Protein AF-A0A7C3Q4C0-F1 (afdb_monomer_lite)

Structure (mmCIF, N/CA/C/O backbone):
data_AF-A0A7C3Q4C0-F1
#
_entry.id   AF-A0A7C3Q4C0-F1
#
loop_
_atom_site.group_PDB
_atom_site.id
_atom_site.type_symbol
_atom_site.label_atom_id
_atom_site.label_alt_id
_atom_site.label_comp_id
_atom_site.label_asym_id
_atom_site.label_entity_id
_atom_site.label_seq_id
_atom_site.pdbx_PDB_ins_code
_atom_site.Cartn_x
_atom_site.Cartn_y
_atom_site.Cartn_z
_atom_site.occupancy
_atom_site.B_iso_or_equiv
_atom_site.auth_seq_id
_atom_site.auth_comp_id
_atom_site.auth_asym_id
_atom_site.auth_atom_id
_atom_site.pdbx_PDB_model_num
ATOM 1 N N . MET A 1 1 ? 60.113 1.060 54.125 1.00 33.66 1 MET A N 1
ATOM 2 C CA . MET A 1 1 ? 60.776 1.729 52.985 1.00 33.66 1 MET A CA 1
ATOM 3 C C . MET A 1 1 ? 61.389 0.631 52.131 1.00 33.66 1 MET A C 1
ATOM 5 O O . MET A 1 1 ? 62.106 -0.183 52.681 1.00 33.66 1 MET A O 1
ATOM 9 N N . ILE A 1 2 ? 60.846 0.399 50.927 1.00 29.67 2 ILE A N 1
ATOM 10 C CA . ILE A 1 2 ? 61.464 0.862 49.661 1.00 29.67 2 ILE A CA 1
ATOM 11 C C . ILE A 1 2 ? 62.711 -0.020 49.404 1.00 29.67 2 ILE A C 1
ATOM 13 O O . ILE A 1 2 ? 63.633 0.017 50.193 1.00 29.67 2 ILE A O 1
ATOM 17 N N . SER A 1 3 ? 62.850 -0.826 48.347 1.00 30.97 3 SER A N 1
ATOM 18 C CA . SER A 1 3 ? 62.285 -0.708 47.003 1.00 30.97 3 SER A CA 1
ATOM 19 C C . SER A 1 3 ? 63.121 -1.565 46.044 1.00 30.97 3 SER A C 1
ATOM 21 O O . SER A 1 3 ? 64.331 -1.377 46.037 1.00 30.97 3 SER A O 1
ATOM 23 N N . LYS A 1 4 ? 62.440 -2.316 45.157 1.00 34.59 4 LYS A N 1
ATOM 24 C CA . LYS A 1 4 ? 62.719 -2.425 43.701 1.00 34.59 4 LYS A CA 1
ATOM 25 C C . LYS A 1 4 ? 64.031 -3.142 43.284 1.00 34.59 4 LYS A C 1
ATOM 27 O O . LYS A 1 4 ? 65.003 -3.132 44.010 1.00 34.59 4 LYS A O 1
ATOM 32 N N . ILE A 1 5 ? 64.191 -3.767 42.114 1.00 40.75 5 ILE A N 1
ATOM 33 C CA . ILE A 1 5 ? 63.423 -3.872 40.857 1.00 40.75 5 ILE A CA 1
ATOM 34 C C . ILE A 1 5 ? 64.007 -5.107 40.117 1.00 40.75 5 ILE A C 1
ATOM 36 O O . ILE A 1 5 ? 65.217 -5.289 40.129 1.00 40.75 5 ILE A O 1
ATOM 40 N N . VAL A 1 6 ? 63.188 -6.083 39.703 1.00 36.28 6 VAL A N 1
ATOM 41 C CA . VAL A 1 6 ? 62.660 -6.322 38.331 1.00 36.28 6 VAL A CA 1
ATOM 42 C C . VAL A 1 6 ? 63.680 -6.944 37.359 1.00 36.28 6 VAL A C 1
ATOM 44 O O . VAL A 1 6 ? 64.668 -6.312 37.008 1.00 36.28 6 VAL A O 1
ATOM 47 N N . LYS A 1 7 ? 63.374 -8.150 36.846 1.00 28.84 7 LYS A N 1
ATOM 48 C CA . LYS A 1 7 ? 62.957 -8.414 35.444 1.00 28.84 7 LYS A CA 1
ATOM 49 C C . LYS A 1 7 ? 62.848 -9.916 35.168 1.00 28.84 7 LYS A C 1
ATOM 51 O O . LYS A 1 7 ? 63.847 -10.626 35.143 1.00 28.84 7 LYS A O 1
ATOM 56 N N . SER A 1 8 ? 61.638 -10.373 34.857 1.00 30.95 8 SER A N 1
ATOM 57 C CA . SER A 1 8 ? 61.423 -11.590 34.071 1.00 30.95 8 SER A CA 1
ATOM 58 C C . SER A 1 8 ? 60.164 -11.425 33.227 1.00 30.95 8 SER A C 1
ATOM 60 O O . SER A 1 8 ? 59.146 -10.915 33.689 1.00 30.95 8 SER A O 1
ATOM 62 N N . THR A 1 9 ? 60.323 -11.782 31.964 1.00 38.47 9 THR A N 1
ATOM 63 C CA . THR A 1 9 ? 59.445 -11.564 30.816 1.00 38.47 9 THR A CA 1
ATOM 64 C C . THR A 1 9 ? 58.421 -12.700 30.681 1.00 38.47 9 THR A C 1
ATOM 66 O O . THR A 1 9 ? 58.577 -13.745 31.303 1.00 38.47 9 THR A O 1
ATOM 69 N N . VAL A 1 10 ? 57.465 -12.503 29.763 1.00 30.05 10 VAL A N 1
ATOM 70 C CA . VAL A 1 10 ? 56.446 -13.435 29.230 1.00 30.05 10 VAL A CA 1
ATOM 71 C C . VAL A 1 10 ? 55.071 -13.305 29.897 1.00 30.05 10 VAL A C 1
ATOM 73 O O . VAL A 1 10 ? 54.689 -14.056 30.787 1.00 30.05 10 VAL A O 1
ATOM 76 N N . ALA A 1 11 ? 54.298 -12.336 29.398 1.00 31.81 11 ALA A N 1
ATOM 77 C CA . ALA A 1 11 ? 52.854 -12.282 29.577 1.00 31.81 11 ALA A CA 1
ATOM 78 C C . ALA A 1 11 ? 52.193 -13.211 28.547 1.00 31.81 11 ALA A C 1
ATOM 80 O O . ALA A 1 11 ? 52.152 -12.901 27.357 1.00 31.81 11 ALA A O 1
ATOM 81 N N . ALA A 1 12 ? 51.683 -14.348 29.013 1.00 33.66 12 ALA A N 1
ATOM 82 C CA . ALA A 1 12 ? 50.655 -15.091 28.305 1.00 33.66 12 ALA A CA 1
ATOM 83 C C . ALA A 1 12 ? 49.348 -14.293 28.407 1.00 33.66 12 ALA A C 1
ATOM 85 O O . ALA A 1 12 ? 48.819 -14.079 29.499 1.00 33.66 12 ALA A O 1
ATOM 86 N N . SER A 1 13 ? 48.843 -13.820 27.274 1.00 35.50 13 SER A N 1
ATOM 87 C CA . SER A 1 13 ? 47.511 -13.242 27.149 1.00 35.50 13 SER A CA 1
ATOM 88 C C . SER A 1 13 ? 46.469 -14.343 27.361 1.00 35.50 13 SER A C 1
ATOM 90 O O . SER A 1 13 ? 46.064 -15.030 26.425 1.00 35.50 13 SER A O 1
ATOM 92 N N . LEU A 1 14 ? 46.037 -14.527 28.613 1.00 34.84 14 LEU A N 1
ATOM 93 C CA . LEU A 1 14 ? 44.814 -15.264 28.908 1.00 34.84 14 LEU A CA 1
ATOM 94 C C . LEU A 1 14 ? 43.643 -14.536 28.241 1.00 34.84 14 LEU A C 1
ATOM 96 O O . LEU A 1 14 ? 43.303 -13.412 28.617 1.00 34.84 14 LEU A O 1
ATOM 100 N N . LEU A 1 15 ? 43.007 -15.205 27.277 1.00 36.53 15 LEU A N 1
ATOM 101 C CA . LEU A 1 15 ? 41.623 -14.932 26.925 1.00 36.53 15 LEU A CA 1
ATOM 102 C C . LEU A 1 15 ? 40.800 -15.040 28.211 1.00 36.53 15 LEU A C 1
ATOM 104 O O . LEU A 1 15 ? 40.584 -16.135 28.729 1.00 36.53 15 LEU A O 1
ATOM 108 N N . ALA A 1 16 ? 40.332 -13.905 28.720 1.00 36.53 16 ALA A N 1
ATOM 109 C CA . ALA A 1 16 ? 39.226 -13.902 29.654 1.00 36.53 16 ALA A CA 1
ATOM 110 C C . ALA A 1 16 ? 38.002 -14.411 28.885 1.00 36.53 16 ALA A C 1
ATOM 112 O O . ALA A 1 16 ? 37.354 -13.673 28.146 1.00 36.53 16 ALA A O 1
ATOM 113 N N . THR A 1 17 ? 37.703 -15.699 29.032 1.00 34.59 17 THR A N 1
ATOM 114 C CA . THR A 1 17 ? 36.360 -16.219 28.812 1.00 34.59 17 THR A CA 1
ATOM 115 C C . THR A 1 17 ? 35.436 -15.421 29.719 1.00 34.59 17 THR A C 1
ATOM 117 O O . THR A 1 17 ? 35.370 -15.676 30.923 1.00 34.59 17 THR A O 1
ATOM 120 N N . VAL A 1 18 ? 34.758 -14.422 29.153 1.00 40.06 18 VAL A N 1
ATOM 121 C CA . VAL A 1 18 ? 33.586 -13.819 29.777 1.00 40.06 18 VAL A CA 1
ATOM 122 C C . VAL A 1 18 ? 32.552 -14.933 29.811 1.00 40.06 18 VAL A C 1
ATOM 124 O O . VAL A 1 18 ? 31.828 -15.187 28.851 1.00 40.06 18 VAL A O 1
ATOM 127 N N . THR A 1 19 ? 32.565 -15.687 30.902 1.00 37.34 19 THR A N 1
ATOM 128 C CA . THR A 1 19 ? 31.450 -16.532 31.274 1.00 37.34 19 THR A CA 1
ATOM 129 C C . THR A 1 19 ? 30.291 -15.571 31.474 1.00 37.34 19 THR A C 1
ATOM 131 O O . THR A 1 19 ? 30.265 -14.797 32.429 1.00 37.34 19 THR A O 1
ATOM 134 N N . PHE A 1 20 ? 29.349 -15.567 30.532 1.00 40.25 20 PHE A N 1
ATOM 135 C CA . PHE A 1 20 ? 28.013 -15.068 30.808 1.00 40.25 20 PHE A CA 1
ATOM 136 C C . PHE A 1 20 ? 27.465 -15.978 31.902 1.00 40.25 20 PHE A C 1
ATOM 138 O O . PHE A 1 20 ? 26.883 -17.027 31.631 1.00 40.25 20 PHE A O 1
ATOM 145 N N . ALA A 1 21 ? 27.743 -15.624 33.157 1.00 43.28 21 ALA A N 1
ATOM 146 C CA . ALA A 1 21 ? 26.982 -16.130 34.271 1.00 43.28 21 ALA A CA 1
ATOM 147 C C . ALA A 1 21 ? 25.526 -15.871 33.896 1.00 43.28 21 ALA A C 1
ATOM 149 O O . ALA A 1 21 ? 25.159 -14.730 33.607 1.00 43.28 21 ALA A O 1
ATOM 150 N N . ALA A 1 22 ? 24.736 -16.939 33.818 1.00 49.53 22 ALA A N 1
ATOM 151 C CA . ALA A 1 22 ? 23.296 -16.834 33.770 1.00 49.53 22 ALA A CA 1
ATOM 152 C C . ALA A 1 22 ? 22.890 -16.042 35.016 1.00 49.53 22 ALA A C 1
ATOM 154 O O . ALA A 1 22 ? 22.779 -16.604 36.107 1.00 49.53 22 ALA A O 1
ATOM 155 N N . SER A 1 23 ? 22.762 -14.719 34.882 1.00 56.00 23 SER A N 1
ATOM 156 C CA . SER A 1 23 ? 22.086 -13.914 35.879 1.00 56.00 23 SER A CA 1
ATOM 157 C C . SER A 1 23 ? 20.711 -14.552 35.999 1.00 56.00 23 SER A C 1
ATOM 159 O O . SER A 1 23 ? 19.999 -14.706 35.005 1.00 56.00 23 SER A O 1
ATOM 161 N N . GLY A 1 24 ? 20.404 -15.073 37.188 1.00 58.16 24 GLY A N 1
ATOM 162 C CA . GLY A 1 24 ? 19.129 -15.724 37.436 1.00 58.16 24 GLY A CA 1
ATOM 163 C C . GLY A 1 24 ? 18.031 -14.782 36.967 1.00 58.16 24 GLY A C 1
ATOM 164 O O . GLY A 1 24 ? 17.959 -13.653 37.444 1.00 58.16 24 GLY A O 1
ATOM 165 N N . TYR A 1 25 ? 17.245 -15.214 35.981 1.00 58.59 25 TYR A N 1
ATOM 166 C CA . TYR A 1 25 ? 16.091 -14.455 35.528 1.00 58.59 25 TYR A CA 1
ATOM 167 C C . TYR A 1 25 ? 15.213 -14.211 36.751 1.00 58.59 25 TYR A C 1
ATOM 169 O O . TYR A 1 25 ? 14.704 -15.170 37.345 1.00 58.59 25 TYR A O 1
ATOM 177 N N . ASP A 1 26 ? 15.104 -12.949 37.162 1.00 71.00 26 ASP A N 1
ATOM 178 C CA . ASP A 1 26 ? 14.253 -12.580 38.276 1.00 71.00 26 ASP A CA 1
ATOM 179 C C . ASP A 1 26 ? 12.815 -12.913 37.882 1.00 71.00 26 ASP A C 1
ATOM 181 O O . ASP A 1 26 ? 12.239 -12.345 36.955 1.00 71.00 26 ASP A O 1
ATOM 185 N N . LYS A 1 27 ? 12.260 -13.927 38.549 1.00 75.69 27 LYS A N 1
ATOM 186 C CA . LYS A 1 27 ? 10.891 -14.380 38.305 1.00 75.69 27 LYS A CA 1
ATOM 187 C C . LYS A 1 27 ? 9.872 -13.397 38.872 1.00 75.69 27 LYS A C 1
ATOM 189 O O . LYS A 1 27 ? 8.683 -13.567 38.603 1.00 75.69 27 LYS A O 1
ATOM 194 N N . THR A 1 28 ? 10.303 -12.413 39.665 1.00 75.69 28 THR A N 1
ATOM 195 C CA . THR A 1 28 ? 9.422 -11.335 40.087 1.00 75.69 28 THR A CA 1
ATOM 196 C C . THR A 1 28 ? 9.191 -10.390 38.907 1.00 75.69 28 THR A C 1
ATOM 198 O O . THR A 1 28 ? 10.141 -9.920 38.280 1.00 75.69 28 THR A O 1
ATOM 201 N N . PRO A 1 29 ? 7.926 -10.139 38.530 1.00 71.44 29 PRO A N 1
ATOM 202 C CA . PRO A 1 29 ? 7.635 -9.172 37.488 1.00 71.44 29 PRO A CA 1
ATOM 203 C C . PRO A 1 29 ? 8.213 -7.807 37.888 1.00 71.44 29 PRO A C 1
ATOM 205 O O . PRO A 1 29 ? 8.075 -7.417 39.048 1.00 71.44 29 PRO A O 1
ATOM 208 N N . PRO A 1 30 ? 8.771 -7.022 36.950 1.00 75.00 30 PRO A N 1
ATOM 209 C CA . PRO A 1 30 ? 9.307 -5.686 37.236 1.00 75.00 30 PRO A CA 1
ATOM 210 C C . PRO A 1 30 ? 8.209 -4.656 37.576 1.00 75.00 30 PRO A C 1
ATOM 212 O O . PRO A 1 30 ? 8.452 -3.451 37.589 1.00 75.00 30 PRO A O 1
ATOM 215 N N . PHE A 1 31 ? 6.981 -5.116 37.811 1.00 76.50 31 PHE A N 1
ATOM 216 C CA . PHE A 1 31 ? 5.812 -4.326 38.146 1.00 76.50 31 PHE A CA 1
ATOM 217 C C . PHE A 1 31 ? 5.065 -4.974 39.317 1.00 76.50 31 PHE A C 1
ATOM 219 O O . PHE A 1 31 ? 4.840 -6.184 39.346 1.00 76.50 31 PHE A O 1
ATOM 226 N N . GLY A 1 32 ? 4.654 -4.147 40.278 1.00 74.38 32 GLY A N 1
ATOM 227 C CA . GLY A 1 32 ? 3.755 -4.551 41.355 1.00 74.38 32 GLY A CA 1
ATOM 228 C C . GLY A 1 32 ? 2.293 -4.478 40.916 1.00 74.38 32 GLY A C 1
ATOM 229 O O . GLY A 1 32 ? 1.908 -3.624 40.115 1.00 74.38 32 GLY A O 1
ATOM 230 N N . MET A 1 33 ? 1.457 -5.349 41.477 1.00 79.88 33 MET A N 1
ATOM 231 C CA . MET A 1 33 ? -0.001 -5.310 41.285 1.00 79.88 33 MET A CA 1
ATOM 232 C C . MET A 1 33 ? -0.698 -4.426 42.336 1.00 79.88 33 MET A C 1
ATOM 234 O O . MET A 1 33 ? -1.923 -4.399 42.407 1.00 79.88 33 MET A O 1
ATOM 238 N N . ASP A 1 34 ? 0.072 -3.699 43.151 1.00 82.06 34 ASP A N 1
ATOM 239 C CA . ASP A 1 34 ? -0.401 -2.956 44.330 1.00 82.06 34 ASP A CA 1
ATOM 240 C C . ASP A 1 34 ? -1.319 -1.779 43.976 1.00 82.06 34 ASP A C 1
ATOM 242 O O . ASP A 1 34 ? -2.142 -1.354 44.783 1.00 82.06 34 ASP A O 1
ATOM 246 N N . ASN A 1 35 ? -1.222 -1.288 42.739 1.00 79.75 35 ASN A N 1
ATOM 247 C CA . ASN A 1 35 ? -2.077 -0.226 42.208 1.00 79.75 35 ASN A CA 1
ATOM 248 C C . ASN A 1 35 ? -3.416 -0.744 41.652 1.00 79.75 35 ASN A C 1
ATOM 250 O O . ASN A 1 35 ? -4.211 0.045 41.138 1.00 79.75 35 ASN A O 1
ATOM 254 N N . LEU A 1 36 ? -3.657 -2.058 41.692 1.00 85.00 36 LEU A N 1
ATOM 255 C CA . LEU A 1 36 ? -4.871 -2.678 41.176 1.00 85.00 36 LEU A CA 1
ATOM 256 C C . LEU A 1 36 ? -5.747 -3.186 42.324 1.00 85.00 36 LEU A C 1
ATOM 258 O O . LEU A 1 36 ? -5.290 -3.864 43.241 1.00 85.00 36 LEU A O 1
ATOM 262 N N . GLU A 1 37 ? -7.044 -2.898 42.246 1.00 87.94 37 GLU A N 1
ATOM 263 C CA . GLU A 1 37 ? -8.016 -3.367 43.234 1.00 87.94 37 GLU A CA 1
ATOM 264 C C . GLU A 1 37 ? -8.175 -4.892 43.136 1.00 87.94 37 GLU A C 1
ATOM 266 O O . GLU A 1 37 ? -8.556 -5.417 42.087 1.00 87.94 37 GLU A O 1
ATOM 271 N N . LYS A 1 38 ? -7.909 -5.615 44.228 1.00 88.12 38 LYS A N 1
ATOM 272 C CA . LYS A 1 38 ? -8.119 -7.068 44.297 1.00 88.12 38 LYS A CA 1
ATOM 273 C C . LYS A 1 38 ? -9.608 -7.410 44.292 1.00 88.12 38 LYS A C 1
ATOM 275 O O . LYS A 1 38 ? -10.412 -6.776 44.969 1.00 88.12 38 LYS A O 1
ATOM 280 N N . VAL A 1 39 ? -9.974 -8.471 43.582 1.00 85.94 39 VAL A N 1
ATOM 281 C CA . VAL A 1 39 ? -11.338 -9.004 43.527 1.00 85.94 39 VAL A CA 1
ATOM 282 C C . VAL A 1 39 ? -11.327 -10.527 43.609 1.00 85.94 39 VAL A C 1
ATOM 284 O O . VAL A 1 39 ? -10.470 -11.191 43.034 1.00 85.94 39 VAL A O 1
ATOM 287 N N . LYS A 1 40 ? -12.307 -11.103 44.309 1.00 84.38 40 LYS A N 1
ATOM 288 C CA . LYS A 1 40 ? -12.503 -12.556 44.347 1.00 84.38 40 LYS A CA 1
ATOM 289 C C . LYS A 1 40 ? -13.249 -13.026 43.099 1.00 84.38 40 LYS A C 1
ATOM 291 O O . LYS A 1 40 ? -14.319 -12.506 42.786 1.00 84.38 40 LYS A O 1
ATOM 296 N N . VAL A 1 41 ? -12.708 -14.032 42.418 1.00 81.50 41 VAL A N 1
ATOM 297 C CA . VAL A 1 41 ? -13.333 -14.710 41.273 1.00 81.50 41 VAL A CA 1
ATOM 298 C C . VAL A 1 41 ? -13.422 -16.215 41.536 1.00 81.50 41 VAL A C 1
ATOM 300 O O . VAL A 1 41 ? -12.781 -16.746 42.443 1.00 81.50 41 VAL A O 1
ATOM 303 N N . LYS A 1 42 ? -14.243 -16.936 40.764 1.00 78.88 42 LYS A N 1
ATOM 304 C CA . LYS A 1 42 ? -14.362 -18.393 40.905 1.00 78.88 42 LYS A CA 1
ATOM 305 C C . LYS A 1 42 ? -13.017 -19.044 40.549 1.00 78.88 42 LYS A C 1
ATOM 307 O O . LYS A 1 42 ? -12.653 -19.071 39.381 1.00 78.88 42 LYS A O 1
ATOM 312 N N . GLY A 1 43 ? -12.303 -19.552 41.554 1.00 80.31 43 GLY A N 1
ATOM 313 C CA . GLY A 1 43 ? -10.997 -20.201 41.391 1.00 80.31 43 GLY A CA 1
ATOM 314 C C . GLY A 1 43 ? -9.782 -19.387 41.856 1.00 80.31 43 GLY A C 1
ATOM 315 O O . GLY A 1 43 ? -8.673 -19.892 41.733 1.00 80.31 43 GLY A O 1
ATOM 316 N N . GLY A 1 44 ? -9.952 -18.176 42.411 1.00 83.31 44 GLY A N 1
ATOM 317 C CA . GLY A 1 44 ? -8.831 -17.430 42.998 1.00 83.31 44 GLY A CA 1
ATOM 318 C C . GLY A 1 44 ? -9.073 -15.935 43.213 1.00 83.31 44 GLY A C 1
ATOM 319 O O . GLY A 1 44 ? -10.194 -15.431 43.111 1.00 83.31 44 GLY A O 1
ATOM 320 N N . GLU A 1 45 ? -7.993 -15.219 43.518 1.00 84.69 45 GLU A N 1
ATOM 321 C CA . GLU A 1 45 ? -7.956 -13.755 43.523 1.00 84.69 45 GLU A CA 1
ATOM 322 C C . GLU A 1 45 ? -7.550 -13.236 42.137 1.00 84.69 45 GLU A C 1
ATOM 324 O O . GLU A 1 45 ? -6.670 -13.790 41.482 1.00 84.69 45 GLU A O 1
ATOM 329 N N . ALA A 1 46 ? -8.199 -12.167 41.689 1.00 85.44 46 ALA A N 1
ATOM 330 C CA . ALA A 1 46 ? -7.884 -11.441 40.466 1.00 85.44 46 ALA A CA 1
ATOM 331 C C . ALA A 1 46 ? -7.818 -9.934 40.757 1.00 85.44 46 ALA A C 1
ATOM 333 O O . ALA A 1 46 ? -8.004 -9.500 41.893 1.00 85.44 46 ALA A O 1
ATOM 334 N N . TYR A 1 47 ? -7.581 -9.126 39.726 1.00 87.75 47 TYR A N 1
ATOM 335 C CA . TYR A 1 47 ? -7.417 -7.679 39.844 1.00 87.75 47 TYR A CA 1
ATOM 336 C C . TYR A 1 47 ? -8.379 -6.937 38.914 1.00 87.75 47 TYR A C 1
ATOM 338 O O . TYR A 1 47 ? -8.618 -7.373 37.786 1.00 87.75 47 TYR A O 1
ATOM 346 N N . GLN A 1 48 ? -8.941 -5.819 39.377 1.00 89.06 48 GLN A N 1
ATOM 347 C CA . GLN A 1 48 ? -9.807 -4.972 38.563 1.00 89.06 48 GLN A CA 1
ATOM 348 C C . GLN A 1 48 ? -8.988 -4.218 37.515 1.00 89.06 48 GLN A C 1
ATOM 350 O O . GLN A 1 48 ? -7.966 -3.607 37.843 1.00 89.06 48 GLN A O 1
ATOM 355 N N . PRO A 1 49 ? -9.473 -4.159 36.269 1.00 89.19 49 PRO A N 1
ATOM 356 C CA . PRO A 1 49 ? -8.932 -3.241 35.284 1.00 89.19 49 PRO A CA 1
ATOM 357 C C . PRO A 1 49 ? -9.129 -1.782 35.713 1.00 89.19 49 PRO A C 1
ATOM 359 O O . PRO A 1 49 ? -10.193 -1.398 36.205 1.00 89.19 49 PRO A O 1
ATOM 362 N N . THR A 1 50 ? -8.131 -0.940 35.459 1.00 88.88 50 THR A N 1
ATOM 363 C CA . THR A 1 50 ? -8.219 0.505 35.729 1.00 88.88 50 THR A CA 1
ATOM 364 C C . THR A 1 50 ? -9.032 1.232 34.658 1.00 88.88 50 THR A C 1
ATOM 366 O O . THR A 1 50 ? -9.838 2.106 34.974 1.00 88.88 50 THR A O 1
ATOM 369 N N . ALA A 1 51 ? -8.892 0.827 33.396 1.00 93.00 51 ALA A N 1
ATOM 370 C CA . ALA A 1 51 ? -9.614 1.396 32.261 1.00 93.00 51 ALA A CA 1
ATOM 371 C C . ALA A 1 51 ? -11.104 1.007 32.248 1.00 93.00 51 ALA A C 1
ATOM 373 O O . ALA A 1 51 ? -11.466 -0.111 32.614 1.00 93.00 51 ALA A O 1
ATOM 374 N N . ASP A 1 52 ? -11.967 1.921 31.799 1.00 95.69 52 ASP A N 1
ATOM 375 C CA . ASP A 1 52 ? -13.388 1.626 31.535 1.00 95.69 52 ASP A CA 1
ATOM 376 C C . ASP A 1 52 ? -13.597 1.064 30.126 1.00 95.69 52 ASP A C 1
ATOM 378 O O . ASP A 1 52 ? -14.520 0.280 29.885 1.00 95.69 52 ASP A O 1
ATOM 382 N N . TYR A 1 53 ? -12.714 1.445 29.206 1.00 97.75 53 TYR A N 1
ATOM 383 C CA . TYR A 1 53 ? -12.752 1.047 27.809 1.00 97.75 53 TYR A CA 1
ATOM 384 C C . TYR A 1 53 ? -11.379 0.565 27.356 1.00 97.75 53 TYR A C 1
ATOM 386 O O . TYR A 1 53 ? -10.356 1.046 27.833 1.00 97.75 53 TYR A O 1
ATOM 394 N N . SER A 1 54 ? -11.361 -0.370 26.418 1.00 96.31 54 SER A N 1
ATOM 395 C CA . SER A 1 54 ? -10.166 -0.800 25.701 1.00 96.31 54 SER A CA 1
ATOM 396 C C . SER A 1 54 ? -10.487 -0.882 24.216 1.00 96.31 54 SER A C 1
ATOM 398 O O . SER A 1 54 ? -11.654 -1.032 23.849 1.00 96.31 54 SER A O 1
ATOM 400 N N . MET A 1 55 ? -9.480 -0.773 23.357 1.00 96.31 55 MET A N 1
ATOM 401 C CA . MET A 1 55 ? -9.658 -0.928 21.918 1.00 96.31 55 MET A CA 1
ATOM 402 C C . MET A 1 55 ? -8.596 -1.873 21.379 1.00 96.31 55 MET A C 1
ATOM 404 O O . MET A 1 55 ? -7.409 -1.698 21.640 1.00 96.31 55 MET A O 1
ATOM 408 N N . PHE A 1 56 ? -9.037 -2.874 20.627 1.00 94.38 56 PHE A N 1
ATOM 409 C CA . PHE A 1 56 ? -8.146 -3.652 19.779 1.00 94.38 56 PHE A CA 1
ATOM 410 C C . PHE A 1 56 ? -7.910 -2.872 18.487 1.00 94.38 56 PHE A C 1
ATOM 412 O O . PHE A 1 56 ? -8.864 -2.307 17.951 1.00 94.38 56 PHE A O 1
ATOM 419 N N . VAL A 1 57 ? -6.669 -2.823 18.009 1.00 93.44 57 VAL A N 1
ATOM 420 C CA . VAL A 1 57 ? -6.300 -2.184 16.741 1.00 93.44 57 VAL A CA 1
ATOM 421 C C . VAL A 1 57 ? -5.528 -3.211 15.931 1.00 93.44 57 VAL A C 1
ATOM 423 O O . VAL A 1 57 ? -4.507 -3.715 16.391 1.00 93.44 57 VAL A O 1
ATOM 426 N N . ASN A 1 58 ? -6.049 -3.529 14.756 1.00 88.81 58 ASN A N 1
ATOM 427 C CA . ASN A 1 58 ? -5.447 -4.423 13.784 1.00 88.81 58 ASN A CA 1
ATOM 428 C C . ASN A 1 58 ? -5.306 -3.696 12.454 1.00 88.81 58 ASN A C 1
ATOM 430 O O . ASN A 1 58 ? -6.001 -2.717 12.181 1.00 88.81 58 ASN A O 1
ATOM 434 N N . TYR A 1 59 ? -4.415 -4.200 11.626 1.00 81.31 59 TYR A N 1
ATOM 435 C CA . TYR A 1 59 ? -4.165 -3.664 10.309 1.00 81.31 59 TYR A CA 1
ATOM 436 C C . TYR A 1 59 ? -3.984 -4.801 9.330 1.00 81.31 59 TYR A C 1
ATOM 438 O O . TYR A 1 59 ? -3.390 -5.835 9.637 1.00 81.31 59 TYR A O 1
ATOM 446 N N . GLU A 1 60 ? -4.515 -4.588 8.140 1.00 75.88 60 GLU A N 1
ATOM 447 C CA . GLU A 1 60 ? -4.272 -5.464 7.008 1.00 75.88 60 GLU A CA 1
ATOM 448 C C . GLU A 1 60 ? -3.104 -4.866 6.234 1.00 75.88 60 GLU A C 1
ATOM 450 O O . GLU A 1 60 ? -3.161 -3.704 5.826 1.00 75.88 60 GLU A O 1
ATOM 455 N N . LEU A 1 61 ? -2.022 -5.644 6.132 1.00 65.69 61 LEU A N 1
ATOM 456 C CA . LEU A 1 61 ? -0.760 -5.243 5.515 1.00 65.69 61 LEU A CA 1
ATOM 457 C C . LEU A 1 61 ? -0.983 -4.746 4.082 1.00 65.69 61 LEU A C 1
ATOM 459 O O . LEU A 1 61 ? -1.451 -5.497 3.231 1.00 65.69 61 LEU A O 1
ATOM 463 N N . GLY A 1 62 ? -0.525 -3.527 3.814 1.00 59.06 62 GLY A N 1
ATOM 464 C CA . GLY A 1 62 ? -0.373 -2.959 2.483 1.00 59.06 62 GLY A CA 1
ATOM 465 C C . GLY A 1 62 ? 1.085 -2.745 2.123 1.00 59.06 62 GLY A C 1
ATOM 466 O O . GLY A 1 62 ? 1.716 -1.799 2.600 1.00 59.06 62 GLY A O 1
ATOM 467 N N . MET A 1 63 ? 1.617 -3.595 1.248 1.00 58.44 63 MET A N 1
ATOM 468 C CA . MET A 1 63 ? 2.894 -3.343 0.574 1.00 58.44 63 MET A CA 1
ATOM 469 C C . MET A 1 63 ? 2.675 -2.425 -0.636 1.00 58.44 63 MET A C 1
ATOM 471 O O . MET A 1 63 ? 1.652 -2.526 -1.305 1.00 58.44 63 MET A O 1
ATOM 475 N N . HIS A 1 64 ? 3.643 -1.554 -0.931 1.00 58.47 64 HIS A N 1
ATOM 476 C CA . HIS A 1 64 ? 3.614 -0.656 -2.090 1.00 58.47 64 HIS A CA 1
ATOM 477 C C . HIS A 1 64 ? 4.628 -1.137 -3.109 1.00 58.47 64 HIS A C 1
ATOM 479 O O . HIS A 1 64 ? 5.828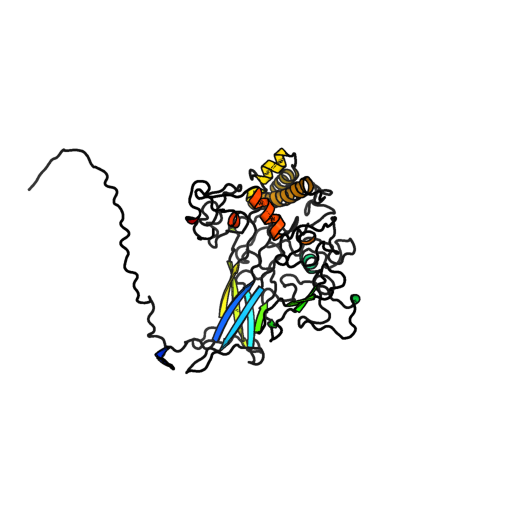 -0.971 -2.899 1.00 58.47 64 HIS A O 1
ATOM 485 N N . CYS A 1 65 ? 4.208 -1.756 -4.204 1.00 56.97 65 CYS A N 1
ATOM 486 C CA . CYS A 1 65 ? 5.198 -2.384 -5.069 1.00 56.97 65 CYS A CA 1
ATOM 487 C C . CYS A 1 65 ? 5.685 -1.487 -6.217 1.00 56.97 65 CYS A C 1
ATOM 489 O O . CYS A 1 65 ? 4.875 -0.867 -6.898 1.00 56.97 65 CYS A O 1
ATOM 491 N N . VAL A 1 66 ? 7.020 -1.495 -6.391 1.00 51.94 66 VAL A N 1
ATOM 492 C CA . VAL A 1 66 ? 7.944 -0.621 -7.166 1.00 51.94 66 VAL A CA 1
ATOM 493 C C . VAL A 1 66 ? 8.045 0.850 -6.748 1.00 51.94 66 VAL A C 1
ATOM 495 O O . VAL A 1 66 ? 8.774 1.627 -7.359 1.00 51.94 66 VAL A O 1
ATOM 498 N N . GLY A 1 67 ? 7.438 1.203 -5.618 1.00 65.38 67 GLY A N 1
ATOM 499 C CA . GLY A 1 67 ? 7.686 2.467 -4.939 1.00 65.38 67 GLY A CA 1
ATOM 500 C C . GLY A 1 67 ? 6.513 3.430 -4.980 1.00 65.38 67 GLY A C 1
ATOM 501 O O . GLY A 1 67 ? 5.359 3.042 -5.128 1.00 65.38 67 GLY A O 1
ATOM 502 N N . PHE A 1 68 ? 6.829 4.709 -4.809 1.00 71.12 68 PHE A N 1
ATOM 503 C CA . PHE A 1 68 ? 5.849 5.795 -4.806 1.00 71.12 68 PHE A CA 1
ATOM 504 C C . PHE A 1 68 ? 5.783 6.530 -6.144 1.00 71.12 68 PHE A C 1
ATOM 506 O O . PHE A 1 68 ? 4.851 7.296 -6.379 1.00 71.12 68 PHE A O 1
ATOM 513 N N . ASP A 1 69 ? 6.762 6.305 -7.020 1.00 76.69 69 ASP A N 1
ATOM 514 C CA . ASP A 1 69 ? 6.737 6.746 -8.410 1.00 76.69 69 ASP A CA 1
ATOM 515 C C . ASP A 1 69 ? 6.160 5.611 -9.271 1.00 76.69 69 ASP A C 1
ATOM 517 O O . ASP A 1 69 ? 6.881 4.896 -9.958 1.00 76.69 69 ASP A O 1
ATOM 521 N N . MET A 1 70 ? 4.840 5.405 -9.189 1.00 78.56 70 MET A N 1
ATOM 522 C CA . MET A 1 70 ? 4.112 4.361 -9.933 1.00 78.56 70 MET A CA 1
ATOM 523 C C . MET A 1 70 ? 3.946 4.717 -11.420 1.00 78.56 70 MET A C 1
ATOM 525 O O . MET A 1 70 ? 2.980 4.309 -12.054 1.00 78.56 70 MET A O 1
ATOM 529 N N . SER A 1 71 ? 4.849 5.515 -11.995 1.00 85.50 71 SER A N 1
ATOM 530 C CA . SER A 1 71 ? 4.740 5.945 -13.393 1.00 85.50 71 SER A CA 1
ATOM 531 C C . SER A 1 71 ? 4.924 4.777 -14.366 1.00 85.50 71 SER A C 1
ATOM 533 O O . SER A 1 71 ? 4.300 4.762 -15.425 1.00 85.50 71 SER A O 1
ATOM 535 N N . TYR A 1 72 ? 5.759 3.795 -14.016 1.00 90.12 72 TYR A N 1
ATOM 536 C CA . TYR A 1 72 ? 6.144 2.716 -14.929 1.00 90.12 72 TYR A CA 1
ATOM 537 C C . TYR A 1 72 ? 5.360 1.437 -14.714 1.00 90.12 72 TYR A C 1
ATOM 539 O O . TYR A 1 72 ? 4.677 0.974 -15.625 1.00 90.12 72 TYR A O 1
ATOM 547 N N . CYS A 1 73 ? 5.436 0.867 -13.519 1.00 87.69 73 CYS A N 1
ATOM 548 C CA . CYS A 1 73 ? 4.725 -0.358 -13.213 1.00 87.69 73 CYS A CA 1
ATOM 549 C C . CYS A 1 73 ? 4.233 -0.397 -11.766 1.00 87.69 73 CYS A C 1
ATOM 551 O O . CYS A 1 73 ? 4.513 0.507 -10.981 1.00 87.69 73 CYS A O 1
ATOM 553 N N . CYS A 1 74 ? 3.438 -1.410 -11.430 1.00 83.50 74 CYS A N 1
ATOM 554 C CA . CYS A 1 74 ? 3.046 -1.732 -10.061 1.00 83.50 74 CYS A CA 1
ATOM 555 C C . CYS A 1 74 ? 2.721 -3.221 -9.936 1.00 83.50 74 CYS A C 1
ATOM 557 O O . CYS A 1 74 ? 2.073 -3.795 -10.813 1.00 83.50 74 CYS A O 1
ATOM 559 N N . VAL A 1 75 ? 3.138 -3.827 -8.822 1.00 74.31 75 VAL A N 1
ATOM 560 C CA . VAL A 1 75 ? 2.821 -5.227 -8.482 1.00 74.31 75 VAL A CA 1
ATOM 561 C C . VAL A 1 75 ? 1.572 -5.298 -7.589 1.00 74.31 75 VAL A C 1
ATOM 563 O O . VAL A 1 75 ? 0.738 -6.167 -7.801 1.00 74.31 75 VAL A O 1
ATOM 566 N N . ILE A 1 76 ? 1.405 -4.385 -6.620 1.00 74.88 76 ILE A N 1
ATOM 567 C CA . ILE A 1 76 ? 0.251 -4.315 -5.701 1.00 74.88 76 ILE A CA 1
ATOM 568 C C . ILE A 1 76 ? -0.042 -2.834 -5.386 1.00 74.88 76 ILE A C 1
ATOM 570 O O . ILE A 1 76 ? 0.900 -2.110 -5.037 1.00 74.88 76 ILE A O 1
ATOM 574 N N . PRO A 1 77 ? -1.307 -2.375 -5.501 1.00 71.31 77 PRO A N 1
ATOM 575 C CA . PRO A 1 77 ? -1.687 -0.984 -5.244 1.00 71.31 77 PRO A CA 1
ATOM 576 C C . PRO A 1 77 ? -1.544 -0.570 -3.762 1.00 71.31 77 PRO A C 1
ATOM 578 O O . PRO A 1 77 ? -1.542 -1.427 -2.877 1.00 71.31 77 PRO A O 1
ATOM 581 N N . PRO A 1 78 ? -1.471 0.747 -3.470 1.00 71.38 78 PRO A N 1
ATOM 582 C CA . PRO A 1 78 ? -1.304 1.279 -2.118 1.00 71.38 78 PRO A CA 1
ATOM 583 C C . PRO A 1 78 ? -2.583 1.084 -1.297 1.00 71.38 78 PRO A C 1
ATOM 585 O O . PRO A 1 78 ? -3.549 1.832 -1.448 1.00 71.38 78 PRO A O 1
ATOM 588 N N . TYR A 1 79 ? -2.614 0.069 -0.436 1.00 78.12 79 TYR A N 1
ATOM 589 C CA . TYR A 1 79 ? -3.832 -0.284 0.290 1.00 78.12 79 TYR A CA 1
ATOM 590 C C . TYR A 1 79 ? -3.533 -0.800 1.695 1.00 78.12 79 TYR A C 1
ATOM 592 O O . TYR A 1 79 ? -3.019 -1.899 1.850 1.00 78.12 79 TYR A O 1
ATOM 600 N N . ASN A 1 80 ? -3.888 -0.029 2.723 1.00 85.75 80 ASN A N 1
ATOM 601 C CA . ASN A 1 80 ? -3.791 -0.439 4.126 1.00 85.75 80 ASN A CA 1
ATOM 602 C C . ASN A 1 80 ? -5.113 -0.196 4.853 1.00 85.75 80 ASN A C 1
ATOM 604 O O . ASN A 1 80 ? -5.621 0.921 4.852 1.00 85.75 80 ASN A O 1
ATOM 608 N N . SER A 1 81 ? -5.648 -1.198 5.543 1.00 89.62 81 SER A N 1
ATOM 609 C CA . SER A 1 81 ? -6.868 -1.021 6.341 1.00 89.62 81 SER A CA 1
ATOM 610 C C . SER A 1 81 ? -6.531 -0.787 7.810 1.00 89.62 81 SER A C 1
ATOM 612 O O . SER A 1 81 ? -5.624 -1.420 8.354 1.00 89.62 81 SER A O 1
ATOM 614 N N . ILE A 1 82 ? -7.290 0.083 8.479 1.00 92.62 82 ILE A N 1
ATOM 615 C CA . ILE A 1 82 ? -7.307 0.154 9.946 1.00 92.62 82 ILE A CA 1
ATOM 616 C C . ILE A 1 82 ? -8.566 -0.561 10.411 1.00 92.62 82 ILE A C 1
ATOM 618 O O . ILE A 1 82 ? -9.668 -0.114 10.116 1.00 92.62 82 ILE A O 1
ATOM 622 N N . GLN A 1 83 ? -8.403 -1.622 11.190 1.00 94.00 83 GLN A N 1
ATOM 623 C CA . GLN A 1 83 ? -9.494 -2.344 11.829 1.00 94.00 83 GLN A CA 1
ATOM 624 C C . GLN A 1 83 ? -9.427 -2.147 13.339 1.00 94.00 83 GLN A C 1
ATOM 626 O O . GLN A 1 83 ? -8.355 -2.124 13.944 1.00 94.00 83 GLN A O 1
ATOM 631 N N . SER A 1 84 ? -10.576 -2.011 13.988 1.00 95.94 84 SER A N 1
ATOM 632 C CA . SER A 1 84 ? -10.624 -1.852 15.434 1.00 95.94 84 SER A CA 1
ATOM 633 C C . SER A 1 84 ? -11.866 -2.463 16.052 1.00 95.94 84 SER A C 1
ATOM 635 O O . SER A 1 84 ? -12.918 -2.546 15.428 1.00 95.94 84 SER A O 1
ATOM 637 N N . GLN A 1 85 ? -11.768 -2.854 17.320 1.00 96.44 85 GLN A N 1
ATOM 638 C CA . GLN A 1 85 ? -12.935 -3.183 18.125 1.00 96.44 85 GLN A CA 1
ATOM 639 C C . GLN A 1 85 ? -12.872 -2.489 19.476 1.00 96.44 85 GLN A C 1
ATOM 641 O O . GLN A 1 85 ? -11.985 -2.753 20.288 1.00 96.44 85 GLN A O 1
ATOM 646 N N . ALA A 1 86 ? -13.860 -1.634 19.734 1.00 97.12 86 ALA A N 1
ATOM 647 C CA . ALA A 1 86 ? -14.047 -1.004 21.029 1.00 97.12 86 ALA A CA 1
ATOM 648 C C . ALA A 1 86 ? -14.683 -1.981 22.026 1.00 97.12 86 ALA A C 1
ATOM 650 O O . ALA A 1 86 ? -15.620 -2.717 21.706 1.00 97.12 86 ALA A O 1
ATOM 651 N N . ILE A 1 87 ? -14.184 -1.984 23.254 1.00 97.50 87 ILE A N 1
ATOM 652 C CA . ILE A 1 87 ? -14.572 -2.917 24.306 1.00 97.50 87 ILE A CA 1
ATOM 653 C C . ILE A 1 87 ? -14.877 -2.101 25.554 1.00 97.50 87 ILE A C 1
ATOM 655 O O . ILE A 1 87 ? -14.020 -1.370 26.046 1.00 97.50 87 ILE A O 1
ATOM 659 N N . LYS A 1 88 ? -16.079 -2.251 26.110 1.00 97.62 88 LYS A N 1
ATOM 660 C CA . LYS A 1 88 ? -16.338 -1.845 27.491 1.00 97.62 88 LYS A CA 1
ATOM 661 C C . LYS A 1 88 ? -15.778 -2.919 28.404 1.00 97.62 88 LYS A C 1
ATOM 663 O O . LYS A 1 88 ? -16.179 -4.083 28.324 1.00 97.62 88 LYS A O 1
ATOM 668 N N . VAL A 1 89 ? -14.840 -2.522 29.248 1.00 95.69 89 VAL A N 1
ATOM 669 C CA . VAL A 1 89 ? -14.105 -3.442 30.103 1.00 95.69 89 VAL A CA 1
ATOM 670 C C . VAL A 1 89 ? -15.036 -4.004 31.176 1.00 95.69 89 VAL A C 1
ATOM 672 O O . VAL A 1 89 ? -15.843 -3.290 31.778 1.00 95.69 89 VAL A O 1
ATOM 675 N N . GLY A 1 90 ? -14.939 -5.313 31.399 1.00 91.19 90 GLY A N 1
ATOM 676 C CA . GLY A 1 90 ? -15.646 -5.987 32.476 1.00 91.19 90 GLY A CA 1
ATOM 677 C C . GLY A 1 90 ? -15.070 -5.575 33.828 1.00 91.19 90 GLY A C 1
ATOM 678 O O . GLY A 1 90 ? -13.874 -5.722 34.060 1.00 91.19 90 GLY A O 1
ATOM 679 N N . LYS A 1 91 ? -15.914 -5.058 34.723 1.00 87.94 91 LYS A N 1
ATOM 680 C CA . LYS A 1 91 ? -15.545 -4.713 36.104 1.00 87.94 91 LYS A CA 1
ATOM 681 C C . LYS A 1 91 ? -16.472 -5.415 37.081 1.00 87.94 91 LYS A C 1
ATOM 683 O O . LYS A 1 91 ? -17.639 -5.660 36.764 1.00 87.94 91 LYS A O 1
ATOM 688 N N . LYS A 1 92 ? -15.967 -5.703 38.283 1.00 84.25 92 LYS A N 1
ATOM 689 C CA . LYS A 1 92 ? -16.760 -6.280 39.390 1.00 84.25 92 LYS A CA 1
ATOM 690 C C . LYS A 1 92 ? -17.487 -7.572 38.983 1.00 84.25 92 LYS A C 1
ATOM 692 O O . LYS A 1 92 ? -18.685 -7.717 39.200 1.00 84.25 92 LYS A O 1
ATOM 697 N N . GLY A 1 93 ? -16.763 -8.482 38.329 1.00 79.31 93 GLY A N 1
ATOM 698 C CA . GLY A 1 93 ? -17.283 -9.788 37.902 1.00 79.31 93 GLY A CA 1
ATOM 699 C C . GLY A 1 93 ? -18.171 -9.767 36.652 1.00 79.31 93 GLY A C 1
ATOM 700 O O . GLY A 1 93 ? -18.643 -10.821 36.234 1.00 79.31 93 GLY A O 1
ATOM 701 N N . LYS A 1 94 ? -18.397 -8.603 36.027 1.00 87.25 94 LYS A N 1
ATOM 702 C CA . LYS A 1 94 ? -19.095 -8.516 34.736 1.00 87.25 94 LYS A CA 1
ATOM 703 C C . LYS A 1 94 ? -18.157 -8.884 33.591 1.00 87.25 94 LYS A C 1
ATOM 705 O O . LYS A 1 94 ? -16.980 -8.533 33.620 1.00 87.25 94 LYS A O 1
ATOM 710 N N . LEU A 1 95 ? -18.702 -9.530 32.563 1.00 90.75 95 LEU A N 1
ATOM 711 C CA . LEU A 1 95 ? -17.973 -9.822 31.330 1.00 90.75 95 LEU A CA 1
ATOM 712 C C . LEU A 1 95 ? -17.724 -8.537 30.518 1.00 90.75 95 LEU A C 1
ATOM 714 O O . LEU A 1 95 ? -18.553 -7.619 30.563 1.00 90.75 95 LEU A O 1
ATOM 718 N N . PRO A 1 96 ? -16.608 -8.458 29.770 1.00 94.81 96 PRO A N 1
ATOM 719 C CA . PRO A 1 96 ? -16.396 -7.384 28.808 1.00 94.81 96 PRO A CA 1
ATOM 720 C C . PRO A 1 96 ? -17.469 -7.414 27.712 1.00 94.81 96 PRO A C 1
ATOM 722 O O . PRO A 1 96 ? -17.996 -8.472 27.364 1.00 94.81 96 PRO A O 1
ATOM 725 N N . LYS A 1 97 ? -17.780 -6.244 27.149 1.00 96.69 97 LYS A N 1
ATOM 726 C CA . LYS A 1 97 ? -18.761 -6.088 26.068 1.00 96.69 97 LYS A CA 1
ATOM 727 C C . LYS A 1 97 ? -18.108 -5.453 24.847 1.00 96.69 97 LYS A C 1
ATOM 729 O O . LYS A 1 97 ? -17.558 -4.359 24.954 1.00 96.69 97 LYS A O 1
ATOM 734 N N . LEU A 1 98 ? -18.235 -6.097 23.688 1.00 96.75 98 LEU A N 1
ATOM 735 C CA . LEU A 1 98 ? -17.896 -5.484 22.403 1.00 96.75 98 LEU A CA 1
ATOM 736 C C . LEU A 1 98 ? -18.909 -4.378 22.095 1.00 96.75 98 LEU A C 1
ATOM 738 O O . LEU A 1 98 ? -20.117 -4.619 22.102 1.00 96.75 98 LEU A O 1
ATOM 742 N N . LEU A 1 99 ? -18.414 -3.166 21.874 1.00 97.81 99 LEU A N 1
ATOM 743 C CA . LEU A 1 99 ? -19.240 -2.000 21.602 1.00 97.81 99 LEU A CA 1
ATOM 744 C C . LEU A 1 99 ? -19.569 -1.880 20.117 1.00 97.81 99 LEU A C 1
ATOM 746 O O . LEU A 1 99 ? -18.734 -2.119 19.242 1.00 97.81 99 LEU A O 1
ATOM 750 N N . THR A 1 100 ? -20.801 -1.466 19.860 1.00 97.56 100 THR A N 1
ATOM 751 C CA . THR A 1 100 ? -21.393 -1.320 18.528 1.00 97.56 100 THR A CA 1
ATOM 752 C C . THR A 1 100 ? -22.079 0.045 18.414 1.00 97.56 100 THR A C 1
ATOM 754 O O . THR A 1 100 ? -22.290 0.704 19.434 1.00 97.56 100 THR A O 1
ATOM 757 N N . PRO A 1 101 ? -22.537 0.468 17.223 1.00 97.25 101 PRO A N 1
ATOM 758 C CA . PRO A 1 101 ? -23.345 1.682 17.097 1.00 97.25 101 PRO A CA 1
ATOM 759 C C . PRO A 1 101 ? -24.596 1.706 17.996 1.00 97.25 101 PRO A C 1
ATOM 761 O O . PRO A 1 101 ? -25.026 2.778 18.417 1.00 97.25 101 PRO A O 1
ATOM 764 N N . LYS A 1 102 ? -25.157 0.537 18.357 1.00 97.06 102 LYS A N 1
ATOM 765 C CA . LYS A 1 102 ? -26.310 0.425 19.277 1.00 97.06 102 LYS A CA 1
ATOM 766 C C . LYS A 1 102 ? -25.989 0.874 20.705 1.00 97.06 102 LYS A C 1
ATOM 768 O O . LYS A 1 102 ? -26.900 1.129 21.482 1.00 97.06 102 LYS A O 1
ATOM 773 N N . ASP A 1 103 ? -24.707 0.976 21.042 1.00 97.69 103 ASP A N 1
ATOM 774 C CA . ASP A 1 103 ? -24.215 1.486 22.320 1.00 97.69 103 ASP A CA 1
ATOM 775 C C . ASP A 1 103 ? -24.005 3.009 22.310 1.00 97.69 103 ASP A C 1
ATOM 777 O O . ASP A 1 103 ? -23.421 3.552 23.245 1.00 97.69 103 ASP A O 1
ATOM 781 N N . ASN A 1 104 ? -24.486 3.700 21.269 1.00 97.12 104 ASN A N 1
ATOM 782 C CA . ASN A 1 104 ? -24.376 5.148 21.092 1.00 97.12 104 ASN A CA 1
ATOM 783 C C . ASN A 1 104 ? -22.920 5.650 21.017 1.00 97.12 104 ASN A C 1
ATOM 785 O O . ASN A 1 104 ? -22.587 6.727 21.517 1.00 97.12 104 ASN A O 1
ATOM 789 N N . VAL A 1 105 ? -22.055 4.859 20.374 1.00 98.06 105 VAL A N 1
ATOM 790 C CA . VAL A 1 105 ? -20.638 5.173 20.148 1.00 98.06 105 VAL A CA 1
ATOM 791 C C . VAL A 1 105 ? -20.282 5.142 18.664 1.00 98.06 105 VAL A C 1
ATOM 793 O O . VAL A 1 105 ? -20.977 4.517 17.860 1.00 98.06 105 VAL A O 1
ATOM 796 N N . LYS A 1 106 ? -19.176 5.800 18.315 1.00 97.88 106 LYS A N 1
ATOM 797 C CA . LYS A 1 106 ? -18.487 5.710 17.020 1.00 97.88 106 LYS A CA 1
ATOM 798 C C . LYS A 1 106 ? -16.981 5.636 17.258 1.00 97.88 106 LYS A C 1
ATOM 800 O O . LYS A 1 106 ? -16.503 6.057 18.311 1.00 97.88 106 LYS A O 1
ATOM 805 N N . VAL A 1 107 ? -16.239 5.121 16.283 1.00 98.12 107 VAL A N 1
ATOM 806 C CA . VAL A 1 107 ? -14.772 5.092 16.329 1.00 98.12 107 VAL A CA 1
ATOM 807 C C . VAL A 1 107 ? -14.210 6.062 15.299 1.00 98.12 107 VAL A C 1
ATOM 809 O O . VAL A 1 107 ? -14.621 6.034 14.141 1.00 98.12 107 VAL A O 1
ATOM 812 N N . PHE A 1 108 ? -13.298 6.926 15.731 1.00 98.00 108 PHE A N 1
ATOM 813 C CA . PHE A 1 108 ? -12.560 7.857 14.884 1.00 98.00 108 PHE A CA 1
ATOM 814 C C . PHE A 1 108 ? -11.134 7.341 14.685 1.00 98.00 108 PHE A C 1
ATOM 816 O O . PHE A 1 108 ? -10.511 6.917 15.653 1.00 98.00 108 PHE A O 1
ATOM 823 N N . ALA A 1 109 ? -10.617 7.366 13.460 1.00 96.38 109 ALA A N 1
ATOM 824 C CA . ALA A 1 109 ? -9.277 6.903 13.120 1.00 96.38 109 ALA A CA 1
ATOM 825 C C . ALA A 1 109 ? -8.472 7.995 12.407 1.00 96.38 109 ALA A C 1
ATOM 827 O O . ALA A 1 109 ? -9.024 8.787 11.643 1.00 96.38 109 ALA A O 1
ATOM 828 N N . TYR A 1 110 ? -7.164 8.009 12.651 1.00 95.06 110 TYR A N 1
ATOM 829 C CA . TYR A 1 110 ? -6.186 8.821 11.928 1.00 95.06 110 TYR A CA 1
ATOM 830 C C . TYR A 1 110 ? -4.801 8.182 12.009 1.00 95.06 110 TYR A C 1
ATOM 832 O O . TYR A 1 110 ? -4.471 7.512 12.992 1.00 95.06 110 TYR A O 1
ATOM 840 N N . THR A 1 111 ? -3.950 8.435 11.021 1.00 92.44 111 THR A N 1
ATOM 841 C CA . THR A 1 111 ? -2.530 8.079 11.097 1.00 92.44 111 THR A CA 1
ATOM 842 C C . THR A 1 111 ? -1.719 9.299 11.515 1.00 92.44 111 THR A C 1
ATOM 844 O O . THR A 1 111 ? -1.849 10.384 10.951 1.00 92.44 111 THR A O 1
ATOM 847 N N . ARG A 1 112 ? -0.879 9.142 12.541 1.00 92.38 112 ARG A N 1
ATOM 848 C CA . ARG A 1 112 ? -0.020 10.230 13.013 1.00 92.38 112 ARG A CA 1
ATOM 849 C C . ARG A 1 112 ? 0.998 10.581 11.942 1.00 92.38 112 ARG A C 1
ATOM 851 O O . ARG A 1 112 ? 1.722 9.700 11.492 1.00 92.38 112 ARG A O 1
ATOM 858 N N . ASP A 1 113 ? 1.090 11.872 11.632 1.00 92.50 113 ASP A N 1
ATOM 859 C CA . ASP A 1 113 ? 2.102 12.411 10.720 1.00 92.50 113 ASP A CA 1
ATOM 860 C C . ASP A 1 113 ? 2.029 11.798 9.309 1.00 92.50 113 ASP A C 1
ATOM 862 O O . ASP A 1 113 ? 3.038 11.704 8.628 1.00 92.50 113 ASP A O 1
ATOM 866 N N . ASN A 1 114 ? 0.852 11.339 8.875 1.00 91.44 114 ASN A N 1
ATOM 867 C CA . ASN A 1 114 ? 0.625 10.778 7.543 1.00 91.44 114 ASN A CA 1
ATOM 868 C C . ASN A 1 114 ? -0.839 10.985 7.146 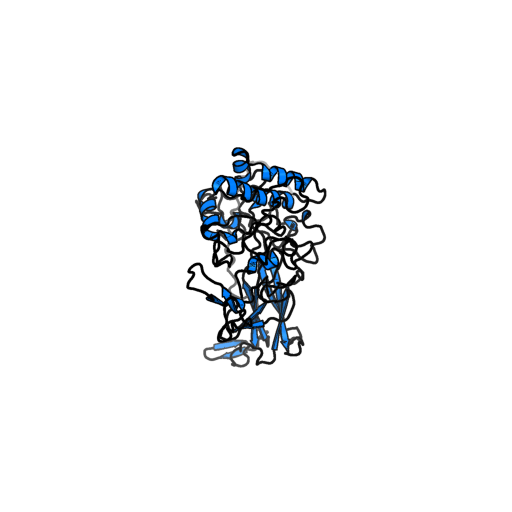1.00 91.44 114 ASN A C 1
ATOM 870 O O . ASN A 1 114 ? -1.636 10.050 7.125 1.00 91.44 114 ASN A O 1
ATOM 874 N N . SER A 1 115 ? -1.208 12.248 6.952 1.00 91.44 115 SER A N 1
ATOM 875 C CA . SER A 1 115 ? -2.594 12.685 6.744 1.00 91.44 115 SER A CA 1
ATOM 876 C C . SER A 1 115 ? -3.003 12.790 5.275 1.00 91.44 115 SER A C 1
ATOM 878 O O . SER A 1 115 ? -4.196 12.868 4.994 1.00 91.44 115 SER A O 1
ATOM 880 N N . PHE A 1 116 ? -2.033 12.759 4.361 1.00 92.50 116 PHE A N 1
ATOM 881 C CA . PHE A 1 116 ? -2.232 12.780 2.914 1.00 92.50 116 PHE A CA 1
ATOM 882 C C . PHE A 1 116 ? -1.217 11.869 2.218 1.00 92.50 116 PHE A C 1
ATOM 884 O O . PHE A 1 116 ? -0.157 11.541 2.773 1.00 92.50 116 PHE A O 1
ATOM 891 N N . SER A 1 117 ? -1.533 11.493 0.984 1.00 90.94 117 SER A N 1
ATOM 892 C CA . SER A 1 117 ? -0.761 10.550 0.173 1.00 90.94 117 SER A CA 1
ATOM 893 C C . SER A 1 117 ? -0.277 11.129 -1.155 1.00 90.94 117 SER A C 1
ATOM 895 O O . SER A 1 117 ? 0.673 10.619 -1.745 1.00 90.94 117 SER A O 1
ATOM 897 N N . GLU A 1 118 ? -0.901 12.203 -1.629 1.00 89.94 118 GLU A N 1
ATOM 898 C CA . GLU A 1 118 ? -0.613 12.813 -2.923 1.00 89.94 118 GLU A CA 1
ATOM 899 C C . GLU A 1 118 ? 0.616 13.744 -2.936 1.00 89.94 118 GLU A C 1
ATOM 901 O O . GLU A 1 118 ? 1.393 13.850 -1.980 1.00 89.94 118 GLU A O 1
ATOM 906 N N . GLY A 1 119 ? 0.819 14.423 -4.068 1.00 87.81 119 GLY A N 1
ATOM 907 C CA . GLY A 1 119 ? 1.829 15.461 -4.227 1.00 87.81 119 GLY A CA 1
ATOM 908 C C . GLY A 1 119 ? 3.252 14.917 -4.142 1.00 87.81 119 GLY A C 1
ATOM 909 O O . GLY A 1 119 ? 3.730 14.226 -5.040 1.00 87.81 119 GLY A O 1
ATOM 910 N N . ASN A 1 120 ? 3.964 15.264 -3.070 1.00 89.75 120 ASN A N 1
ATOM 911 C CA . ASN A 1 120 ? 5.372 14.910 -2.910 1.00 89.75 120 ASN A CA 1
ATOM 912 C C . ASN A 1 120 ? 5.614 13.531 -2.276 1.00 89.75 120 ASN A C 1
ATOM 914 O O . ASN A 1 120 ? 6.779 13.173 -2.056 1.00 89.75 120 ASN A O 1
ATOM 918 N N . LYS A 1 121 ? 4.545 12.782 -1.989 1.00 90.12 121 LYS A N 1
ATOM 919 C CA . LYS A 1 121 ? 4.605 11.464 -1.356 1.00 90.12 121 LYS A CA 1
ATOM 920 C C . LYS A 1 121 ? 4.324 10.302 -2.296 1.00 90.12 121 LYS A C 1
ATOM 922 O O . LYS A 1 121 ? 4.931 9.260 -2.096 1.00 90.12 121 LYS A O 1
ATOM 927 N N . MET A 1 122 ? 3.459 10.464 -3.300 1.00 89.50 122 MET A N 1
ATOM 928 C CA . MET A 1 122 ? 3.119 9.387 -4.234 1.00 89.50 122 MET A CA 1
ATOM 929 C C . MET A 1 122 ? 2.527 9.905 -5.554 1.00 89.50 122 MET A C 1
ATOM 931 O O . MET A 1 122 ? 1.636 10.753 -5.563 1.00 89.50 122 MET A O 1
ATOM 935 N N . LYS A 1 123 ? 2.974 9.332 -6.675 1.00 88.19 123 LYS A N 1
ATOM 936 C CA . LYS A 1 123 ? 2.405 9.470 -8.026 1.00 88.19 123 LYS A CA 1
ATOM 937 C C . LYS A 1 123 ? 1.435 8.319 -8.309 1.00 88.19 123 LYS A C 1
ATOM 939 O O . LYS A 1 123 ? 1.687 7.469 -9.147 1.00 88.19 123 LYS A O 1
ATOM 944 N N . TYR A 1 124 ? 0.337 8.268 -7.570 1.00 88.06 124 TYR A N 1
ATOM 945 C CA . TYR A 1 124 ? -0.734 7.277 -7.769 1.00 88.06 124 TYR A CA 1
ATOM 946 C C . TYR A 1 124 ? -1.980 7.939 -8.361 1.00 88.06 124 TYR A C 1
ATOM 948 O O . TYR A 1 124 ? -2.587 7.445 -9.305 1.00 88.06 124 TYR A O 1
ATOM 956 N N . TRP A 1 125 ? -2.294 9.132 -7.859 1.00 90.81 125 TRP A N 1
ATOM 957 C CA . TRP A 1 125 ? -3.446 9.933 -8.269 1.00 90.81 125 TRP A CA 1
ATOM 958 C C . TRP A 1 125 ? -3.274 10.627 -9.621 1.00 90.81 125 TRP A C 1
ATOM 960 O O . TRP A 1 125 ? -4.260 10.977 -10.258 1.00 90.81 125 TRP A O 1
ATOM 970 N N . SER A 1 126 ? -2.028 10.847 -10.050 1.00 90.19 126 SER A N 1
ATOM 971 C CA . SER A 1 126 ? -1.690 11.651 -11.233 1.00 90.19 126 SER A CA 1
ATOM 972 C C . SER A 1 126 ? -1.120 10.850 -12.401 1.00 90.19 126 SER A C 1
ATOM 974 O O . SER A 1 126 ? -0.847 11.423 -13.454 1.00 90.19 126 SER A O 1
ATOM 976 N N . VAL A 1 127 ? -0.912 9.542 -12.237 1.00 90.69 127 VAL A N 1
ATOM 977 C CA . VAL A 1 127 ? -0.436 8.694 -13.335 1.00 90.69 127 VAL A CA 1
ATOM 978 C C . VAL A 1 127 ? -1.634 8.328 -14.190 1.00 90.69 127 VAL A C 1
ATOM 980 O O . VAL A 1 127 ? -2.522 7.620 -13.721 1.00 90.69 127 VAL A O 1
ATOM 983 N N . ALA A 1 128 ? -1.648 8.827 -15.424 1.00 91.38 128 ALA A N 1
ATOM 984 C CA . ALA A 1 128 ? -2.731 8.602 -16.369 1.00 91.38 128 ALA A CA 1
ATOM 985 C C . ALA A 1 128 ? -2.867 7.114 -16.720 1.00 91.38 128 ALA A C 1
ATOM 987 O O . ALA A 1 128 ? -1.875 6.431 -16.997 1.00 91.38 128 ALA A O 1
ATOM 988 N N . LYS A 1 129 ? -4.106 6.623 -16.712 1.00 92.25 129 LYS A N 1
ATOM 989 C CA . LYS A 1 129 ? -4.459 5.266 -17.131 1.00 92.25 129 LYS A CA 1
ATOM 990 C C . LYS A 1 129 ? -5.942 5.228 -17.476 1.00 92.25 129 LYS A C 1
ATOM 992 O O . LYS A 1 129 ? -6.740 5.656 -16.652 1.00 92.25 129 LYS A O 1
ATOM 997 N N . ASP A 1 130 ? -6.261 4.685 -18.647 1.00 91.81 130 ASP A N 1
ATOM 998 C CA . ASP A 1 130 ? -7.627 4.520 -19.161 1.00 91.81 130 ASP A CA 1
ATOM 999 C C . ASP A 1 130 ? -8.435 3.650 -18.188 1.00 91.81 130 ASP A C 1
ATOM 1001 O O . ASP A 1 130 ? -8.287 2.421 -18.146 1.00 91.81 130 ASP A O 1
ATOM 1005 N N . ALA A 1 131 ? -9.205 4.305 -17.322 1.00 91.50 131 ALA A N 1
ATOM 1006 C CA . ALA A 1 131 ? -9.943 3.648 -16.258 1.00 91.50 131 ALA A CA 1
ATOM 1007 C C . ALA A 1 131 ? -11.330 3.226 -16.746 1.00 91.50 131 ALA A C 1
ATOM 1009 O O . ALA A 1 131 ? -11.826 2.170 -16.331 1.00 91.50 131 ALA A O 1
ATOM 1010 N N . ASP A 1 132 ? -11.953 3.997 -17.637 1.00 89.25 132 ASP A N 1
ATOM 1011 C CA . ASP A 1 132 ? -13.306 3.759 -18.143 1.00 89.25 132 ASP A CA 1
ATOM 1012 C C . ASP A 1 132 ? -13.367 2.837 -19.380 1.00 89.25 132 ASP A C 1
ATOM 1014 O O . ASP A 1 132 ? -14.393 2.179 -19.607 1.00 89.25 132 ASP A O 1
ATOM 1018 N N . GLY A 1 133 ? -12.230 2.600 -20.030 1.00 86.75 133 GLY A N 1
ATOM 1019 C CA . GLY A 1 133 ? -12.039 1.694 -21.157 1.00 86.75 133 GLY A CA 1
ATOM 1020 C C . GLY A 1 133 ? -12.422 2.298 -22.507 1.00 86.75 133 GLY A C 1
ATOM 1021 O O . GLY A 1 133 ? -12.792 1.525 -23.396 1.00 86.75 133 GLY A O 1
ATOM 1022 N N . ASP A 1 134 ? -12.419 3.624 -22.651 1.00 87.50 134 ASP A N 1
ATOM 1023 C CA . ASP A 1 134 ? -12.750 4.309 -23.904 1.00 87.50 134 ASP A CA 1
ATOM 1024 C C . ASP A 1 134 ? -11.557 4.436 -24.878 1.00 87.50 134 ASP A C 1
ATOM 1026 O O . ASP A 1 134 ? -11.746 4.779 -26.049 1.00 87.50 134 ASP A O 1
ATOM 1030 N N . GLY A 1 135 ? -10.350 4.060 -24.439 1.00 86.62 135 GLY A N 1
ATOM 1031 C CA . GLY A 1 135 ? -9.114 4.128 -25.219 1.00 86.62 135 GLY A CA 1
ATOM 1032 C C . GLY A 1 135 ? -8.411 5.488 -25.173 1.00 86.62 135 GLY A C 1
ATOM 1033 O O . GLY A 1 135 ? -7.393 5.665 -25.855 1.00 86.62 135 GLY A O 1
ATOM 1034 N N . HIS A 1 136 ? -8.922 6.430 -24.386 1.00 86.38 136 HIS A N 1
ATOM 1035 C CA . HIS A 1 136 ? -8.343 7.736 -24.122 1.00 86.38 136 HIS A CA 1
ATOM 1036 C C . HIS A 1 136 ? -7.757 7.804 -22.699 1.00 86.38 136 HIS A C 1
ATOM 1038 O O . HIS A 1 136 ? -7.792 6.839 -21.944 1.00 86.38 136 HIS A O 1
ATOM 1044 N N . LEU A 1 137 ? -7.055 8.900 -22.394 1.00 88.31 137 LEU A N 1
ATOM 1045 C CA . LEU A 1 137 ? -6.372 9.114 -21.105 1.00 88.31 137 LEU A CA 1
ATOM 1046 C C . LEU A 1 137 ? -6.701 10.491 -20.504 1.00 88.31 137 LEU A C 1
ATOM 1048 O O . LEU A 1 137 ? -6.006 10.958 -19.599 1.00 88.31 137 LEU A O 1
ATOM 1052 N N . ASP A 1 138 ? -7.680 11.189 -21.075 1.00 88.25 138 ASP A N 1
ATOM 1053 C CA . ASP A 1 138 ? -8.089 12.545 -20.719 1.00 88.25 138 ASP A CA 1
ATOM 1054 C C . ASP A 1 138 ? -9.466 12.593 -20.044 1.00 88.25 138 ASP A C 1
ATOM 1056 O O . ASP A 1 138 ? -9.903 13.676 -19.632 1.00 88.25 138 ASP A O 1
ATOM 1060 N N . SER A 1 139 ? -10.124 11.443 -19.858 1.00 91.19 139 SER A N 1
ATOM 1061 C CA . SER A 1 139 ? -11.405 11.386 -19.166 1.00 91.19 139 SER A CA 1
ATOM 1062 C C . SER A 1 139 ? -11.234 11.727 -17.678 1.00 91.19 139 SER A C 1
ATOM 1064 O O . SER A 1 139 ? -10.250 11.340 -17.031 1.00 91.19 139 SER A O 1
ATOM 1066 N N . PRO A 1 140 ? -12.186 12.466 -17.068 1.00 90.44 140 PRO A N 1
ATOM 1067 C CA . PRO A 1 140 ? -12.162 12.729 -15.635 1.00 90.44 140 PRO A CA 1
ATOM 1068 C C . PRO A 1 14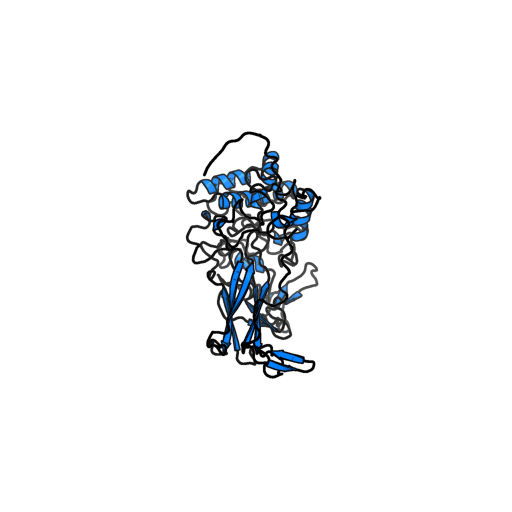0 ? -12.168 11.422 -14.833 1.00 90.44 140 PRO A C 1
ATOM 1070 O O . PRO A 1 140 ? -13.191 10.753 -14.716 1.00 90.44 140 PRO A O 1
ATOM 1073 N N . GLY A 1 141 ? -11.025 11.083 -14.238 1.00 90.06 141 GLY A N 1
ATOM 1074 C CA . GLY A 1 141 ? -10.850 9.839 -13.492 1.00 90.06 141 GLY A CA 1
ATOM 1075 C C . GLY A 1 141 ? -9.875 8.849 -14.124 1.00 90.06 141 GLY A C 1
ATOM 1076 O O . GLY A 1 141 ? -9.571 7.862 -13.457 1.00 90.06 141 GLY A O 1
ATOM 1077 N N . ASP A 1 142 ? -9.325 9.133 -15.307 1.00 93.00 142 ASP A N 1
ATOM 1078 C CA . ASP A 1 142 ? -8.275 8.324 -15.934 1.00 93.00 142 ASP A CA 1
ATOM 1079 C C . ASP A 1 142 ? -6.952 8.437 -15.190 1.00 93.00 142 ASP A C 1
ATOM 1081 O O . ASP A 1 142 ? -6.046 9.207 -15.516 1.00 93.00 142 ASP A O 1
ATOM 1085 N N . ASN A 1 143 ? -6.839 7.643 -14.138 1.00 92.94 143 ASN A N 1
ATOM 1086 C CA . ASN A 1 143 ? -5.627 7.506 -13.367 1.00 92.94 143 ASN A CA 1
ATOM 1087 C C . ASN A 1 143 ? -5.517 6.110 -12.758 1.00 92.94 143 ASN A C 1
ATOM 1089 O O . ASN A 1 143 ? -6.500 5.376 -12.618 1.00 92.94 143 ASN A O 1
ATOM 1093 N N . VAL A 1 144 ? -4.298 5.762 -12.349 1.00 90.88 144 VAL A N 1
ATOM 1094 C CA . VAL A 1 144 ? -3.993 4.478 -11.706 1.00 90.88 144 VAL A CA 1
ATOM 1095 C C . VAL A 1 144 ? -4.890 4.230 -10.491 1.00 90.88 144 VAL A C 1
ATOM 1097 O O . VAL A 1 144 ? -5.351 3.102 -10.305 1.00 90.88 144 VAL A O 1
ATOM 1100 N N . ALA A 1 145 ? -5.196 5.268 -9.706 1.00 90.81 145 ALA A N 1
ATOM 1101 C CA . ALA A 1 145 ? -5.997 5.125 -8.497 1.00 90.81 145 ALA A CA 1
ATOM 1102 C C . ALA A 1 145 ? -7.431 4.659 -8.730 1.00 90.81 145 ALA A C 1
ATOM 1104 O O . ALA A 1 145 ? -7.980 3.937 -7.901 1.00 90.81 145 ALA A O 1
ATOM 1105 N N . ASN A 1 146 ? -8.019 5.014 -9.864 1.00 93.38 146 ASN A N 1
ATOM 1106 C CA . ASN A 1 146 ? -9.305 4.489 -10.297 1.00 93.38 146 ASN A CA 1
ATOM 1107 C C . ASN A 1 146 ? -9.154 3.156 -11.039 1.00 93.38 146 ASN A C 1
ATOM 1109 O O . ASN A 1 146 ? -9.900 2.210 -10.783 1.00 93.38 146 ASN A O 1
ATOM 1113 N N . TYR A 1 147 ? -8.158 3.051 -11.917 1.00 92.12 147 TYR A N 1
ATOM 1114 C CA . TYR A 1 147 ? -7.950 1.901 -12.796 1.00 92.12 147 TYR A CA 1
ATOM 1115 C C . TYR A 1 147 ? -7.857 0.555 -12.058 1.00 92.12 147 TYR A C 1
ATOM 1117 O O . TYR A 1 147 ? -8.506 -0.423 -12.449 1.00 92.12 147 TYR A O 1
ATOM 1125 N N . VAL A 1 148 ? -7.073 0.485 -10.977 1.00 89.12 148 VAL A N 1
ATOM 1126 C CA . VAL A 1 148 ? -6.738 -0.793 -10.319 1.00 89.12 148 VAL A CA 1
ATOM 1127 C C . VAL A 1 148 ? -7.942 -1.486 -9.669 1.00 89.12 148 VAL A C 1
ATOM 1129 O O . VAL A 1 148 ? -7.907 -2.704 -9.492 1.00 89.12 148 VAL A O 1
ATOM 1132 N N . TRP A 1 149 ? -9.026 -0.752 -9.382 1.00 89.19 149 TRP A N 1
ATOM 1133 C CA . TRP A 1 149 ? -10.235 -1.260 -8.712 1.00 89.19 149 TRP A CA 1
ATOM 1134 C C . TRP A 1 149 ? -11.390 -1.598 -9.657 1.00 89.19 149 TRP A C 1
ATOM 1136 O O . TRP A 1 149 ? -12.415 -2.109 -9.208 1.00 89.19 149 TRP A O 1
ATOM 1146 N N . THR A 1 150 ? -11.231 -1.365 -10.961 1.00 90.25 150 THR A N 1
ATOM 1147 C CA . THR A 1 150 ? -12.292 -1.500 -11.982 1.00 90.25 150 THR A CA 1
ATOM 1148 C C . THR A 1 150 ? -12.929 -2.894 -12.070 1.00 90.25 150 THR A C 1
ATOM 1150 O O . THR A 1 150 ? -14.055 -3.054 -12.560 1.00 90.25 150 THR A O 1
ATOM 1153 N N . HIS A 1 151 ? -12.243 -3.922 -11.567 1.00 88.38 151 HIS A N 1
ATOM 1154 C CA . HIS A 1 151 ? -12.753 -5.290 -11.482 1.00 88.38 151 HIS A CA 1
ATOM 1155 C C . HIS A 1 151 ? -13.808 -5.469 -10.380 1.00 88.38 151 HIS A C 1
ATOM 1157 O O . HIS A 1 151 ? -14.656 -6.355 -10.513 1.00 88.38 151 HIS A O 1
ATOM 1163 N N . LEU A 1 152 ? -13.809 -4.608 -9.355 1.00 91.50 152 LEU A N 1
ATOM 1164 C CA . LEU A 1 152 ? -14.763 -4.602 -8.247 1.00 91.50 152 LEU A CA 1
ATOM 1165 C C . LEU A 1 152 ? -15.988 -3.738 -8.561 1.00 91.50 152 LEU A C 1
ATOM 1167 O O . LEU A 1 152 ? -15.897 -2.680 -9.186 1.00 91.50 152 LEU A O 1
ATOM 1171 N N . PHE A 1 153 ? -17.157 -4.172 -8.100 1.00 94.62 153 PHE A N 1
ATOM 1172 C CA . PHE A 1 153 ? -18.402 -3.432 -8.278 1.00 94.62 153 PHE A CA 1
ATOM 1173 C C . PHE A 1 153 ? -19.415 -3.689 -7.168 1.00 94.62 153 PHE A C 1
ATOM 1175 O O . PHE A 1 153 ? -19.337 -4.682 -6.453 1.00 94.62 153 PHE A O 1
ATOM 1182 N N . ILE A 1 154 ? -20.395 -2.798 -7.059 1.00 97.31 154 ILE A N 1
ATOM 1183 C CA . ILE A 1 154 ? -21.603 -2.970 -6.245 1.00 97.31 154 ILE A CA 1
ATOM 1184 C C . ILE A 1 154 ? -22.840 -2.765 -7.119 1.00 97.31 154 ILE A C 1
ATOM 1186 O O . ILE A 1 154 ? -22.745 -2.243 -8.226 1.00 97.31 154 ILE A O 1
ATOM 1190 N N . TYR A 1 155 ? -24.016 -3.141 -6.624 1.00 97.44 155 TYR A N 1
ATOM 1191 C CA . TYR A 1 155 ? -25.285 -2.782 -7.272 1.00 97.44 155 TYR A CA 1
ATOM 1192 C C . TYR A 1 155 ? -25.987 -1.598 -6.605 1.00 97.44 155 TYR A C 1
ATOM 1194 O O . TYR A 1 155 ? -26.765 -0.900 -7.250 1.00 97.44 155 TYR A O 1
ATOM 1202 N N . LYS A 1 156 ? -25.753 -1.379 -5.307 1.00 95.75 156 LYS A N 1
ATOM 1203 C CA . LYS A 1 156 ? -26.450 -0.337 -4.546 1.00 95.75 156 LYS A CA 1
ATOM 1204 C C . LYS A 1 156 ? -25.617 0.228 -3.403 1.00 95.75 156 LYS A C 1
ATOM 1206 O O . LYS A 1 156 ? -25.475 1.439 -3.299 1.00 95.75 156 LYS A O 1
ATOM 1211 N N . ASP A 1 157 ? -25.107 -0.641 -2.539 1.00 94.50 157 ASP A N 1
ATOM 1212 C CA . ASP A 1 157 ? -24.438 -0.258 -1.297 1.00 94.50 157 ASP A CA 1
ATOM 1213 C C . ASP A 1 157 ? -23.335 -1.258 -0.916 1.00 94.50 157 ASP A C 1
ATOM 1215 O O . ASP A 1 157 ? -23.255 -2.366 -1.451 1.00 94.50 157 ASP A O 1
ATOM 1219 N N . LEU A 1 158 ? -22.490 -0.851 0.035 1.00 94.00 158 LEU A N 1
ATOM 1220 C CA . LEU A 1 158 ? -21.421 -1.671 0.620 1.00 94.00 158 LEU A CA 1
ATOM 1221 C C . LEU A 1 158 ? -21.939 -2.697 1.650 1.00 94.00 158 LEU A C 1
ATOM 1223 O O . LEU A 1 158 ? -21.142 -3.386 2.289 1.00 94.00 158 LEU A O 1
ATOM 1227 N N . GLU A 1 159 ? -23.262 -2.828 1.803 1.00 93.19 159 GLU A N 1
ATOM 1228 C CA . GLU A 1 159 ? -23.903 -3.950 2.508 1.00 93.19 159 GLU A CA 1
ATOM 1229 C C . GLU A 1 159 ? -24.088 -5.167 1.577 1.00 93.19 159 GLU A C 1
ATOM 1231 O O . GLU A 1 159 ? -24.478 -6.254 2.016 1.00 93.19 159 GLU A O 1
ATOM 1236 N N . GLY A 1 160 ? -23.766 -5.013 0.287 1.00 93.81 160 GLY A N 1
ATOM 1237 C CA . GLY A 1 160 ? -23.858 -6.068 -0.717 1.00 93.81 160 GLY A CA 1
ATOM 1238 C C . GLY A 1 160 ? -25.271 -6.277 -1.249 1.00 93.81 160 GLY A C 1
ATOM 1239 O O . GLY A 1 160 ? -25.589 -7.381 -1.699 1.00 93.81 160 GLY A O 1
ATOM 1240 N N . THR A 1 161 ? -26.131 -5.257 -1.182 1.00 95.44 161 THR A N 1
ATOM 1241 C CA . THR A 1 161 ? -27.502 -5.346 -1.686 1.00 95.44 161 THR A CA 1
ATOM 1242 C C . THR A 1 161 ? -27.517 -5.490 -3.206 1.00 95.44 161 THR A C 1
ATOM 1244 O O . THR A 1 161 ? -27.000 -4.634 -3.924 1.00 95.44 161 THR A O 1
ATOM 1247 N N . ILE A 1 162 ? -28.186 -6.538 -3.699 1.00 96.12 162 ILE A N 1
ATOM 1248 C CA . ILE A 1 162 ? -28.505 -6.733 -5.120 1.00 96.12 162 ILE A CA 1
ATOM 1249 C C . ILE A 1 162 ? -30.016 -6.524 -5.299 1.00 96.12 162 ILE A C 1
ATOM 1251 O O . ILE A 1 162 ? -30.799 -7.380 -4.873 1.00 96.12 162 ILE A O 1
ATOM 1255 N N . PRO A 1 163 ? -30.462 -5.394 -5.879 1.00 96.81 163 PRO A N 1
ATOM 1256 C CA . PRO A 1 163 ? -31.870 -5.174 -6.180 1.00 96.81 163 PRO A CA 1
ATOM 1257 C C . PRO A 1 163 ? -32.463 -6.282 -7.065 1.00 96.81 163 PRO A C 1
ATOM 1259 O O . PRO A 1 163 ? -31.810 -6.859 -7.936 1.00 96.81 163 PRO A O 1
ATOM 1262 N N . LYS A 1 164 ? -33.746 -6.595 -6.852 1.00 96.25 164 LYS A N 1
ATOM 1263 C CA . LYS A 1 164 ? -34.435 -7.625 -7.638 1.00 96.25 164 LYS A CA 1
ATOM 1264 C C . LYS A 1 164 ? -34.468 -7.223 -9.115 1.00 96.25 164 LYS A C 1
ATOM 1266 O O . LYS A 1 164 ? -34.963 -6.153 -9.453 1.00 96.25 164 LYS A O 1
ATOM 1271 N N . GLY A 1 165 ? -34.011 -8.118 -9.989 1.00 95.25 165 GLY A N 1
ATOM 1272 C CA . GLY A 1 165 ? -34.007 -7.898 -11.438 1.00 95.25 165 GLY A CA 1
ATOM 1273 C C . GLY A 1 165 ? -32.812 -7.099 -11.964 1.00 95.25 165 GLY A C 1
ATOM 1274 O O . GLY A 1 165 ? -32.810 -6.772 -13.151 1.00 95.25 165 GLY A O 1
ATOM 1275 N N . SER A 1 166 ? -31.816 -6.809 -11.117 1.00 96.06 166 SER A N 1
ATOM 1276 C CA . SER A 1 166 ? -30.559 -6.193 -11.539 1.00 96.06 166 SER A CA 1
ATOM 1277 C C . SER A 1 166 ? -29.872 -6.976 -12.660 1.00 96.06 166 SER A C 1
ATOM 1279 O O . SER A 1 166 ? -29.888 -8.207 -12.699 1.00 96.06 166 SER A O 1
ATOM 1281 N N . LYS A 1 167 ? -29.262 -6.233 -13.581 1.00 94.38 167 LYS A N 1
ATOM 1282 C CA . LYS A 1 167 ? -28.522 -6.717 -14.749 1.00 94.38 167 LYS A CA 1
ATOM 1283 C C . LYS A 1 167 ? -27.106 -6.145 -14.738 1.00 94.38 167 LYS A C 1
ATOM 1285 O O . LYS A 1 167 ? -26.817 -5.189 -14.029 1.00 94.38 167 LYS A O 1
ATOM 1290 N N . ALA A 1 168 ? -26.235 -6.657 -15.608 1.00 91.38 168 ALA A N 1
ATOM 1291 C CA . ALA A 1 168 ? -24.840 -6.211 -15.700 1.00 91.38 168 ALA A CA 1
ATOM 1292 C C . ALA A 1 168 ? -24.665 -4.688 -15.892 1.00 91.38 168 ALA A C 1
ATOM 1294 O O . ALA A 1 168 ? -23.698 -4.123 -15.393 1.00 91.38 168 ALA A O 1
ATOM 1295 N N . LYS A 1 169 ? -25.604 -4.018 -16.574 1.00 93.94 169 LYS A N 1
ATOM 1296 C CA . LYS A 1 169 ? -25.592 -2.557 -16.768 1.00 93.94 169 LYS A CA 1
ATOM 1297 C C . LYS A 1 169 ? -25.863 -1.749 -15.491 1.00 93.94 169 LYS A C 1
ATOM 1299 O O . LYS A 1 169 ? -25.564 -0.565 -15.461 1.00 93.94 169 LYS A O 1
ATOM 1304 N N . ASP A 1 170 ? -26.451 -2.379 -14.474 1.00 96.38 170 ASP A N 1
ATOM 1305 C CA . ASP A 1 170 ? -26.785 -1.743 -13.196 1.00 96.38 170 ASP A CA 1
ATOM 1306 C C . ASP A 1 170 ? -25.614 -1.836 -12.200 1.00 96.38 170 ASP A C 1
ATOM 1308 O O . ASP A 1 170 ? -25.712 -1.360 -11.072 1.00 96.38 170 ASP A O 1
ATOM 1312 N N . ARG A 1 171 ? -24.505 -2.474 -12.599 1.00 95.62 171 ARG A N 1
ATOM 1313 C CA . ARG A 1 171 ? -23.282 -2.559 -11.800 1.00 95.62 171 ARG A CA 1
ATOM 1314 C C . ARG A 1 171 ? -22.607 -1.192 -11.741 1.00 95.62 171 ARG A C 1
ATOM 1316 O O . ARG A 1 171 ? -22.304 -0.590 -12.768 1.00 95.62 171 ARG A O 1
ATOM 1323 N N . LEU A 1 172 ? -22.294 -0.758 -10.529 1.00 96.38 172 LEU A N 1
ATOM 1324 C CA . LEU A 1 172 ? -21.502 0.426 -10.235 1.00 96.38 172 LEU A CA 1
ATOM 1325 C C . LEU A 1 172 ? -20.076 -0.024 -9.910 1.00 96.38 172 LEU A C 1
ATOM 1327 O O . LEU A 1 172 ? -19.818 -0.551 -8.825 1.00 96.38 172 LEU A O 1
ATOM 1331 N N . ARG A 1 173 ? -19.155 0.121 -10.865 1.00 94.12 173 ARG A N 1
ATOM 1332 C CA . ARG A 1 173 ? -17.756 -0.282 -10.691 1.00 94.12 173 ARG A CA 1
ATOM 1333 C C . ARG A 1 173 ? -16.985 0.775 -9.913 1.00 94.12 173 ARG A C 1
ATOM 1335 O O . ARG A 1 173 ? -17.106 1.974 -10.192 1.00 94.12 173 ARG A O 1
ATOM 1342 N N . VAL A 1 174 ? -16.167 0.312 -8.974 1.00 93.06 174 VAL A N 1
ATOM 1343 C CA . VAL A 1 174 ? -15.219 1.169 -8.257 1.00 93.06 174 VAL A CA 1
ATOM 1344 C C . VAL A 1 174 ? -14.163 1.644 -9.253 1.00 93.06 174 VAL A C 1
ATOM 1346 O O . VAL A 1 174 ? -13.680 0.863 -10.069 1.00 93.06 174 VAL A O 1
ATOM 1349 N N . GLY A 1 175 ? -13.867 2.939 -9.244 1.00 91.31 175 GLY A N 1
ATOM 1350 C CA . GLY A 1 175 ? -12.980 3.586 -10.206 1.00 91.31 175 GLY A CA 1
ATOM 1351 C C . GLY A 1 175 ? -13.619 3.975 -11.544 1.00 91.31 175 GLY A C 1
ATOM 1352 O O . GLY A 1 175 ? -12.958 4.613 -12.349 1.00 91.31 175 GLY A O 1
ATOM 1353 N N . ARG A 1 176 ? -14.893 3.634 -11.802 1.00 91.94 176 ARG A N 1
ATOM 1354 C CA . ARG A 1 176 ? -15.634 4.124 -12.986 1.00 91.94 176 ARG A CA 1
ATOM 1355 C C . ARG A 1 176 ? -16.860 4.923 -12.579 1.00 91.94 176 ARG A C 1
ATOM 1357 O O . ARG A 1 176 ? -16.808 6.139 -12.466 1.00 91.94 176 ARG A O 1
ATOM 1364 N N . GLN A 1 177 ? -17.968 4.232 -12.306 1.00 93.62 177 GLN A N 1
ATOM 1365 C CA . GLN A 1 177 ? -19.201 4.876 -11.847 1.00 93.62 177 GLN A CA 1
ATOM 1366 C C . GLN A 1 177 ? -19.038 5.457 -10.438 1.00 93.62 177 GLN A C 1
ATOM 1368 O O . GLN A 1 177 ? -19.721 6.415 -10.085 1.00 93.62 177 GLN A O 1
ATOM 1373 N N . ILE A 1 178 ? -18.151 4.866 -9.633 1.00 94.75 178 ILE A N 1
ATOM 1374 C CA . ILE A 1 178 ? -17.825 5.327 -8.285 1.00 94.75 178 ILE A CA 1
ATOM 1375 C C . ILE A 1 178 ? -16.340 5.702 -8.270 1.00 94.75 178 ILE A C 1
ATOM 1377 O O . ILE A 1 178 ? -15.508 4.819 -8.056 1.00 94.75 178 ILE A O 1
ATOM 1381 N N . PRO A 1 179 ? -15.979 6.970 -8.523 1.00 93.69 179 PRO A N 1
ATOM 1382 C CA . PRO A 1 179 ? -14.583 7.386 -8.509 1.00 93.69 179 PRO A CA 1
ATOM 1383 C C . PRO A 1 179 ? -13.999 7.294 -7.095 1.00 93.69 179 PRO A C 1
ATOM 1385 O O . PRO A 1 179 ? -14.639 7.686 -6.112 1.00 93.69 179 PRO A O 1
ATOM 1388 N N . VAL A 1 180 ? -12.764 6.807 -6.998 1.00 93.50 180 VAL A N 1
ATOM 1389 C CA . VAL A 1 180 ? -11.979 6.835 -5.764 1.00 93.50 180 VAL A CA 1
ATOM 1390 C C . VAL A 1 180 ? -11.476 8.258 -5.566 1.00 93.50 180 VAL A C 1
ATOM 1392 O O . VAL A 1 180 ? -10.828 8.841 -6.434 1.00 93.50 180 VAL A O 1
ATOM 1395 N N . LYS A 1 181 ? -11.812 8.848 -4.420 1.00 93.88 181 LYS A N 1
ATOM 1396 C CA . LYS A 1 181 ? -11.371 10.203 -4.084 1.00 93.88 181 LYS A CA 1
ATOM 1397 C C . LYS A 1 181 ? -9.913 10.178 -3.641 1.00 93.88 181 LYS A C 1
ATOM 1399 O O . LYS A 1 181 ? -9.481 9.233 -2.986 1.00 93.88 181 LYS A O 1
ATOM 1404 N N . VAL A 1 182 ? -9.198 11.257 -3.937 1.00 93.38 182 VAL A N 1
ATOM 1405 C CA . VAL A 1 182 ? -7.855 11.503 -3.401 1.00 93.38 182 VAL A CA 1
ATOM 1406 C C . VAL A 1 182 ? -7.866 11.360 -1.879 1.00 93.38 182 VAL A C 1
ATOM 1408 O O . VAL A 1 182 ? -8.799 11.827 -1.223 1.00 93.38 182 VAL A O 1
ATOM 1411 N N . ASP A 1 183 ? -6.856 10.683 -1.333 1.00 93.25 183 ASP A N 1
ATOM 1412 C CA . ASP A 1 183 ? -6.706 10.390 0.101 1.00 93.25 183 ASP A CA 1
ATOM 1413 C C . ASP A 1 183 ? -7.878 9.604 0.718 1.00 93.25 183 ASP A C 1
ATOM 1415 O O . ASP A 1 183 ? -8.152 9.676 1.921 1.00 93.25 183 ASP A O 1
ATOM 1419 N N . HIS A 1 184 ? -8.576 8.826 -0.111 1.00 93.56 184 HIS A N 1
ATOM 1420 C CA . HIS A 1 184 ? -9.590 7.874 0.326 1.00 93.56 184 HIS A CA 1
ATOM 1421 C C . HIS A 1 184 ? -9.288 6.475 -0.208 1.00 93.56 184 HIS A C 1
ATOM 1423 O O . HIS A 1 184 ? -8.699 6.304 -1.275 1.00 93.56 184 HIS A O 1
ATOM 1429 N N . GLY A 1 185 ? -9.725 5.461 0.534 1.00 90.94 185 GLY A N 1
ATOM 1430 C CA . GLY A 1 185 ? -9.746 4.090 0.044 1.00 90.94 185 GLY A CA 1
ATOM 1431 C C . GLY A 1 185 ? -10.883 3.829 -0.951 1.00 90.94 185 GLY A C 1
ATOM 1432 O O . GLY A 1 185 ? -11.795 4.651 -1.093 1.00 90.94 185 GLY A O 1
ATOM 1433 N N . PRO A 1 186 ? -10.898 2.654 -1.606 1.00 89.25 186 PRO A N 1
ATOM 1434 C CA . PRO A 1 186 ? -11.916 2.285 -2.599 1.00 89.25 186 PRO A CA 1
ATOM 1435 C C . PRO A 1 186 ? -13.339 2.170 -2.022 1.00 89.25 186 PRO A C 1
ATOM 1437 O O . PRO A 1 186 ? -14.315 2.217 -2.766 1.00 89.25 186 PRO A O 1
ATOM 1440 N N . SER A 1 187 ? -13.474 2.056 -0.697 1.00 89.19 187 SER A N 1
ATOM 1441 C CA . SER A 1 187 ? -14.755 2.121 0.027 1.00 89.19 187 SER A CA 1
ATOM 1442 C C . SER A 1 187 ? -15.274 3.550 0.243 1.00 89.19 187 SER A C 1
ATOM 1444 O O . SER A 1 187 ? -16.396 3.737 0.710 1.00 89.19 187 SER A O 1
ATOM 1446 N N . GLY A 1 188 ? -14.453 4.565 -0.042 1.00 92.25 188 GLY A N 1
ATOM 1447 C CA . GLY A 1 188 ? -14.694 5.950 0.352 1.00 92.25 188 GLY A CA 1
ATOM 1448 C C . GLY A 1 188 ? -14.273 6.275 1.789 1.00 92.25 188 GLY A C 1
ATOM 1449 O O . GLY A 1 188 ? -14.618 7.349 2.278 1.00 92.25 188 GLY A O 1
ATOM 1450 N N . ALA A 1 189 ? -13.543 5.391 2.477 1.00 93.69 189 ALA A N 1
ATOM 1451 C CA . ALA A 1 189 ? -12.971 5.687 3.788 1.00 93.69 189 ALA A CA 1
ATOM 1452 C C . ALA A 1 189 ? -11.847 6.742 3.674 1.00 93.69 189 ALA A C 1
ATOM 1454 O O . ALA A 1 189 ? -10.912 6.524 2.903 1.00 93.69 189 ALA A O 1
ATOM 1455 N N . PRO A 1 190 ? -11.904 7.870 4.407 1.00 93.88 190 PRO A N 1
ATOM 1456 C CA . PRO A 1 190 ? -10.845 8.879 4.386 1.00 93.88 190 PRO A CA 1
ATOM 1457 C C . PRO A 1 190 ? -9.631 8.441 5.219 1.00 93.88 190 PRO A C 1
ATOM 1459 O O . PRO A 1 190 ? -9.780 7.730 6.215 1.00 93.88 190 PRO A O 1
ATOM 1462 N N . MET A 1 191 ? -8.438 8.954 4.895 1.00 91.50 191 MET A N 1
ATOM 1463 C CA . MET A 1 191 ? -7.229 8.766 5.723 1.00 91.50 191 MET A CA 1
ATOM 1464 C C . MET A 1 191 ? -7.395 9.233 7.182 1.00 91.50 191 MET A C 1
ATOM 1466 O O . MET A 1 191 ? -6.688 8.769 8.076 1.00 91.50 191 MET A O 1
ATOM 1470 N N . THR A 1 192 ? -8.325 10.154 7.445 1.00 94.50 192 THR A N 1
ATOM 1471 C CA . THR A 1 192 ? -8.725 10.576 8.792 1.00 94.50 192 THR A CA 1
ATOM 1472 C C . THR A 1 192 ? -10.236 10.749 8.851 1.00 94.50 192 THR A C 1
ATOM 1474 O O . THR A 1 192 ? -10.808 11.510 8.071 1.00 94.50 192 THR A O 1
ATOM 1477 N N . GLY A 1 193 ? -10.901 10.066 9.780 1.00 95.94 193 GLY A N 1
ATOM 1478 C CA . GLY A 1 193 ? -12.353 10.147 9.896 1.00 95.94 193 GLY A CA 1
ATOM 1479 C C . GLY A 1 193 ? -12.987 9.049 10.739 1.00 95.94 193 GLY A C 1
ATOM 1480 O O . GLY A 1 193 ? -12.318 8.271 11.414 1.00 95.94 193 GLY A O 1
ATOM 1481 N N . TYR A 1 194 ? -14.319 9.002 10.712 1.00 97.38 194 TYR A N 1
ATOM 1482 C CA . TYR A 1 194 ? -15.078 7.960 11.397 1.00 97.38 194 TYR A CA 1
ATOM 1483 C C . TYR A 1 194 ? -15.054 6.646 10.616 1.00 97.38 194 TYR A C 1
ATOM 1485 O O . TYR A 1 194 ? -15.311 6.619 9.415 1.00 97.38 194 TYR A O 1
ATOM 1493 N N . MET A 1 195 ? -14.793 5.559 11.335 1.00 96.44 195 MET A N 1
ATOM 1494 C CA . MET A 1 195 ? -14.779 4.197 10.811 1.00 96.44 195 MET A CA 1
ATOM 1495 C C . MET A 1 195 ? -16.203 3.661 10.625 1.00 96.44 195 MET A C 1
ATOM 1497 O O . MET A 1 195 ? -17.122 4.013 11.374 1.00 96.44 195 MET A O 1
ATOM 1501 N N . THR A 1 196 ? -16.374 2.742 9.678 1.00 95.62 196 THR A N 1
ATOM 1502 C CA . THR A 1 196 ? -17.649 2.051 9.438 1.00 95.62 196 THR A CA 1
ATOM 1503 C C . THR A 1 196 ? -17.720 0.772 10.265 1.00 95.62 196 THR A C 1
ATOM 1505 O O . THR A 1 196 ? -16.753 0.021 10.326 1.00 95.62 196 THR A O 1
ATOM 1508 N N . TYR A 1 197 ? -18.857 0.499 10.913 1.00 96.25 197 TYR A N 1
ATOM 1509 C CA . TYR A 1 197 ? -19.041 -0.741 11.674 1.00 96.25 197 TYR A CA 1
ATOM 1510 C C . TYR A 1 197 ? -19.575 -1.871 10.788 1.00 96.25 197 TYR A C 1
ATOM 1512 O O . TYR A 1 197 ? -20.688 -1.787 10.267 1.00 96.25 197 TYR A O 1
ATOM 1520 N N . ALA A 1 198 ? -18.817 -2.957 10.683 1.00 95.62 198 ALA A N 1
ATOM 1521 C CA . ALA A 1 198 ? -19.222 -4.204 10.058 1.00 95.62 198 ALA A CA 1
ATOM 1522 C C . ALA A 1 198 ? -20.085 -5.036 11.018 1.00 95.62 198 ALA A C 1
ATOM 1524 O O . ALA A 1 198 ? -19.661 -5.423 12.109 1.00 95.62 198 ALA A O 1
ATOM 1525 N N . GLY A 1 199 ? -21.317 -5.337 10.607 1.00 93.44 199 GLY A N 1
ATOM 1526 C CA . GLY A 1 199 ? -22.246 -6.159 11.381 1.00 93.44 199 GLY A CA 1
ATOM 1527 C C . GLY A 1 199 ? -21.914 -7.656 11.341 1.00 93.44 199 GLY A C 1
ATOM 1528 O O . GLY A 1 199 ? -20.811 -8.075 10.997 1.00 93.44 199 GLY A O 1
ATOM 1529 N N . LYS A 1 200 ? -22.909 -8.497 11.654 1.00 92.75 200 LYS A N 1
ATOM 1530 C CA . LYS A 1 200 ? -22.771 -9.968 11.653 1.00 92.75 200 LYS A CA 1
ATOM 1531 C C . LYS A 1 200 ? -22.345 -10.539 10.291 1.00 92.75 200 LYS A C 1
ATOM 1533 O O . LYS A 1 200 ? -21.705 -11.581 10.245 1.00 92.75 200 LYS A O 1
ATOM 1538 N N . GLY A 1 201 ? -22.718 -9.878 9.195 1.00 92.06 201 GLY A N 1
ATOM 1539 C CA . GLY A 1 201 ? -22.406 -10.311 7.830 1.00 92.06 201 GLY A CA 1
ATOM 1540 C C . GLY A 1 201 ? -21.065 -9.817 7.283 1.00 92.06 201 GLY A C 1
ATOM 1541 O O . GLY A 1 201 ? -20.806 -10.040 6.105 1.00 92.06 201 GLY A O 1
ATOM 1542 N N . GLY A 1 202 ? -20.251 -9.135 8.098 1.00 94.25 202 GLY A N 1
ATOM 1543 C CA . GLY A 1 202 ? -19.108 -8.368 7.606 1.00 94.25 202 GLY A CA 1
ATOM 1544 C C . GLY A 1 202 ? -19.519 -7.003 7.055 1.00 94.25 202 GLY A C 1
ATOM 1545 O O . GLY A 1 202 ? -20.660 -6.564 7.233 1.00 94.25 202 GLY A O 1
ATOM 1546 N N . GLY A 1 203 ? -18.567 -6.321 6.431 1.00 93.69 203 GLY A N 1
ATOM 1547 C CA . GLY A 1 203 ? -18.738 -4.999 5.831 1.00 93.69 203 GLY A CA 1
ATOM 1548 C C . GLY A 1 203 ? -17.914 -4.851 4.557 1.00 93.69 203 GLY A C 1
ATOM 1549 O O . GLY A 1 203 ? -17.208 -5.783 4.163 1.00 93.69 203 GLY A O 1
ATOM 1550 N N . ASN A 1 204 ? -18.048 -3.687 3.913 1.00 93.56 204 ASN A N 1
ATOM 1551 C CA . ASN A 1 204 ? -17.398 -3.364 2.641 1.00 93.56 204 ASN A CA 1
ATOM 1552 C C . ASN A 1 204 ? -17.545 -4.486 1.612 1.00 93.56 204 ASN A C 1
ATOM 1554 O O . ASN A 1 204 ? -16.579 -5.040 1.086 1.00 93.56 204 ASN A O 1
ATOM 1558 N N . ILE A 1 205 ? -18.797 -4.868 1.393 1.00 94.69 205 ILE A N 1
ATOM 1559 C CA . ILE A 1 205 ? -19.135 -6.001 0.557 1.00 94.69 205 ILE A CA 1
ATOM 1560 C C . ILE A 1 205 ? -19.199 -5.536 -0.891 1.00 94.69 205 ILE A C 1
ATOM 1562 O O . ILE A 1 205 ? -20.059 -4.736 -1.261 1.00 94.69 205 ILE A O 1
ATOM 1566 N N . VAL A 1 206 ? -18.306 -6.087 -1.704 1.00 94.12 206 VAL A N 1
ATOM 1567 C CA . VAL A 1 206 ? -18.223 -5.837 -3.145 1.00 94.12 206 VAL A CA 1
ATOM 1568 C C . VAL A 1 206 ? -18.412 -7.137 -3.913 1.00 94.12 206 VAL A C 1
ATOM 1570 O O . VAL A 1 206 ? -18.428 -8.230 -3.344 1.00 94.12 206 VAL A O 1
ATOM 1573 N N . MET A 1 207 ? -18.562 -7.025 -5.221 1.00 94.19 207 MET A N 1
ATOM 1574 C CA . MET A 1 207 ? -18.668 -8.146 -6.132 1.00 94.19 207 MET A CA 1
ATOM 1575 C C . MET A 1 207 ? -17.559 -8.083 -7.174 1.00 94.19 207 MET A C 1
ATOM 1577 O O . MET A 1 207 ? -17.080 -7.011 -7.543 1.00 94.19 207 MET A O 1
ATOM 1581 N N . THR A 1 208 ? -17.178 -9.249 -7.673 1.00 91.44 208 THR A N 1
ATOM 1582 C CA . THR A 1 208 ? -16.313 -9.406 -8.840 1.00 91.44 208 THR A CA 1
ATOM 1583 C C . THR A 1 208 ? -16.838 -10.556 -9.695 1.00 91.44 208 THR A C 1
ATOM 1585 O O . THR A 1 208 ? -17.519 -11.453 -9.204 1.00 91.44 208 THR A O 1
ATOM 1588 N N . ASP A 1 209 ? -16.549 -10.550 -10.987 1.00 89.00 209 ASP A N 1
ATOM 1589 C CA . ASP A 1 209 ? -16.707 -11.746 -11.808 1.00 89.00 209 ASP A CA 1
ATOM 1590 C C . ASP A 1 209 ? -15.480 -12.659 -11.656 1.00 89.00 209 ASP A C 1
ATOM 1592 O O . ASP A 1 209 ? -14.415 -12.222 -11.222 1.00 89.00 209 ASP A O 1
ATOM 1596 N N . THR A 1 210 ? -15.624 -13.931 -12.028 1.00 81.62 210 THR A N 1
ATOM 1597 C CA . THR A 1 210 ? -14.493 -14.869 -12.105 1.00 81.62 210 THR A CA 1
ATOM 1598 C C . THR A 1 210 ? -14.128 -15.170 -13.554 1.00 81.62 210 THR A C 1
ATOM 1600 O O . THR A 1 210 ? -14.823 -14.768 -14.491 1.00 81.62 210 THR A O 1
ATOM 1603 N N . LEU A 1 211 ? -13.071 -15.960 -13.731 1.00 75.31 211 LEU A N 1
ATOM 1604 C CA . LEU A 1 211 ? -12.678 -16.519 -15.025 1.00 75.31 211 LEU A CA 1
ATOM 1605 C C . LEU A 1 211 ? -13.644 -17.551 -15.585 1.00 75.31 211 LEU A C 1
ATOM 1607 O O . LEU A 1 211 ? -13.556 -17.872 -16.764 1.00 75.31 211 LEU A O 1
ATOM 1611 N N . VAL A 1 212 ? -14.534 -18.097 -14.760 1.00 81.88 212 VAL A N 1
ATOM 1612 C CA . VAL A 1 212 ? -15.566 -19.027 -15.206 1.00 81.88 212 VAL A CA 1
ATOM 1613 C C . VAL A 1 212 ? -16.734 -18.163 -15.684 1.00 81.88 212 VAL A C 1
ATOM 1615 O O . VAL A 1 212 ? -17.435 -17.615 -14.837 1.00 81.88 212 VAL A O 1
ATOM 1618 N N . PRO A 1 213 ? -16.973 -17.992 -17.005 1.00 80.44 213 PRO A N 1
ATOM 1619 C CA . PRO A 1 213 ? -17.924 -16.991 -17.498 1.00 80.44 213 PRO A CA 1
ATOM 1620 C C . PRO A 1 213 ? -19.352 -17.128 -16.938 1.00 80.44 213 PRO A C 1
ATOM 1622 O O . PRO A 1 213 ? -19.986 -16.097 -16.717 1.00 80.44 213 PRO A O 1
ATOM 1625 N N . PRO A 1 214 ? -19.861 -18.346 -16.651 1.00 86.25 214 PRO A N 1
ATOM 1626 C CA . PRO A 1 214 ? -21.136 -18.515 -15.950 1.00 86.25 214 PRO A CA 1
ATOM 1627 C C . PRO A 1 214 ? -21.160 -18.012 -14.497 1.00 86.25 214 PRO A C 1
ATOM 1629 O O . PRO A 1 214 ? -22.235 -17.747 -13.967 1.00 86.25 214 PRO A O 1
ATOM 1632 N N . VAL A 1 215 ? -20.006 -17.898 -13.833 1.00 87.75 215 VAL A N 1
ATOM 1633 C CA . VAL A 1 215 ? -19.885 -17.485 -12.429 1.00 87.75 215 VAL A CA 1
ATOM 1634 C C . VAL A 1 215 ? -19.631 -15.980 -12.370 1.00 87.75 215 VAL A C 1
ATOM 1636 O O . VAL A 1 215 ? -18.506 -15.485 -12.512 1.00 87.75 215 VAL A O 1
ATOM 1639 N N . LYS A 1 216 ? -20.729 -15.257 -12.170 1.00 89.31 216 LYS A N 1
ATOM 1640 C CA . LYS A 1 216 ? -20.807 -13.800 -12.078 1.00 89.31 216 LYS A CA 1
ATOM 1641 C C . LYS A 1 216 ? -21.174 -13.370 -10.662 1.00 89.31 216 LYS A C 1
ATOM 1643 O O . LYS A 1 216 ? -21.708 -14.166 -9.895 1.00 89.31 216 LYS A O 1
ATOM 1648 N N . ASP A 1 217 ? -20.894 -12.107 -10.344 1.00 91.62 217 ASP A N 1
ATOM 1649 C CA . ASP A 1 217 ? -21.324 -11.475 -9.088 1.00 91.62 217 ASP A CA 1
ATOM 1650 C C . ASP A 1 217 ? -20.829 -12.207 -7.822 1.00 91.62 217 ASP A C 1
ATOM 1652 O O . ASP A 1 217 ? -21.548 -12.336 -6.829 1.00 91.62 217 ASP A O 1
ATOM 1656 N N . VAL A 1 218 ? -19.583 -12.692 -7.839 1.00 91.94 218 VAL A N 1
ATOM 1657 C CA . VAL A 1 218 ? -18.961 -13.314 -6.667 1.00 91.94 218 VAL A CA 1
ATOM 1658 C C . VAL A 1 218 ? -18.783 -12.273 -5.582 1.00 91.94 218 VAL A C 1
ATOM 1660 O O . VAL A 1 218 ? -18.054 -11.297 -5.743 1.00 91.94 218 VAL A O 1
ATOM 1663 N N . LYS A 1 219 ? -19.457 -12.516 -4.462 1.00 92.44 219 LYS A N 1
ATOM 1664 C CA . LYS A 1 219 ? -19.438 -11.667 -3.280 1.00 92.44 219 LYS A CA 1
ATOM 1665 C C . LYS A 1 219 ? -18.093 -11.775 -2.560 1.00 92.44 219 LYS A C 1
ATOM 1667 O O . LYS A 1 219 ? -17.712 -12.861 -2.127 1.00 92.44 219 LYS A O 1
ATOM 1672 N N . LEU A 1 220 ? -17.430 -10.641 -2.371 1.00 91.62 220 LEU A N 1
ATOM 1673 C CA . LEU A 1 220 ? -16.234 -10.481 -1.551 1.00 91.62 220 LEU A CA 1
ATOM 1674 C C . LEU A 1 220 ? -16.593 -9.681 -0.300 1.00 91.62 220 LEU A C 1
ATOM 1676 O O . LEU A 1 220 ? -17.201 -8.615 -0.383 1.00 91.62 220 LEU A O 1
ATOM 1680 N N . ILE A 1 221 ? -16.229 -10.212 0.864 1.00 92.62 221 ILE A N 1
ATOM 1681 C CA . ILE A 1 221 ? -16.411 -9.549 2.156 1.00 92.62 221 ILE A CA 1
ATOM 1682 C C . ILE A 1 221 ? -15.034 -9.054 2.582 1.00 92.62 221 ILE A C 1
ATOM 1684 O O . ILE A 1 221 ? -14.197 -9.862 2.977 1.00 92.62 221 ILE A O 1
ATOM 1688 N N . LEU A 1 222 ? -14.798 -7.749 2.449 1.00 89.75 222 LEU A N 1
ATOM 1689 C CA . LEU A 1 222 ? -13.480 -7.158 2.695 1.00 89.75 222 LEU A CA 1
ATOM 1690 C C . LEU A 1 222 ? -13.260 -6.796 4.166 1.00 89.75 222 LEU A C 1
ATOM 1692 O O . LEU A 1 222 ? -12.124 -6.670 4.598 1.00 89.75 222 LEU A O 1
ATOM 1696 N N . THR A 1 223 ? -14.333 -6.683 4.951 1.00 91.06 223 THR A N 1
ATOM 1697 C CA . THR A 1 223 ? -14.246 -6.425 6.391 1.00 91.06 223 THR A CA 1
ATOM 1698 C C . THR A 1 223 ? -14.860 -7.570 7.175 1.00 91.06 223 THR A C 1
ATOM 1700 O O . THR A 1 223 ? -16.034 -7.910 6.984 1.00 91.06 223 THR A O 1
ATOM 1703 N N . ALA A 1 224 ? -14.097 -8.126 8.114 1.00 91.19 224 ALA A N 1
ATOM 1704 C CA . ALA A 1 224 ? -14.595 -9.156 9.014 1.00 91.19 224 ALA A CA 1
ATOM 1705 C C . ALA A 1 224 ? -15.765 -8.656 9.885 1.00 91.19 224 ALA A C 1
ATOM 1707 O O . ALA A 1 224 ? -15.927 -7.468 10.167 1.00 91.19 224 ALA A O 1
ATOM 1708 N N . SER A 1 225 ? -16.621 -9.587 10.305 1.00 94.00 225 SER A N 1
ATOM 1709 C CA . SER A 1 225 ? -17.810 -9.276 11.098 1.00 94.00 225 SER A CA 1
ATOM 1710 C C . SER A 1 225 ? -17.467 -8.695 12.466 1.00 94.00 225 SER A C 1
ATOM 1712 O O . SER A 1 225 ? -16.530 -9.158 13.113 1.00 94.00 225 SER A O 1
ATOM 1714 N N . HIS A 1 226 ? -18.326 -7.804 12.960 1.00 94.12 226 HIS A N 1
ATOM 1715 C CA . HIS A 1 226 ? -18.249 -7.225 14.301 1.00 94.12 226 HIS A CA 1
ATOM 1716 C C . HIS A 1 226 ? -16.967 -6.436 14.572 1.00 94.12 226 HIS A C 1
ATOM 1718 O O . HIS A 1 226 ? -16.406 -6.562 15.656 1.00 94.12 226 HIS A O 1
ATOM 1724 N N . LEU A 1 227 ? -16.536 -5.624 13.606 1.00 95.31 227 LEU A N 1
ATOM 1725 C CA . LEU A 1 227 ? -15.378 -4.737 13.711 1.00 95.31 227 LEU A CA 1
ATOM 1726 C C . LEU A 1 227 ? -15.700 -3.357 13.133 1.00 95.31 227 LEU A C 1
ATOM 1728 O O . LEU A 1 227 ? -16.593 -3.203 12.304 1.00 95.31 227 LEU A O 1
ATOM 1732 N N . TRP A 1 228 ? -14.961 -2.350 13.571 1.00 96.62 228 TRP A N 1
ATOM 1733 C CA . TRP A 1 228 ? -14.903 -1.027 12.960 1.00 96.62 228 TRP A CA 1
ATOM 1734 C C . TRP A 1 228 ? -13.775 -1.011 11.942 1.00 96.62 228 TRP A C 1
ATOM 1736 O O . TRP A 1 228 ? -12.705 -1.544 12.224 1.00 96.62 228 TRP A O 1
ATOM 1746 N N . ASP A 1 229 ? -13.994 -0.389 10.791 1.00 94.88 229 ASP A N 1
ATOM 1747 C CA . ASP A 1 229 ? -13.047 -0.454 9.685 1.00 94.88 229 ASP A CA 1
ATOM 1748 C C . ASP A 1 229 ? -12.910 0.869 8.927 1.00 94.88 229 ASP A C 1
ATOM 1750 O O . ASP A 1 229 ? -13.886 1.595 8.704 1.00 94.88 229 ASP A O 1
ATOM 1754 N N . SER A 1 230 ? -11.671 1.160 8.546 1.00 93.88 230 SER A N 1
ATOM 1755 C CA . SER A 1 230 ? -11.284 2.190 7.591 1.00 93.88 230 SER A CA 1
ATOM 1756 C C . SER A 1 230 ? -10.534 1.486 6.467 1.00 93.88 230 SER A C 1
ATOM 1758 O O . SER A 1 230 ? -9.328 1.245 6.565 1.00 93.88 230 SER A O 1
ATOM 1760 N N . LEU A 1 231 ? -11.292 1.063 5.456 1.00 91.56 231 LEU A N 1
ATOM 1761 C CA . LEU A 1 231 ? -10.825 0.118 4.455 1.00 91.56 231 LEU A CA 1
ATOM 1762 C C . LEU A 1 231 ? -9.946 0.801 3.405 1.00 91.56 231 LEU A C 1
ATOM 1764 O O . LEU A 1 231 ? -10.423 1.681 2.681 1.00 91.56 231 LEU A O 1
ATOM 1768 N N . GLY A 1 232 ? -8.721 0.301 3.245 1.00 88.25 232 GLY A N 1
ATOM 1769 C CA . GLY A 1 232 ? -7.942 0.535 2.036 1.00 88.25 232 GLY A CA 1
ATOM 1770 C C . GLY A 1 232 ? -7.315 1.899 1.866 1.00 88.25 232 GLY A C 1
ATOM 1771 O O . GLY A 1 232 ? -7.314 2.448 0.769 1.00 88.25 232 GLY A O 1
ATOM 1772 N N . LEU A 1 233 ? -6.809 2.452 2.954 1.00 90.44 233 LEU A N 1
ATOM 1773 C CA . LEU A 1 233 ? -6.201 3.763 2.992 1.00 90.44 233 LEU A CA 1
ATOM 1774 C C . LEU A 1 233 ? -4.914 3.809 2.147 1.00 90.44 233 LEU A C 1
ATOM 1776 O O . LEU A 1 233 ? -4.070 2.912 2.265 1.00 90.44 233 LEU A O 1
ATOM 1780 N N . PRO A 1 234 ? -4.715 4.884 1.366 1.00 89.25 234 PRO A N 1
ATOM 1781 C CA . PRO A 1 234 ? -3.528 5.106 0.541 1.00 89.25 234 PRO A CA 1
ATOM 1782 C C . PRO A 1 234 ? -2.343 5.607 1.393 1.00 89.25 234 PRO A C 1
ATOM 1784 O O . PRO A 1 234 ? -1.772 6.663 1.147 1.00 89.25 234 PRO A O 1
ATOM 1787 N N . MET A 1 235 ? -1.996 4.893 2.465 1.00 88.06 235 MET A N 1
ATOM 1788 C CA . MET A 1 235 ? -0.932 5.296 3.394 1.00 88.06 235 MET A CA 1
ATOM 1789 C C . MET A 1 235 ? 0.443 5.242 2.728 1.00 88.06 235 MET A C 1
ATOM 1791 O O . MET A 1 235 ? 0.728 4.286 2.031 1.00 88.06 235 MET A O 1
ATOM 1795 N N . THR A 1 236 ? 1.341 6.187 3.010 1.00 89.44 236 THR A N 1
ATOM 1796 C CA . THR A 1 236 ? 2.716 6.166 2.457 1.00 89.44 236 THR A CA 1
ATOM 1797 C C . THR A 1 236 ? 3.760 5.863 3.533 1.00 89.44 236 THR A C 1
ATOM 1799 O O . THR A 1 236 ? 3.474 6.014 4.718 1.00 89.44 236 THR A O 1
ATOM 1802 N N . ALA A 1 237 ? 4.987 5.484 3.163 1.00 89.19 237 ALA A N 1
ATOM 1803 C CA . ALA A 1 237 ? 6.084 5.351 4.133 1.00 89.19 237 ALA A CA 1
ATOM 1804 C C . ALA A 1 237 ? 6.672 6.713 4.548 1.00 89.19 237 ALA A C 1
ATOM 1806 O O . ALA A 1 237 ? 7.721 6.767 5.187 1.00 89.19 237 ALA A O 1
ATOM 1807 N N . PHE A 1 238 ? 6.046 7.824 4.149 1.00 90.56 238 PHE A N 1
ATOM 1808 C CA . PHE A 1 238 ? 6.571 9.165 4.343 1.00 90.56 238 PHE A CA 1
ATOM 1809 C C . PHE A 1 238 ? 5.731 9.960 5.324 1.00 90.56 238 PHE A C 1
ATOM 1811 O O . PHE A 1 238 ? 4.516 10.115 5.174 1.00 90.56 238 PHE A O 1
ATOM 1818 N N . ASN A 1 239 ? 6.428 10.567 6.273 1.00 90.62 239 ASN A N 1
ATOM 1819 C CA . ASN A 1 239 ? 5.817 11.438 7.255 1.00 90.62 239 ASN A CA 1
ATOM 1820 C C . ASN A 1 239 ? 5.558 12.851 6.695 1.00 90.62 239 ASN A C 1
ATOM 1822 O O . ASN A 1 239 ? 6.444 13.428 6.060 1.00 90.62 239 ASN A O 1
ATOM 1826 N N . ASP A 1 240 ? 4.401 13.449 6.993 1.00 92.94 240 ASP A N 1
ATOM 1827 C CA . ASP A 1 240 ? 4.005 14.817 6.606 1.00 92.94 240 ASP A CA 1
ATOM 1828 C C . ASP A 1 240 ? 5.042 15.859 7.055 1.00 92.94 240 ASP A C 1
ATOM 1830 O O . ASP A 1 240 ? 5.393 16.798 6.328 1.00 92.94 240 ASP A O 1
ATOM 1834 N N . SER A 1 241 ? 5.539 15.702 8.282 1.00 91.38 241 SER A N 1
ATOM 1835 C CA . SER A 1 241 ? 6.468 16.618 8.937 1.00 91.38 241 SER A CA 1
ATOM 1836 C C . SER A 1 241 ? 7.850 16.612 8.291 1.00 91.38 241 SER A C 1
ATOM 1838 O O . SER A 1 241 ? 8.499 17.657 8.231 1.00 91.38 241 SER A O 1
ATOM 1840 N N . ARG A 1 242 ? 8.284 15.462 7.763 1.00 87.25 242 ARG A N 1
ATOM 1841 C CA . ARG A 1 242 ? 9.621 15.273 7.181 1.00 87.25 242 ARG A CA 1
ATOM 1842 C C . ARG A 1 242 ? 9.637 15.487 5.679 1.00 87.25 242 ARG A C 1
ATOM 1844 O O . ARG A 1 242 ? 10.601 16.018 5.132 1.00 87.25 242 ARG A O 1
ATOM 1851 N N . ARG A 1 243 ? 8.568 15.085 4.998 1.00 90.62 243 ARG A N 1
ATOM 1852 C CA . ARG A 1 243 ? 8.540 15.059 3.545 1.00 90.62 243 ARG A CA 1
ATOM 1853 C C . ARG A 1 243 ? 8.276 16.449 2.964 1.00 90.62 243 ARG A C 1
ATOM 1855 O O . ARG A 1 243 ? 7.134 16.901 2.918 1.00 90.62 243 ARG A O 1
ATOM 1862 N N . LYS A 1 244 ? 9.335 17.127 2.502 1.00 86.12 244 LYS A N 1
ATOM 1863 C CA . LYS A 1 244 ? 9.264 18.500 1.950 1.00 86.12 244 LYS A CA 1
ATOM 1864 C C . LYS A 1 244 ? 9.791 18.671 0.518 1.00 86.12 244 LYS A C 1
ATOM 1866 O O . LYS A 1 244 ? 9.366 19.603 -0.153 1.00 86.12 244 LYS A O 1
ATOM 1871 N N . GLY A 1 245 ? 10.683 17.800 0.040 1.00 89.94 245 GLY A N 1
ATOM 1872 C CA . GLY A 1 245 ? 11.272 17.897 -1.307 1.00 89.94 245 GLY A CA 1
ATOM 1873 C C . GLY A 1 245 ? 10.349 17.420 -2.436 1.00 89.94 245 GLY A C 1
ATOM 1874 O O . GLY A 1 245 ? 9.210 17.037 -2.188 1.00 89.94 245 GLY A O 1
ATOM 1875 N N . SER A 1 246 ? 10.853 17.401 -3.674 1.00 91.25 246 SER A N 1
ATOM 1876 C CA . SER A 1 246 ? 10.194 16.768 -4.833 1.00 91.25 246 SER A CA 1
ATOM 1877 C C . SER A 1 246 ? 10.338 15.246 -4.756 1.00 91.25 246 SER A C 1
ATOM 1879 O O . SER A 1 246 ? 11.261 14.764 -4.097 1.00 91.25 246 SER A O 1
ATOM 1881 N N . LEU A 1 247 ? 9.457 14.453 -5.379 1.00 89.06 247 LEU A N 1
ATOM 1882 C CA . LEU A 1 247 ? 9.579 12.981 -5.341 1.00 89.06 247 LEU A CA 1
ATOM 1883 C C . LEU A 1 247 ? 10.954 12.476 -5.808 1.00 89.06 247 LEU A C 1
ATOM 1885 O O . LEU A 1 247 ? 11.453 11.504 -5.254 1.00 89.06 247 LEU A O 1
ATOM 1889 N N . ARG A 1 248 ? 11.613 13.193 -6.729 1.00 91.50 248 ARG A N 1
ATOM 1890 C CA . ARG A 1 248 ? 12.975 12.887 -7.199 1.00 91.50 248 ARG A CA 1
ATOM 1891 C C . ARG A 1 248 ? 14.020 12.908 -6.085 1.00 91.50 248 ARG A C 1
ATOM 1893 O O . ARG A 1 248 ? 15.017 12.201 -6.170 1.00 91.50 248 ARG A O 1
ATOM 1900 N N . SER A 1 249 ? 13.788 13.692 -5.035 1.00 93.81 249 SER A N 1
ATOM 1901 C CA . SER A 1 249 ? 14.733 13.869 -3.935 1.00 93.81 249 SER A CA 1
ATOM 1902 C C . SER A 1 249 ? 14.645 12.782 -2.859 1.00 93.81 249 SER A C 1
ATOM 1904 O O . SER A 1 249 ? 15.355 12.889 -1.863 1.00 93.81 249 SER A O 1
ATOM 1906 N N . VAL A 1 250 ? 13.742 11.801 -2.986 1.00 92.19 250 VAL A N 1
ATOM 1907 C CA . VAL A 1 250 ? 13.526 10.760 -1.966 1.00 92.19 250 VAL A CA 1
ATOM 1908 C C . VAL A 1 250 ? 14.770 9.900 -1.804 1.00 92.19 250 VAL A C 1
ATOM 1910 O O . VAL A 1 250 ? 15.332 9.414 -2.777 1.00 92.19 250 VAL A O 1
ATOM 1913 N N . THR A 1 251 ? 15.171 9.653 -0.568 1.00 90.88 251 THR A N 1
ATOM 1914 C CA . THR A 1 251 ? 16.260 8.760 -0.181 1.00 90.88 251 THR A CA 1
ATOM 1915 C C . THR A 1 251 ? 15.743 7.668 0.751 1.00 90.88 251 THR A C 1
ATOM 1917 O O . THR A 1 251 ? 14.693 7.808 1.371 1.00 90.88 251 THR A O 1
ATOM 1920 N N . GLU A 1 252 ? 16.526 6.609 0.937 1.00 88.19 252 GLU A N 1
ATOM 1921 C CA . GLU A 1 252 ? 16.261 5.548 1.924 1.00 88.19 252 GLU A CA 1
ATOM 1922 C C . GLU A 1 252 ? 16.043 6.095 3.355 1.00 88.19 252 GLU A C 1
ATOM 1924 O O . GLU A 1 252 ? 15.289 5.539 4.155 1.00 88.19 252 GLU A O 1
ATOM 1929 N N . LYS A 1 253 ? 16.646 7.246 3.686 1.00 89.94 253 LYS A N 1
ATOM 1930 C CA . LYS A 1 253 ? 16.495 7.899 4.998 1.00 89.94 253 LYS A CA 1
ATOM 1931 C C . LYS A 1 253 ? 15.137 8.578 5.188 1.00 89.94 253 LYS A C 1
ATOM 1933 O O . LYS A 1 253 ? 14.775 8.898 6.318 1.00 89.94 253 LYS A O 1
ATOM 1938 N N . ASP A 1 254 ? 14.381 8.801 4.116 1.00 90.44 254 ASP A N 1
ATOM 1939 C CA . ASP A 1 254 ? 13.043 9.390 4.203 1.00 90.44 254 ASP A CA 1
ATOM 1940 C C . ASP A 1 254 ? 11.986 8.375 4.664 1.00 90.44 254 ASP A C 1
ATOM 1942 O O . ASP A 1 254 ? 10.921 8.774 5.140 1.00 90.44 254 ASP A O 1
ATOM 1946 N N . PHE A 1 255 ? 12.282 7.075 4.573 1.00 89.44 255 PHE A N 1
ATOM 1947 C CA . PHE A 1 255 ? 11.351 6.006 4.917 1.00 89.44 255 PHE A CA 1
ATOM 1948 C C . PHE A 1 255 ? 11.085 5.929 6.418 1.00 89.44 255 PHE A C 1
ATOM 1950 O O . PHE A 1 255 ? 11.991 5.925 7.256 1.00 89.44 255 PHE A O 1
ATOM 1957 N N . GLN A 1 256 ? 9.805 5.826 6.752 1.00 88.31 256 GLN A N 1
ATOM 1958 C CA . GLN A 1 256 ? 9.262 5.502 8.062 1.00 88.31 256 GLN A CA 1
ATOM 1959 C C . GLN A 1 256 ? 8.325 4.304 7.873 1.00 88.31 256 GLN A C 1
ATOM 1961 O O . GLN A 1 256 ? 7.135 4.475 7.620 1.00 88.31 256 GLN A O 1
ATOM 1966 N N . PRO A 1 257 ? 8.855 3.076 7.945 1.00 80.94 257 PRO A N 1
ATOM 1967 C CA . PRO A 1 257 ? 8.122 1.895 7.512 1.00 80.94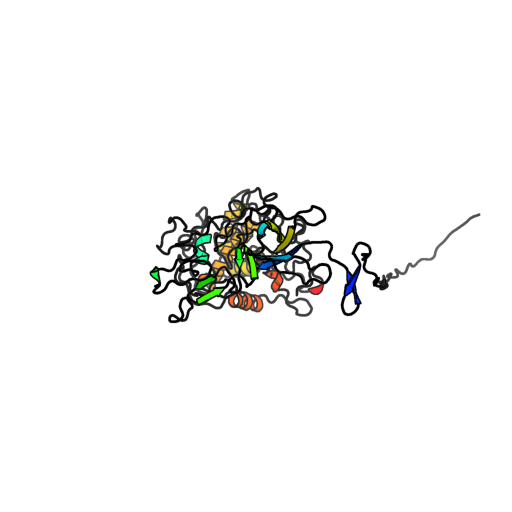 257 PRO A CA 1
ATOM 1968 C C . PRO A 1 257 ? 6.998 1.497 8.468 1.00 80.94 257 PRO A C 1
ATOM 1970 O O . PRO A 1 257 ? 6.117 0.748 8.075 1.00 80.94 257 PRO A O 1
ATOM 1973 N N . PHE A 1 258 ? 6.981 1.996 9.708 1.00 85.81 258 PHE A N 1
ATOM 1974 C CA . PHE A 1 258 ? 5.882 1.766 10.644 1.00 85.81 258 PHE A CA 1
ATOM 1975 C C . PHE A 1 258 ? 5.117 3.059 10.902 1.00 85.81 258 PHE A C 1
ATOM 1977 O O . PHE A 1 258 ? 5.609 3.999 11.530 1.00 85.81 258 PHE A O 1
ATOM 1984 N N . GLN A 1 259 ? 3.879 3.081 10.423 1.00 86.94 259 GLN A N 1
ATOM 1985 C CA . GLN A 1 259 ? 2.963 4.201 10.548 1.00 86.94 259 GLN A CA 1
ATOM 1986 C C . GLN A 1 259 ? 2.087 4.030 11.791 1.00 86.94 259 GLN A C 1
ATOM 1988 O O . GLN A 1 259 ? 1.514 2.968 12.022 1.00 86.94 259 GLN A O 1
ATOM 1993 N N . TYR A 1 260 ? 1.970 5.072 12.613 1.00 90.56 260 TYR A N 1
ATOM 1994 C CA . TYR A 1 260 ? 1.205 5.008 13.861 1.00 90.56 260 TYR A CA 1
ATOM 1995 C C . TYR A 1 260 ? -0.268 5.323 13.604 1.00 90.56 260 TYR A C 1
ATOM 1997 O O . TYR A 1 260 ? -0.676 6.487 13.597 1.00 90.56 260 TYR A O 1
ATOM 2005 N N . SER A 1 261 ? -1.074 4.283 13.438 1.00 91.88 261 SER A N 1
ATOM 2006 C CA . SER A 1 261 ? -2.518 4.399 13.240 1.00 91.88 261 SER A CA 1
ATOM 2007 C C . SER A 1 261 ? -3.227 4.437 14.584 1.00 91.88 261 SER A C 1
ATOM 2009 O O . SER A 1 261 ? -3.175 3.486 15.362 1.00 91.88 261 SER A O 1
ATOM 2011 N N . THR A 1 262 ? -3.852 5.571 14.879 1.00 95.12 262 THR A N 1
ATOM 2012 C CA . THR A 1 262 ? -4.535 5.852 16.141 1.00 95.12 262 THR A CA 1
ATOM 2013 C C . THR A 1 262 ? -6.041 5.745 15.953 1.00 95.12 262 THR A C 1
ATOM 2015 O O . THR A 1 262 ? -6.584 6.227 14.961 1.00 95.12 262 THR A O 1
ATOM 2018 N N . VAL A 1 263 ? -6.715 5.145 16.929 1.00 97.50 263 VAL A N 1
ATOM 2019 C CA . VAL A 1 263 ? -8.174 5.101 17.017 1.00 97.50 263 VAL A CA 1
ATOM 2020 C C . VAL A 1 263 ? -8.643 5.699 18.334 1.00 97.50 263 VAL A C 1
ATOM 2022 O O . VAL A 1 263 ? -8.006 5.532 19.376 1.00 97.50 263 VAL A O 1
ATOM 2025 N N . GLU A 1 264 ? -9.773 6.390 18.285 1.00 98.38 264 GLU A N 1
ATOM 2026 C CA . GLU A 1 264 ? -10.397 7.047 19.424 1.00 98.38 264 GLU A CA 1
ATOM 2027 C C . GLU A 1 264 ? -11.865 6.643 19.531 1.00 98.38 264 GLU A C 1
ATOM 2029 O O . GLU A 1 264 ? -12.593 6.574 18.537 1.00 98.38 264 GLU A O 1
ATOM 2034 N N . LEU A 1 265 ? -12.312 6.372 20.757 1.00 98.62 265 LEU A N 1
ATOM 2035 C CA . LEU A 1 265 ? -13.711 6.066 21.030 1.00 98.62 265 LEU A CA 1
ATOM 2036 C C . LEU A 1 265 ? -14.478 7.358 21.301 1.00 98.62 265 LEU A C 1
ATOM 2038 O O . LEU A 1 265 ? -14.186 8.085 22.254 1.00 98.62 265 LEU A O 1
ATOM 2042 N N . HIS A 1 266 ? -15.474 7.638 20.470 1.00 98.50 266 HIS A N 1
ATOM 2043 C CA . HIS A 1 266 ? -16.325 8.815 20.576 1.00 98.50 266 HIS A CA 1
ATOM 2044 C C . HIS A 1 266 ? -17.763 8.410 20.909 1.00 98.50 266 HIS A C 1
ATOM 2046 O O . HIS A 1 266 ? -18.222 7.306 20.605 1.00 98.50 266 HIS A O 1
ATOM 2052 N N . THR A 1 267 ? -18.504 9.328 21.514 1.00 98.00 267 THR A N 1
ATOM 2053 C CA . THR A 1 267 ? -19.963 9.269 21.573 1.00 98.00 267 THR A CA 1
ATOM 2054 C C . THR A 1 267 ? -20.558 9.424 20.169 1.00 98.00 267 THR A C 1
ATOM 2056 O O . THR A 1 267 ? -19.885 9.840 19.223 1.00 98.00 267 THR A O 1
ATOM 2059 N N . HIS A 1 268 ? -21.844 9.117 20.002 1.00 95.56 268 HIS A N 1
ATOM 2060 C CA . HIS A 1 268 ? -22.517 9.258 18.708 1.00 95.56 268 HIS A CA 1
ATOM 2061 C C . HIS A 1 268 ? -22.497 10.692 18.140 1.00 95.56 268 HIS A C 1
ATOM 2063 O O . HIS A 1 268 ? -22.414 10.851 16.917 1.00 95.56 268 HIS A O 1
ATOM 2069 N N . ASP A 1 269 ? -22.541 11.708 19.012 1.00 96.19 269 ASP A N 1
ATOM 2070 C CA . ASP A 1 269 ? -22.407 13.139 18.689 1.00 96.19 269 ASP A CA 1
ATOM 2071 C C . ASP A 1 269 ? -20.947 13.581 18.472 1.00 96.19 269 ASP A C 1
ATOM 2073 O O . ASP A 1 269 ? -20.690 14.753 18.216 1.00 96.19 269 ASP A O 1
ATOM 2077 N N . GLY A 1 270 ? -19.990 12.651 18.537 1.00 96.19 270 GLY A N 1
ATOM 2078 C CA . GLY A 1 270 ? -18.596 12.883 18.165 1.00 96.19 270 GLY A CA 1
ATOM 2079 C C . GLY A 1 270 ? -17.701 13.421 19.280 1.00 96.19 270 GLY A C 1
ATOM 2080 O O . GLY A 1 270 ? -16.576 13.830 19.003 1.00 96.19 270 GLY A O 1
ATOM 2081 N N . LYS A 1 271 ? -18.155 13.418 20.539 1.00 97.62 271 LYS A N 1
ATOM 2082 C CA . LYS A 1 271 ? -17.319 13.815 21.679 1.00 97.62 271 LYS A CA 1
ATOM 2083 C C . LYS A 1 271 ? -16.421 12.659 22.101 1.00 97.62 271 LYS A C 1
ATOM 2085 O O . LYS A 1 271 ? -16.876 11.527 22.251 1.00 97.62 271 LYS A O 1
ATOM 2090 N N . GLN A 1 272 ? -15.153 12.956 22.362 1.00 97.94 272 GLN A N 1
ATOM 2091 C CA . GLN A 1 272 ? -14.195 11.984 22.888 1.00 97.94 272 GLN A CA 1
ATOM 2092 C C . GLN A 1 272 ? -14.663 11.401 24.226 1.00 97.94 272 GLN A C 1
ATOM 2094 O O . GLN A 1 272 ? -14.894 12.137 25.190 1.00 97.94 272 GLN A O 1
ATOM 2099 N N . ILE A 1 273 ? -14.721 10.073 24.314 1.00 98.25 273 ILE A N 1
ATOM 2100 C CA . ILE A 1 273 ? -14.955 9.376 25.578 1.00 98.25 273 ILE A CA 1
ATOM 2101 C C . ILE A 1 273 ? -13.652 9.377 26.383 1.00 98.25 273 ILE A C 1
ATOM 2103 O O . ILE A 1 273 ? -12.560 9.199 25.837 1.00 98.25 273 ILE A O 1
ATOM 2107 N N . LYS A 1 274 ? -13.760 9.606 27.695 1.00 97.94 274 LYS A N 1
ATOM 2108 C CA . LYS A 1 274 ? -12.620 9.656 28.616 1.00 97.94 274 LYS A CA 1
ATOM 2109 C C . LYS A 1 274 ? -12.549 8.394 29.477 1.00 97.94 274 LYS A C 1
ATOM 2111 O O . LYS A 1 274 ? -13.571 7.827 29.855 1.00 97.94 274 LYS A O 1
ATOM 2116 N N . GLN A 1 275 ? -11.329 7.973 29.782 1.00 96.38 275 GLN A N 1
ATOM 2117 C CA . GLN A 1 275 ? -11.013 6.991 30.814 1.00 96.38 275 GLN A CA 1
ATOM 2118 C C . GLN A 1 275 ? -11.199 7.609 32.214 1.00 96.38 275 GLN A C 1
ATOM 2120 O O . GLN A 1 275 ? -11.209 8.837 32.339 1.00 96.38 275 GLN A O 1
ATOM 2125 N N . PRO A 1 276 ? -11.240 6.799 33.292 1.00 93.25 276 PRO A N 1
ATOM 2126 C CA . PRO A 1 276 ? -11.338 7.306 34.668 1.00 93.25 276 PRO A CA 1
ATOM 2127 C C . PRO A 1 276 ? -10.243 8.303 35.071 1.00 93.25 276 PRO A C 1
ATOM 2129 O O . PRO A 1 276 ? -10.458 9.150 35.928 1.00 93.25 276 PRO A O 1
ATOM 2132 N N . ASN A 1 277 ? -9.071 8.232 34.436 1.00 92.19 277 ASN A N 1
ATOM 2133 C CA . ASN A 1 277 ? -7.957 9.156 34.660 1.00 92.19 277 ASN A CA 1
ATOM 2134 C C . ASN A 1 277 ? -8.060 10.469 33.850 1.00 92.19 277 ASN A C 1
ATOM 2136 O O . ASN A 1 277 ? -7.082 11.207 33.762 1.00 92.19 277 ASN A O 1
ATOM 2140 N N . GLY A 1 278 ? -9.195 10.728 33.195 1.00 95.31 278 GLY A N 1
ATOM 2141 C CA . GLY A 1 278 ? -9.448 11.927 32.393 1.00 95.31 278 GLY A CA 1
ATOM 2142 C C . GLY A 1 278 ? -8.840 11.920 30.985 1.00 95.31 278 GLY A C 1
ATOM 2143 O O . GLY A 1 278 ? -9.150 12.808 30.190 1.00 95.31 278 GLY A O 1
ATOM 2144 N N . LYS A 1 279 ? -8.009 10.931 30.624 1.00 96.25 279 LYS A N 1
ATOM 2145 C CA . LYS A 1 279 ? -7.433 10.821 29.271 1.00 96.25 279 LYS A CA 1
ATOM 2146 C C . LYS A 1 279 ? -8.473 10.320 28.272 1.00 96.25 279 LYS A C 1
ATOM 2148 O O . LYS A 1 279 ? -9.351 9.541 28.630 1.00 96.25 279 LYS A O 1
ATOM 2153 N N . THR A 1 280 ? -8.365 10.729 27.008 1.00 97.25 280 THR A N 1
ATOM 2154 C CA . THR A 1 280 ? -9.176 10.154 25.920 1.00 97.25 280 THR A CA 1
ATOM 2155 C C . THR A 1 280 ? -8.961 8.645 25.829 1.00 97.25 280 THR A C 1
ATOM 2157 O O . THR A 1 280 ? -7.839 8.163 25.994 1.00 97.25 280 THR A O 1
ATOM 2160 N N . VAL A 1 281 ? -10.031 7.898 25.556 1.00 98.19 281 VAL A N 1
ATOM 2161 C CA . VAL A 1 281 ? -9.946 6.495 25.141 1.00 98.19 281 VAL A CA 1
ATOM 2162 C C . VAL A 1 281 ? -9.332 6.471 23.741 1.00 98.19 281 VAL A C 1
ATOM 2164 O O . VAL A 1 281 ? -10.035 6.625 22.746 1.00 98.19 281 VAL A O 1
ATOM 2167 N N . SER A 1 282 ? -8.009 6.347 23.693 1.00 97.38 282 SER A N 1
ATOM 2168 C CA . SER A 1 282 ? -7.202 6.370 22.477 1.00 97.38 282 SER A CA 1
ATOM 2169 C C . SER A 1 282 ? -6.179 5.244 22.531 1.00 97.38 282 SER A C 1
ATOM 2171 O O . SER A 1 282 ? -5.505 5.060 23.548 1.00 97.38 282 SER A O 1
ATOM 2173 N N . TYR A 1 283 ? -6.089 4.488 21.446 1.00 96.44 283 TYR A N 1
ATOM 2174 C CA . TYR A 1 283 ? -5.162 3.374 21.275 1.00 96.44 283 TYR A CA 1
ATOM 2175 C C . TYR A 1 283 ? -4.518 3.481 19.901 1.00 96.44 283 TYR A C 1
ATOM 2177 O O . TYR A 1 283 ? -5.069 4.115 19.003 1.00 96.44 283 TYR A O 1
ATOM 2185 N N . PHE A 1 284 ? -3.354 2.866 19.726 1.00 94.12 284 PHE A N 1
ATOM 2186 C CA . PHE A 1 284 ? -2.685 2.848 18.434 1.00 94.12 284 PHE A CA 1
ATOM 2187 C C . PHE A 1 284 ? -2.177 1.451 18.091 1.00 94.12 284 PHE A C 1
ATOM 2189 O O . PHE A 1 284 ? -1.874 0.655 18.980 1.00 94.12 284 PHE A O 1
ATOM 2196 N N . GLY A 1 285 ? -2.081 1.194 16.791 1.00 89.62 285 GLY A N 1
ATOM 2197 C CA . GLY A 1 285 ? -1.330 0.098 16.193 1.00 89.62 285 GLY A CA 1
ATOM 2198 C C . GLY A 1 285 ? -0.264 0.648 15.244 1.00 89.62 285 GLY A C 1
ATOM 2199 O O . GLY A 1 285 ? -0.254 1.841 14.927 1.00 89.62 285 GLY A O 1
ATOM 2200 N N . THR A 1 286 ? 0.652 -0.212 14.810 1.00 85.94 286 THR A N 1
ATOM 2201 C CA . THR A 1 286 ? 1.710 0.138 13.854 1.00 85.94 286 THR A CA 1
ATOM 2202 C C . THR A 1 286 ? 1.445 -0.516 12.507 1.00 85.94 286 THR A C 1
ATOM 2204 O O . THR A 1 286 ? 1.602 -1.724 12.381 1.00 85.94 286 THR A O 1
ATOM 2207 N N . ASN A 1 287 ? 1.109 0.269 11.492 1.00 83.19 287 ASN A N 1
ATOM 2208 C CA . ASN A 1 287 ? 0.855 -0.230 10.147 1.00 83.19 287 ASN A CA 1
ATOM 2209 C C . ASN A 1 287 ? 2.177 -0.279 9.366 1.00 83.19 287 ASN A C 1
ATOM 2211 O O . ASN A 1 287 ? 2.775 0.781 9.158 1.00 83.19 287 ASN A O 1
ATOM 2215 N N . PRO A 1 288 ? 2.657 -1.460 8.948 1.00 82.25 288 PRO A N 1
ATOM 2216 C CA . PRO A 1 288 ? 3.814 -1.560 8.067 1.00 82.25 288 PRO A CA 1
ATOM 2217 C C . PRO A 1 288 ? 3.481 -1.023 6.667 1.00 82.25 288 PRO A C 1
ATOM 2219 O O . PRO A 1 288 ? 2.540 -1.484 6.027 1.00 82.25 288 PRO A O 1
ATOM 2222 N N . VAL A 1 289 ? 4.265 -0.058 6.194 1.00 84.56 289 VAL A N 1
ATOM 2223 C CA . VAL A 1 289 ? 4.137 0.593 4.890 1.00 84.56 289 VAL A CA 1
ATOM 2224 C C . VAL A 1 289 ? 5.528 0.803 4.311 1.00 84.56 289 VAL A C 1
ATOM 2226 O O . VAL A 1 289 ? 6.272 1.648 4.794 1.00 84.56 289 VAL A O 1
ATOM 2229 N N . ASP A 1 290 ? 5.892 0.044 3.284 1.00 84.94 290 ASP A N 1
ATOM 2230 C CA . ASP A 1 290 ? 7.239 0.098 2.709 1.00 84.94 290 ASP A CA 1
ATOM 2231 C C . ASP A 1 290 ? 7.242 -0.400 1.247 1.00 84.94 290 ASP A C 1
ATOM 2233 O O . ASP A 1 290 ? 6.193 -0.816 0.733 1.00 84.94 290 ASP A O 1
ATOM 2237 N N . ILE A 1 291 ? 8.396 -0.339 0.575 1.00 83.69 291 ILE A N 1
ATOM 2238 C CA . ILE A 1 291 ? 8.558 -0.668 -0.845 1.00 83.69 291 ILE A CA 1
ATOM 2239 C C . ILE A 1 291 ? 9.555 -1.820 -1.072 1.00 83.69 291 ILE A C 1
ATOM 2241 O O . ILE A 1 291 ? 10.556 -1.910 -0.361 1.00 83.69 291 ILE A O 1
ATOM 2245 N N . PRO A 1 292 ? 9.326 -2.706 -2.060 1.00 82.19 292 PRO A N 1
ATOM 2246 C CA . PRO A 1 292 ? 10.256 -3.778 -2.388 1.00 82.19 292 PRO A CA 1
ATOM 2247 C C . PRO A 1 292 ? 11.629 -3.288 -2.851 1.00 82.19 292 PRO A C 1
ATOM 2249 O O . PRO A 1 292 ? 11.752 -2.311 -3.591 1.00 82.19 292 PRO A O 1
ATOM 2252 N N . ASN A 1 293 ? 12.659 -4.068 -2.533 1.00 84.38 293 ASN A N 1
ATOM 2253 C CA . ASN A 1 293 ? 14.058 -3.777 -2.859 1.00 84.38 293 ASN A CA 1
ATOM 2254 C C . ASN A 1 293 ? 14.464 -4.193 -4.289 1.00 84.38 293 ASN A C 1
ATOM 2256 O O . ASN A 1 293 ? 15.632 -4.485 -4.544 1.00 84.38 293 ASN A O 1
ATOM 2260 N N . CYS A 1 294 ? 13.530 -4.215 -5.250 1.00 88.25 294 CYS A N 1
ATOM 2261 C CA . CYS A 1 294 ? 13.790 -4.680 -6.622 1.00 88.25 294 CYS A CA 1
ATOM 2262 C C . CYS A 1 294 ? 14.978 -3.957 -7.278 1.00 88.25 294 CYS A C 1
ATOM 2264 O O . CYS A 1 294 ? 15.770 -4.576 -7.990 1.00 88.25 294 CYS A O 1
ATOM 2266 N N . TYR A 1 295 ? 15.150 -2.661 -6.991 1.00 90.12 295 TYR A N 1
ATOM 2267 C CA . TYR A 1 295 ? 16.256 -1.867 -7.524 1.00 90.12 295 TYR A CA 1
ATOM 2268 C C . TYR A 1 295 ? 17.633 -2.432 -7.142 1.00 90.12 295 TYR A C 1
ATOM 2270 O O . TYR A 1 295 ? 18.583 -2.237 -7.895 1.00 90.12 295 TYR A O 1
ATOM 2278 N N . ALA A 1 296 ? 17.773 -3.142 -6.016 1.00 89.81 296 ALA A N 1
ATOM 2279 C CA . ALA A 1 296 ? 19.060 -3.682 -5.585 1.00 89.81 296 ALA A CA 1
ATOM 2280 C C . ALA A 1 296 ? 19.649 -4.626 -6.647 1.00 89.81 296 ALA A C 1
ATOM 2282 O O . ALA A 1 296 ? 20.818 -4.494 -6.992 1.00 89.81 296 ALA A O 1
ATOM 2283 N N . CYS A 1 297 ? 18.821 -5.500 -7.226 1.00 91.88 297 CYS A N 1
ATOM 2284 C CA . CYS A 1 297 ? 19.232 -6.443 -8.269 1.00 91.88 297 CYS A CA 1
ATOM 2285 C C . CYS A 1 297 ? 19.028 -5.900 -9.690 1.00 91.88 297 CYS A C 1
ATOM 2287 O O . CYS A 1 297 ? 19.785 -6.261 -10.589 1.00 91.88 297 CYS A O 1
ATOM 2289 N N . HIS A 1 298 ? 18.007 -5.062 -9.903 1.00 94.12 298 HIS A N 1
ATOM 2290 C CA . HIS A 1 298 ? 17.596 -4.599 -11.233 1.00 94.12 298 HIS A CA 1
ATOM 2291 C C . HIS A 1 298 ? 18.200 -3.256 -11.662 1.00 94.12 298 HIS A C 1
ATOM 2293 O O . HIS A 1 298 ? 17.878 -2.798 -12.752 1.00 94.12 298 HIS A O 1
ATOM 2299 N N . SER A 1 299 ? 19.082 -2.640 -10.871 1.00 95.25 299 SER A N 1
ATOM 2300 C CA . SER A 1 299 ? 19.765 -1.391 -11.244 1.00 95.25 299 SER A CA 1
ATOM 2301 C C . SER A 1 299 ? 21.269 -1.444 -10.977 1.00 95.25 299 SER A C 1
ATOM 2303 O O . SER A 1 299 ? 21.727 -2.216 -10.126 1.00 95.25 299 SER A O 1
ATOM 2305 N N . ARG A 1 300 ? 22.034 -0.561 -11.631 1.00 95.25 300 ARG A N 1
ATOM 2306 C CA . ARG A 1 300 ? 23.489 -0.407 -11.475 1.00 95.25 300 ARG A CA 1
ATOM 2307 C C . ARG A 1 300 ? 24.187 -1.763 -11.604 1.00 95.25 300 ARG A C 1
ATOM 2309 O O . ARG A 1 300 ? 23.853 -2.570 -12.457 1.00 95.25 300 ARG A O 1
ATOM 2316 N N . THR A 1 301 ? 25.153 -2.068 -10.754 1.00 93.88 301 THR A N 1
ATOM 2317 C CA . THR A 1 301 ? 25.890 -3.337 -10.805 1.00 93.88 301 THR A CA 1
ATOM 2318 C C . THR A 1 301 ? 25.107 -4.525 -10.232 1.00 93.88 301 THR A C 1
ATOM 2320 O O . THR A 1 301 ? 25.710 -5.540 -9.902 1.00 93.88 301 THR A O 1
ATOM 2323 N N . GLY A 1 302 ? 23.785 -4.410 -10.064 1.00 92.69 302 GLY A N 1
ATOM 2324 C CA . GLY A 1 302 ? 22.944 -5.521 -9.635 1.00 92.69 302 GLY A CA 1
ATOM 2325 C C . GLY A 1 302 ? 22.903 -6.646 -10.671 1.00 92.69 302 GLY A C 1
ATOM 2326 O O . GLY A 1 302 ? 22.985 -6.402 -11.876 1.00 92.69 302 GLY A O 1
ATOM 2327 N N . LYS A 1 303 ? 22.756 -7.893 -10.209 1.00 90.06 303 LYS A N 1
ATOM 2328 C CA . LYS A 1 303 ? 22.847 -9.095 -11.065 1.00 90.06 303 LYS A CA 1
ATOM 2329 C C . LYS A 1 303 ? 21.899 -9.078 -12.262 1.00 90.06 303 LYS A C 1
ATOM 2331 O O . LYS A 1 303 ? 22.313 -9.404 -13.368 1.00 90.06 303 LYS A O 1
ATOM 2336 N N . ALA A 1 304 ? 20.643 -8.688 -12.052 1.00 92.50 304 ALA A N 1
ATOM 2337 C CA . ALA A 1 304 ? 19.656 -8.655 -13.127 1.00 92.50 304 ALA A CA 1
ATOM 2338 C C . ALA A 1 304 ? 19.904 -7.495 -14.102 1.00 92.50 304 ALA A C 1
ATOM 2340 O O . ALA A 1 304 ? 19.596 -7.607 -15.282 1.00 92.50 304 ALA A O 1
ATOM 2341 N N . ALA A 1 305 ? 20.486 -6.390 -13.633 1.00 95.81 305 ALA A N 1
ATOM 2342 C CA . ALA A 1 305 ? 20.908 -5.295 -14.501 1.00 95.81 305 ALA A CA 1
ATOM 2343 C C . ALA A 1 305 ? 22.131 -5.664 -15.351 1.00 95.81 305 ALA A C 1
ATOM 2345 O O . ALA A 1 305 ? 22.180 -5.325 -16.529 1.00 95.81 305 ALA A O 1
ATOM 2346 N N . GLN A 1 306 ? 23.097 -6.393 -14.782 1.00 94.38 306 GLN A N 1
ATOM 2347 C CA . GLN A 1 306 ? 24.232 -6.909 -15.548 1.00 94.38 306 GLN A CA 1
ATOM 2348 C C . GLN A 1 306 ? 23.776 -7.917 -16.607 1.00 94.38 306 GLN A C 1
ATOM 2350 O O . GLN A 1 306 ? 24.163 -7.786 -17.759 1.00 94.38 306 GLN A O 1
ATOM 2355 N N . MET A 1 307 ? 22.891 -8.851 -16.241 1.00 93.06 307 MET A N 1
ATOM 2356 C CA . MET A 1 307 ? 22.290 -9.803 -17.182 1.00 93.06 307 MET A CA 1
ATOM 2357 C C . MET A 1 307 ? 21.609 -9.090 -18.358 1.00 93.06 307 MET A C 1
ATOM 2359 O O . MET A 1 307 ? 21.885 -9.408 -19.507 1.00 93.06 307 MET A O 1
ATOM 2363 N N . ALA A 1 308 ? 20.792 -8.069 -18.085 1.00 96.81 308 ALA A N 1
ATOM 2364 C CA . ALA A 1 308 ? 20.159 -7.276 -19.134 1.00 96.81 308 ALA A CA 1
ATOM 2365 C C . ALA A 1 308 ? 21.188 -6.620 -20.075 1.00 96.81 308 ALA A C 1
ATOM 2367 O O . ALA A 1 308 ? 21.045 -6.690 -21.294 1.00 96.81 308 ALA A O 1
ATOM 2368 N N . ARG A 1 309 ? 22.264 -6.039 -19.526 1.00 97.44 309 ARG A N 1
ATOM 2369 C CA . ARG A 1 309 ? 23.354 -5.453 -20.325 1.00 97.44 309 ARG A CA 1
ATOM 2370 C C . ARG A 1 309 ? 24.081 -6.481 -21.180 1.00 97.44 309 ARG A C 1
ATOM 2372 O O . ARG A 1 309 ? 24.384 -6.182 -22.333 1.00 97.44 309 ARG A O 1
ATOM 2379 N N . ASP A 1 310 ? 24.350 -7.660 -20.630 1.00 96.81 310 ASP A N 1
ATOM 2380 C CA . ASP A 1 310 ? 25.008 -8.757 -21.345 1.00 96.81 310 ASP A CA 1
ATOM 2381 C C . ASP A 1 310 ? 24.144 -9.253 -22.521 1.00 96.81 310 ASP A C 1
ATOM 2383 O O . ASP A 1 310 ? 24.672 -9.704 -23.537 1.00 96.81 310 ASP A O 1
ATOM 2387 N N . GLU A 1 311 ? 22.822 -9.093 -22.422 1.00 97.19 311 GLU A N 1
ATOM 2388 C CA . GLU A 1 311 ? 21.847 -9.367 -23.484 1.00 97.19 311 GLU A CA 1
ATOM 2389 C C . GLU A 1 311 ? 21.600 -8.180 -24.437 1.00 97.19 311 GLU A C 1
ATOM 2391 O O . GLU A 1 311 ? 20.790 -8.274 -25.360 1.00 97.19 311 GLU A O 1
ATOM 2396 N N . GLY A 1 312 ? 22.305 -7.059 -24.256 1.00 97.69 312 GLY A N 1
ATOM 2397 C CA . GLY A 1 312 ? 22.168 -5.861 -25.091 1.00 97.69 312 GLY A CA 1
ATOM 2398 C C . GLY A 1 312 ? 20.938 -4.999 -24.777 1.00 97.69 312 GLY A C 1
ATOM 2399 O O . GLY A 1 312 ? 20.551 -4.146 -25.580 1.00 97.69 312 GLY A O 1
ATOM 2400 N N . LEU A 1 313 ? 20.304 -5.206 -23.621 1.00 97.31 313 LEU A N 1
ATOM 2401 C CA . LEU A 1 313 ? 19.176 -4.416 -23.138 1.00 97.31 313 LEU A CA 1
ATOM 2402 C C . LEU A 1 313 ? 19.699 -3.212 -22.338 1.00 97.31 313 LEU A C 1
ATOM 2404 O O . LEU A 1 313 ? 20.208 -3.352 -21.226 1.00 97.31 313 LEU A O 1
ATOM 2408 N N . HIS A 1 314 ? 19.568 -2.009 -22.902 1.00 95.56 314 HIS A N 1
ATOM 2409 C CA . HIS A 1 314 ? 20.166 -0.776 -22.356 1.00 95.56 314 HIS A CA 1
ATOM 2410 C C . HIS A 1 314 ? 19.145 0.297 -21.944 1.00 95.56 314 HIS A C 1
ATOM 2412 O O . HIS A 1 314 ? 19.521 1.389 -21.524 1.00 95.56 314 HIS A O 1
ATOM 2418 N N . GLN A 1 315 ? 17.843 0.013 -22.035 1.00 95.31 315 GLN A N 1
ATOM 2419 C CA . GLN A 1 315 ? 16.789 0.978 -21.701 1.00 95.31 315 GLN A CA 1
ATOM 2420 C C . GLN A 1 315 ? 16.843 1.398 -20.223 1.00 95.31 315 GLN A C 1
ATOM 2422 O O . GLN A 1 315 ? 16.568 2.552 -19.909 1.00 95.31 315 GLN A O 1
ATOM 2427 N N . GLY A 1 316 ? 17.245 0.495 -19.319 1.00 95.25 316 GLY A N 1
ATOM 2428 C CA . GLY A 1 316 ? 17.451 0.827 -17.905 1.00 95.25 316 GLY A CA 1
ATOM 2429 C C . GLY A 1 316 ? 18.556 1.870 -17.690 1.00 95.25 316 GLY A C 1
ATOM 2430 O O . GLY A 1 316 ? 18.376 2.794 -16.897 1.00 95.25 316 GLY A O 1
ATOM 2431 N N . ASP A 1 317 ? 19.664 1.777 -18.434 1.00 96.25 317 ASP A N 1
ATOM 2432 C CA . ASP A 1 317 ? 20.756 2.760 -18.367 1.00 96.25 317 ASP A CA 1
ATOM 2433 C C . ASP A 1 317 ? 20.310 4.131 -18.864 1.00 96.25 317 ASP A C 1
ATOM 2435 O O . ASP A 1 317 ? 20.512 5.135 -18.178 1.00 96.25 317 ASP A O 1
ATOM 2439 N N . ALA A 1 318 ? 19.625 4.158 -20.010 1.00 94.69 318 ALA A N 1
ATOM 2440 C CA . ALA A 1 318 ? 19.056 5.383 -20.561 1.00 94.69 318 ALA A CA 1
ATOM 2441 C C . ALA A 1 318 ? 18.083 6.055 -19.577 1.00 94.69 318 ALA A C 1
ATOM 2443 O O . ALA A 1 318 ? 18.038 7.284 -19.479 1.00 94.69 318 ALA A O 1
ATOM 2444 N N . GLU A 1 319 ? 17.319 5.255 -18.831 1.00 95.00 319 GLU A N 1
ATOM 2445 C CA . GLU A 1 319 ? 16.405 5.756 -17.814 1.00 95.00 319 GLU A CA 1
ATOM 2446 C C . GLU A 1 319 ? 17.144 6.388 -16.635 1.00 95.00 319 GLU A C 1
ATOM 2448 O O . GLU A 1 319 ? 16.815 7.503 -16.228 1.00 95.00 319 GLU A O 1
ATOM 2453 N N . TYR A 1 320 ? 18.166 5.720 -16.100 1.00 95.81 320 TYR A N 1
ATOM 2454 C CA . TYR A 1 320 ? 18.969 6.304 -15.032 1.00 95.81 320 TYR A CA 1
ATOM 2455 C C . TYR A 1 320 ? 19.603 7.629 -15.455 1.00 95.81 320 TYR A C 1
ATOM 2457 O O . TYR A 1 320 ? 19.507 8.615 -14.720 1.00 95.81 320 TYR A O 1
ATOM 2465 N N . ASP A 1 321 ? 20.242 7.654 -16.626 1.00 95.50 321 ASP A N 1
ATOM 2466 C CA . ASP A 1 321 ? 20.957 8.831 -17.115 1.00 95.50 321 ASP A CA 1
ATOM 2467 C C . ASP A 1 321 ? 20.005 10.018 -17.257 1.00 95.50 321 ASP A C 1
ATOM 2469 O O . ASP A 1 321 ? 20.321 11.123 -16.808 1.00 95.50 321 ASP A O 1
ATOM 2473 N N . TYR A 1 322 ? 18.796 9.773 -17.773 1.00 93.88 322 TYR A N 1
ATOM 2474 C CA . TYR A 1 322 ? 17.727 10.765 -17.822 1.00 93.88 322 TYR A CA 1
ATOM 2475 C C . TYR A 1 322 ? 17.399 11.329 -16.434 1.00 93.88 322 TYR A C 1
ATOM 2477 O O . TYR A 1 322 ? 17.425 12.548 -16.244 1.00 93.88 322 TYR A O 1
ATOM 2485 N N . TRP A 1 323 ? 17.147 10.482 -15.433 1.00 92.88 323 TRP A N 1
ATOM 2486 C CA . TRP A 1 323 ? 16.823 10.964 -14.086 1.00 92.88 323 TRP A CA 1
ATOM 2487 C C . TRP A 1 323 ? 17.976 11.737 -13.446 1.00 92.88 323 TRP A C 1
ATOM 2489 O O . TRP A 1 323 ? 17.730 12.712 -12.729 1.00 92.88 323 TRP A O 1
ATOM 2499 N N . LYS A 1 324 ? 19.228 11.369 -13.738 1.00 94.94 324 LYS A N 1
ATOM 2500 C CA . LYS A 1 324 ? 20.418 12.085 -13.262 1.00 94.94 324 LYS A CA 1
ATOM 2501 C C . LYS A 1 324 ? 20.662 13.433 -13.940 1.00 94.94 324 LYS A C 1
ATOM 2503 O O . LYS A 1 324 ? 21.466 14.202 -13.415 1.00 94.94 324 LYS A O 1
ATOM 2508 N N . THR A 1 325 ? 19.955 13.770 -15.021 1.00 94.44 325 THR A N 1
ATOM 2509 C CA . THR A 1 325 ? 19.997 15.133 -15.587 1.00 94.44 325 THR A CA 1
ATOM 2510 C C . THR A 1 325 ? 19.378 16.181 -14.658 1.00 94.44 325 THR A C 1
ATOM 2512 O O . THR A 1 325 ? 19.741 17.357 -14.724 1.00 94.44 325 THR A O 1
ATOM 2515 N N . TYR A 1 326 ? 18.473 15.773 -13.762 1.00 93.31 326 TYR A N 1
ATOM 2516 C CA . TYR A 1 326 ? 17.865 16.669 -12.785 1.00 93.31 326 TYR A CA 1
ATOM 2517 C C . TYR A 1 326 ? 18.759 16.797 -11.541 1.00 93.31 326 TYR A C 1
ATOM 2519 O O . TYR A 1 326 ? 19.105 15.785 -10.923 1.00 93.31 326 TYR A O 1
ATOM 2527 N N . PRO A 1 327 ? 19.094 18.027 -11.111 1.00 93.31 327 PRO A N 1
ATOM 2528 C CA . PRO A 1 327 ? 20.050 18.250 -10.026 1.00 93.31 327 PRO A CA 1
ATOM 2529 C C . PRO A 1 327 ? 19.555 17.758 -8.659 1.00 93.31 327 PRO A C 1
ATOM 2531 O O . PRO A 1 327 ? 20.367 17.484 -7.781 1.00 93.31 327 PRO A O 1
ATOM 2534 N N . ASP A 1 328 ? 18.236 17.647 -8.465 1.00 94.50 328 ASP A N 1
ATOM 2535 C CA . ASP A 1 328 ? 17.614 17.211 -7.212 1.00 94.50 328 ASP A CA 1
ATOM 2536 C C . ASP A 1 328 ? 17.327 15.701 -7.150 1.00 94.50 328 ASP A C 1
ATOM 2538 O O . ASP A 1 328 ? 16.827 15.225 -6.129 1.00 94.50 328 ASP A O 1
ATOM 2542 N N . THR A 1 329 ? 17.639 14.939 -8.205 1.00 95.12 329 THR A N 1
ATOM 2543 C CA . THR A 1 329 ? 17.421 13.488 -8.227 1.00 95.12 329 THR A CA 1
ATOM 2544 C C . THR A 1 329 ? 18.431 12.755 -7.354 1.00 95.12 329 THR A C 1
ATOM 2546 O O . THR A 1 329 ? 19.640 12.718 -7.631 1.00 95.12 329 THR A O 1
ATOM 2549 N N . SER A 1 330 ? 17.908 12.085 -6.332 1.00 95.06 330 SER A N 1
ATOM 2550 C CA . SER A 1 330 ? 18.679 11.199 -5.474 1.00 95.06 330 SER A CA 1
ATOM 2551 C C . SER A 1 330 ? 19.182 9.969 -6.235 1.00 95.06 330 SER A C 1
ATOM 2553 O O . SER A 1 330 ? 18.598 9.525 -7.223 1.00 95.06 330 SER A O 1
ATOM 2555 N N . GLU A 1 331 ? 20.256 9.363 -5.733 1.00 94.62 331 GLU A N 1
ATOM 2556 C CA . GLU A 1 331 ? 20.723 8.073 -6.254 1.00 94.62 331 GLU A CA 1
ATOM 2557 C C . GLU A 1 331 ? 19.631 7.001 -6.183 1.00 94.62 331 GLU A C 1
ATOM 2559 O O . GLU A 1 331 ? 19.436 6.219 -7.108 1.00 94.62 331 GLU A O 1
ATOM 2564 N N . TYR A 1 332 ? 18.874 7.009 -5.092 1.00 92.00 332 TYR A N 1
ATOM 2565 C CA . TYR A 1 332 ? 17.806 6.056 -4.861 1.00 92.00 332 TYR A CA 1
ATOM 2566 C C . TYR A 1 332 ? 16.707 6.128 -5.930 1.00 92.00 332 TYR A C 1
ATOM 2568 O O . TYR A 1 332 ? 16.345 5.101 -6.501 1.00 92.00 332 TYR A O 1
ATOM 2576 N N . MET A 1 333 ? 16.223 7.328 -6.268 1.00 92.38 333 MET A N 1
ATOM 2577 C CA . MET A 1 333 ? 15.167 7.471 -7.274 1.00 92.38 333 MET A CA 1
ATOM 2578 C C . MET A 1 333 ? 15.629 7.146 -8.689 1.00 92.38 333 MET A C 1
ATOM 2580 O O . MET A 1 333 ? 14.874 6.537 -9.451 1.00 92.38 333 MET A O 1
ATOM 2584 N N . ALA A 1 334 ? 16.863 7.507 -9.043 1.00 94.62 334 ALA A N 1
ATOM 2585 C CA . ALA A 1 334 ? 17.414 7.141 -10.343 1.00 94.62 334 ALA A CA 1
ATOM 2586 C C . ALA A 1 334 ? 17.497 5.610 -10.488 1.00 94.62 334 ALA A C 1
ATOM 2588 O O . ALA A 1 334 ? 17.088 5.058 -11.508 1.00 94.62 334 ALA A O 1
ATOM 2589 N N . ARG A 1 335 ? 17.925 4.909 -9.428 1.00 94.56 335 ARG A N 1
ATOM 2590 C CA . ARG A 1 335 ? 17.984 3.441 -9.383 1.00 94.56 335 ARG A CA 1
ATOM 2591 C C . ARG A 1 335 ? 16.613 2.764 -9.372 1.00 94.56 335 ARG A C 1
ATOM 2593 O O . ARG A 1 335 ? 16.459 1.721 -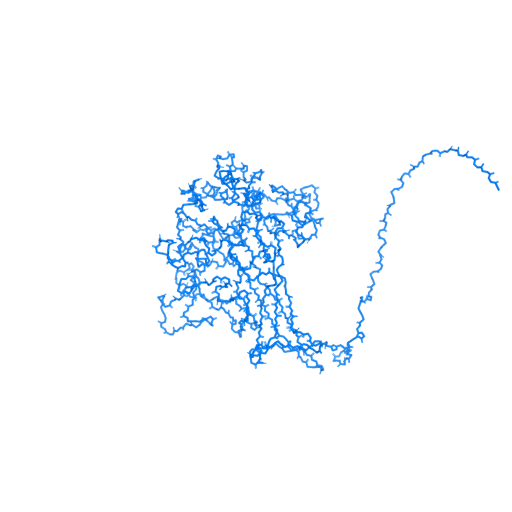10.000 1.00 94.56 335 ARG A O 1
ATOM 2600 N N . LEU A 1 336 ? 15.616 3.328 -8.686 1.00 92.19 336 LEU A N 1
ATOM 2601 C CA . LEU A 1 336 ? 14.238 2.815 -8.728 1.00 92.19 336 LEU A CA 1
ATOM 2602 C C . LEU A 1 336 ? 13.650 2.882 -10.142 1.00 92.19 336 LEU A C 1
ATOM 2604 O O . LEU A 1 336 ? 13.006 1.933 -10.596 1.00 92.19 336 LEU A O 1
ATOM 2608 N N . SER A 1 337 ? 13.910 3.981 -10.848 1.00 92.56 337 SER A N 1
ATOM 2609 C CA . SER A 1 337 ? 13.435 4.181 -12.219 1.00 92.56 337 SER A CA 1
ATOM 2610 C C . SER A 1 337 ? 14.147 3.248 -13.203 1.00 92.56 337 SER A C 1
ATOM 2612 O O . SER A 1 337 ? 13.481 2.556 -13.972 1.00 92.56 337 SER A O 1
ATOM 2614 N N . GLU A 1 338 ? 15.478 3.135 -13.100 1.00 95.06 338 GLU A N 1
ATOM 2615 C CA . GLU A 1 338 ? 16.277 2.136 -13.828 1.00 95.06 338 GLU A CA 1
ATOM 2616 C C . GLU A 1 338 ? 15.746 0.721 -13.595 1.00 95.06 338 GLU A C 1
ATOM 2618 O O . GLU A 1 338 ? 15.488 -0.007 -14.549 1.00 95.06 338 GLU A O 1
ATOM 2623 N N . GLY A 1 339 ? 15.536 0.348 -12.328 1.00 94.44 339 GLY A N 1
ATOM 2624 C CA . GLY A 1 339 ? 15.034 -0.969 -11.956 1.00 94.44 339 GLY A CA 1
ATOM 2625 C C . GLY A 1 339 ? 13.673 -1.273 -12.575 1.00 94.44 339 GLY A C 1
ATOM 2626 O O . GLY A 1 339 ? 13.467 -2.376 -13.072 1.00 94.44 339 GLY A O 1
ATOM 2627 N N . SER A 1 340 ? 12.770 -0.291 -12.605 1.00 93.69 340 SER A N 1
ATOM 2628 C CA . SER A 1 340 ? 11.436 -0.446 -13.197 1.00 93.69 340 SER A CA 1
ATOM 2629 C C . SER A 1 340 ? 11.507 -0.704 -14.704 1.00 93.69 340 SER A C 1
ATOM 2631 O O . SER A 1 340 ? 10.912 -1.666 -15.185 1.00 93.69 340 SER A O 1
ATOM 2633 N N . ILE A 1 341 ? 12.277 0.099 -15.448 1.00 95.38 341 ILE A N 1
ATOM 2634 C CA . ILE A 1 341 ? 12.454 -0.095 -16.896 1.00 95.38 341 ILE A CA 1
ATOM 2635 C C . ILE A 1 341 ? 13.204 -1.394 -17.198 1.00 95.38 341 ILE A C 1
ATOM 2637 O O . ILE A 1 341 ? 12.838 -2.109 -18.129 1.00 95.38 341 ILE A O 1
ATOM 2641 N N . ASN A 1 342 ? 14.209 -1.743 -16.397 1.00 96.38 342 ASN A N 1
ATOM 2642 C CA . ASN A 1 342 ? 14.962 -2.976 -16.581 1.00 96.38 342 ASN A CA 1
ATOM 2643 C C . ASN A 1 342 ? 14.085 -4.228 -16.390 1.00 96.38 342 ASN A C 1
ATOM 2645 O O . ASN A 1 342 ? 14.173 -5.165 -17.179 1.00 96.38 342 ASN A O 1
ATOM 2649 N N . ILE A 1 343 ? 13.191 -4.232 -15.391 1.00 95.31 343 ILE A N 1
ATOM 2650 C CA . ILE A 1 343 ? 12.201 -5.308 -15.207 1.00 95.31 343 ILE A CA 1
ATOM 2651 C C . ILE A 1 343 ? 11.335 -5.466 -16.460 1.00 95.31 343 ILE A C 1
ATOM 2653 O O . ILE A 1 343 ? 11.154 -6.585 -16.935 1.00 95.31 343 ILE A O 1
ATOM 2657 N N . LEU A 1 344 ? 10.820 -4.362 -17.012 1.00 95.94 344 LEU A N 1
ATOM 2658 C CA . LEU A 1 344 ? 9.985 -4.399 -18.215 1.00 95.94 344 LEU A CA 1
ATOM 2659 C C . LEU A 1 344 ? 10.772 -4.869 -19.449 1.00 95.94 344 LEU A C 1
ATOM 2661 O O . LEU A 1 344 ? 10.244 -5.652 -20.233 1.00 95.94 344 LEU A O 1
ATOM 2665 N N . SER A 1 345 ? 12.035 -4.455 -19.588 1.00 96.88 345 SER A N 1
ATOM 2666 C CA . SER A 1 345 ? 12.905 -4.859 -20.701 1.00 96.88 345 SER A CA 1
ATOM 2667 C C . SER A 1 345 ? 13.187 -6.362 -20.699 1.00 96.88 345 SER A C 1
ATOM 2669 O O . SER A 1 345 ? 12.985 -7.039 -21.706 1.00 96.88 345 SER A O 1
ATOM 2671 N N . LEU A 1 346 ? 13.560 -6.911 -19.538 1.00 96.19 346 LEU A N 1
ATOM 2672 C CA . LEU A 1 346 ? 13.741 -8.354 -19.359 1.00 96.19 346 LEU A CA 1
ATOM 2673 C C . LEU A 1 346 ? 12.436 -9.117 -19.619 1.00 96.19 346 LEU A C 1
ATOM 2675 O O . LEU A 1 346 ? 12.444 -10.192 -20.218 1.00 96.19 346 LEU A O 1
ATOM 2679 N N . HIS A 1 347 ? 11.299 -8.561 -19.201 1.00 95.88 347 HIS A N 1
ATOM 2680 C CA . HIS A 1 347 ? 10.006 -9.190 -19.439 1.00 95.88 347 HIS A CA 1
ATOM 2681 C C . HIS A 1 347 ? 9.668 -9.252 -20.940 1.00 95.88 347 HIS A C 1
ATOM 2683 O O . HIS A 1 347 ? 9.223 -10.293 -21.427 1.00 95.88 347 HIS A O 1
ATOM 2689 N N . ASP A 1 348 ? 9.935 -8.185 -21.694 1.00 96.94 348 ASP A N 1
ATOM 2690 C CA . ASP A 1 348 ? 9.767 -8.180 -23.150 1.00 96.94 348 ASP A CA 1
ATOM 2691 C C . ASP A 1 348 ? 10.685 -9.218 -23.819 1.00 96.94 348 ASP A C 1
ATOM 2693 O O . ASP A 1 348 ? 10.212 -10.022 -24.628 1.00 96.94 348 ASP A O 1
ATOM 2697 N N . ALA A 1 349 ? 11.961 -9.273 -23.420 1.00 96.88 349 ALA A N 1
ATOM 2698 C CA . ALA A 1 349 ? 12.956 -10.186 -23.984 1.00 96.88 349 ALA A CA 1
ATOM 2699 C C . ALA A 1 349 ? 12.651 -11.673 -23.720 1.00 96.88 349 ALA A C 1
ATOM 2701 O O . ALA A 1 349 ? 12.773 -12.503 -24.623 1.00 96.88 349 ALA A O 1
ATOM 2702 N N . HIS A 1 350 ? 12.225 -12.025 -22.503 1.00 94.31 350 HIS A N 1
ATOM 2703 C CA . HIS A 1 350 ? 12.082 -13.428 -22.091 1.00 94.31 350 HIS A CA 1
ATOM 2704 C C . HIS A 1 350 ? 10.646 -13.956 -22.097 1.00 94.31 350 HIS A C 1
ATOM 2706 O O . HIS A 1 350 ? 10.436 -15.172 -22.037 1.00 94.31 350 HIS A O 1
ATOM 2712 N N . HIS A 1 351 ? 9.646 -13.076 -22.153 1.00 93.44 351 HIS A N 1
ATOM 2713 C CA . HIS A 1 351 ? 8.234 -13.465 -22.085 1.00 93.44 351 HIS A CA 1
ATOM 2714 C C . HIS A 1 351 ? 7.397 -12.940 -23.255 1.00 93.44 351 HIS A C 1
ATOM 2716 O O . HIS A 1 351 ? 6.197 -13.213 -23.314 1.00 93.44 351 HIS A O 1
ATOM 2722 N N . GLY A 1 352 ? 8.013 -12.240 -24.215 1.00 91.06 352 GLY A N 1
ATOM 2723 C CA . GLY A 1 352 ? 7.348 -11.800 -25.443 1.00 91.06 352 GLY A CA 1
ATOM 2724 C C . GLY A 1 352 ? 6.272 -10.741 -25.209 1.00 91.06 352 GLY A C 1
ATOM 2725 O O . GLY A 1 352 ? 5.350 -10.606 -26.019 1.00 91.06 352 GLY A O 1
ATOM 2726 N N . THR A 1 353 ? 6.358 -10.012 -24.093 1.00 95.38 353 THR A N 1
ATOM 2727 C CA . THR A 1 353 ? 5.575 -8.793 -23.896 1.00 95.38 353 THR A CA 1
ATOM 2728 C C . THR A 1 353 ? 6.124 -7.656 -24.752 1.00 95.38 353 THR A C 1
ATOM 2730 O O . THR A 1 353 ? 7.092 -7.812 -25.496 1.00 95.38 353 THR A O 1
ATOM 2733 N N . LYS A 1 354 ? 5.425 -6.524 -24.712 1.00 95.81 354 LYS A N 1
ATOM 2734 C CA . LYS A 1 354 ? 5.725 -5.335 -25.511 1.00 95.81 354 LYS A CA 1
ATOM 2735 C C . LYS A 1 354 ? 5.598 -4.062 -24.678 1.00 95.81 354 LYS A C 1
ATOM 2737 O O . LYS A 1 354 ? 5.095 -3.045 -25.148 1.00 95.81 354 LYS A O 1
ATOM 2742 N N . PHE A 1 355 ? 5.978 -4.133 -23.410 1.00 95.94 355 PHE A N 1
ATOM 2743 C CA . PHE A 1 355 ? 5.843 -3.028 -22.471 1.00 95.94 355 PHE A CA 1
ATOM 2744 C C . PHE A 1 355 ? 6.713 -1.823 -22.846 1.00 95.94 355 PHE A C 1
ATOM 2746 O O . PHE A 1 355 ? 6.346 -0.692 -22.541 1.00 95.94 355 PHE A O 1
ATOM 2753 N N . LEU A 1 356 ? 7.829 -2.043 -23.546 1.00 96.00 356 LEU A N 1
ATOM 2754 C CA . LEU A 1 356 ? 8.728 -0.991 -24.021 1.00 96.00 356 LEU A CA 1
ATOM 2755 C C . LEU A 1 356 ? 8.585 -0.685 -25.523 1.00 96.00 356 LEU A C 1
ATOM 2757 O O . LEU A 1 356 ? 9.381 0.084 -26.057 1.00 96.00 356 LEU A O 1
ATOM 2761 N N . GLU A 1 357 ? 7.572 -1.220 -26.223 1.00 95.56 357 GLU A N 1
ATOM 2762 C CA . GLU A 1 357 ? 7.388 -1.016 -27.679 1.00 95.56 357 GLU A CA 1
ATOM 2763 C C . GLU A 1 357 ? 7.239 0.466 -28.070 1.00 95.56 357 GLU A C 1
ATOM 2765 O O . GLU A 1 357 ? 7.584 0.864 -29.183 1.00 95.56 357 GLU A O 1
ATOM 2770 N N . HIS A 1 358 ? 6.751 1.296 -27.148 1.00 94.12 358 HIS A N 1
ATOM 2771 C CA . HIS A 1 358 ? 6.591 2.738 -27.332 1.00 94.12 358 HIS A CA 1
ATOM 2772 C C . HIS A 1 358 ? 7.482 3.558 -26.395 1.00 94.12 358 HIS A C 1
ATOM 2774 O O . HIS A 1 358 ? 7.132 4.692 -26.065 1.00 94.12 358 HIS A O 1
ATOM 2780 N N . TYR A 1 359 ? 8.611 2.988 -25.953 1.00 94.69 359 TYR A N 1
ATOM 2781 C CA . TYR A 1 359 ? 9.538 3.704 -25.089 1.00 94.69 359 TYR A CA 1
ATOM 2782 C C . TYR A 1 359 ? 10.108 4.943 -25.797 1.00 94.69 359 TYR A C 1
ATOM 2784 O O . TYR A 1 359 ? 10.676 4.830 -26.884 1.00 94.69 359 TYR A O 1
ATOM 2792 N N . ASP A 1 360 ? 9.972 6.120 -25.181 1.00 92.06 360 ASP A N 1
ATOM 2793 C CA . ASP A 1 360 ? 10.481 7.389 -25.711 1.00 92.06 360 ASP A CA 1
ATOM 2794 C C . ASP A 1 360 ? 11.464 8.029 -24.733 1.00 92.06 360 ASP A C 1
ATOM 2796 O O . ASP A 1 360 ? 11.093 8.552 -23.676 1.00 92.06 360 ASP A O 1
ATOM 2800 N N . SER A 1 361 ? 12.736 8.047 -25.135 1.00 88.44 361 SER A N 1
ATOM 2801 C CA . SER A 1 361 ? 13.812 8.602 -24.330 1.00 88.44 361 SER A CA 1
ATOM 2802 C C . SER A 1 361 ? 13.802 10.139 -24.230 1.00 88.44 361 SER A C 1
ATOM 2804 O O . SER A 1 361 ? 14.640 10.724 -23.538 1.00 88.44 361 SER A O 1
ATOM 2806 N N . ASN A 1 362 ? 12.879 10.822 -24.897 1.00 86.56 362 ASN A N 1
ATOM 2807 C CA . ASN A 1 362 ? 12.738 12.276 -24.839 1.00 86.56 362 ASN A CA 1
ATOM 2808 C C . ASN A 1 362 ? 11.488 12.718 -24.068 1.00 86.56 362 ASN A C 1
ATOM 2810 O O . ASN A 1 362 ? 11.333 13.908 -23.788 1.00 86.56 362 ASN A O 1
ATOM 2814 N N . ALA A 1 363 ? 10.614 11.785 -23.683 1.00 87.69 363 ALA A N 1
ATOM 2815 C CA . ALA A 1 363 ? 9.418 12.108 -22.920 1.00 87.69 363 ALA A CA 1
ATOM 2816 C C . ALA A 1 363 ? 9.775 12.598 -21.505 1.00 87.69 363 ALA A C 1
ATOM 2818 O O . ALA A 1 363 ? 10.620 12.021 -20.818 1.00 87.69 363 ALA A O 1
ATOM 2819 N N . ALA A 1 364 ? 9.106 13.669 -21.067 1.00 78.62 364 ALA A N 1
ATOM 2820 C CA . ALA A 1 364 ? 9.419 14.384 -19.826 1.00 78.62 364 ALA A CA 1
ATOM 2821 C C . ALA A 1 364 ? 8.711 13.844 -18.565 1.00 78.62 364 ALA A C 1
ATOM 2823 O O . ALA A 1 364 ? 8.938 14.359 -17.471 1.00 78.62 364 ALA A O 1
ATOM 2824 N N . ILE A 1 365 ? 7.798 12.876 -18.710 1.00 74.00 365 ILE A N 1
ATOM 2825 C CA . ILE A 1 365 ? 7.009 12.328 -17.593 1.00 74.00 365 ILE A CA 1
ATOM 2826 C C . ILE A 1 365 ? 7.051 10.802 -17.624 1.00 74.00 365 ILE A C 1
ATOM 2828 O O . ILE A 1 365 ? 7.893 10.201 -16.969 1.00 74.00 365 ILE A O 1
ATOM 2832 N N . ASN A 1 366 ? 6.138 10.179 -18.371 1.00 84.81 366 ASN A N 1
ATOM 2833 C CA . ASN A 1 366 ? 6.095 8.739 -18.561 1.00 84.81 366 ASN A CA 1
ATOM 2834 C C . ASN A 1 366 ? 6.748 8.413 -19.902 1.00 84.81 366 ASN A C 1
ATOM 2836 O O . ASN A 1 366 ? 6.348 8.941 -20.940 1.00 84.81 366 ASN A O 1
ATOM 2840 N N . ARG A 1 367 ? 7.757 7.549 -19.860 1.00 91.62 367 ARG A N 1
ATOM 2841 C CA . ARG A 1 367 ? 8.582 7.179 -21.010 1.00 91.62 367 ARG A CA 1
ATOM 2842 C C . ARG A 1 367 ? 8.144 5.879 -21.671 1.00 91.62 367 ARG A C 1
ATOM 2844 O O . ARG A 1 367 ? 8.814 5.451 -22.588 1.00 91.62 367 ARG A O 1
ATOM 2851 N N . LEU A 1 368 ? 7.016 5.284 -21.269 1.00 93.19 368 LEU A N 1
ATOM 2852 C CA . LEU A 1 368 ? 6.402 4.102 -21.904 1.00 93.19 368 LEU A CA 1
ATOM 2853 C C . LEU A 1 368 ? 5.460 4.457 -23.069 1.00 93.19 368 LEU A C 1
ATOM 2855 O O . LEU A 1 368 ? 4.848 3.575 -23.676 1.00 93.19 368 LEU A O 1
ATOM 2859 N N . GLY A 1 369 ? 5.301 5.747 -23.376 1.00 89.62 369 GLY A N 1
ATOM 2860 C CA . GLY A 1 369 ? 4.461 6.213 -24.476 1.00 89.62 369 GLY A CA 1
ATOM 2861 C C . GLY A 1 369 ? 3.021 5.709 -24.358 1.00 89.62 369 GLY A C 1
ATOM 2862 O O . GLY A 1 369 ? 2.406 5.799 -23.297 1.00 89.62 369 GLY A O 1
ATOM 2863 N N . LYS A 1 370 ? 2.482 5.153 -25.451 1.00 88.44 370 LYS A N 1
ATOM 2864 C CA . LYS A 1 370 ? 1.095 4.650 -25.507 1.00 88.44 370 LYS A CA 1
ATOM 2865 C C . LYS A 1 370 ? 0.839 3.418 -24.637 1.00 88.44 370 LYS A C 1
ATOM 2867 O O . LYS A 1 370 ? -0.319 3.136 -24.346 1.00 88.44 370 LYS A O 1
ATOM 2872 N N . VAL A 1 371 ? 1.884 2.687 -24.237 1.00 91.44 371 VAL A N 1
ATOM 2873 C CA . VAL A 1 371 ? 1.730 1.578 -23.283 1.00 91.44 371 VAL A CA 1
ATOM 2874 C C . VAL A 1 371 ? 1.281 2.128 -21.930 1.00 91.44 371 VAL A C 1
ATOM 2876 O O . VAL A 1 371 ? 0.401 1.558 -21.281 1.00 91.44 371 VAL A O 1
ATOM 2879 N N . GLY A 1 372 ? 1.853 3.271 -21.536 1.00 90.44 372 GLY A N 1
ATOM 2880 C CA . GLY A 1 372 ? 1.616 3.884 -20.238 1.00 90.44 372 GLY A CA 1
ATOM 2881 C C . GLY A 1 372 ? 1.973 2.943 -19.087 1.00 90.44 372 GLY A C 1
ATOM 2882 O O . GLY A 1 372 ? 2.763 2.015 -19.231 1.00 90.44 372 GLY A O 1
ATOM 2883 N N . PHE A 1 373 ? 1.378 3.192 -17.925 1.00 91.19 373 PHE A N 1
ATOM 2884 C CA . PHE A 1 373 ? 1.573 2.381 -16.725 1.00 91.19 373 PHE A CA 1
ATOM 2885 C C . PHE A 1 373 ? 1.242 0.890 -16.933 1.00 91.19 373 PHE A C 1
ATOM 2887 O O . PHE A 1 373 ? 0.155 0.548 -17.418 1.00 91.19 373 PHE A O 1
ATOM 2894 N N . VAL A 1 374 ? 2.144 0.011 -16.482 1.00 92.81 374 VAL A N 1
ATOM 2895 C CA . VAL A 1 374 ? 2.012 -1.454 -16.519 1.00 92.81 374 VAL A CA 1
ATOM 2896 C C . VAL A 1 374 ? 1.616 -2.007 -15.150 1.00 92.81 374 VAL A C 1
ATOM 2898 O O . VAL A 1 374 ? 2.406 -2.050 -14.209 1.00 92.81 374 VAL A O 1
ATOM 2901 N N . ASN A 1 375 ? 0.392 -2.509 -15.038 1.00 91.12 375 ASN A N 1
ATOM 2902 C CA . ASN A 1 375 ? -0.078 -3.190 -13.839 1.00 91.12 375 ASN A CA 1
ATOM 2903 C C . ASN A 1 375 ? 0.148 -4.700 -13.978 1.00 91.12 375 ASN A C 1
ATOM 2905 O O . ASN A 1 375 ? -0.548 -5.365 -14.747 1.00 91.12 375 ASN A O 1
ATOM 2909 N N . CYS A 1 376 ? 1.088 -5.264 -13.215 1.00 90.62 376 CYS A N 1
ATOM 2910 C CA . CYS A 1 376 ? 1.455 -6.683 -13.314 1.00 90.62 376 CYS A CA 1
ATOM 2911 C C . CYS A 1 376 ? 0.243 -7.607 -13.101 1.00 90.62 376 CYS A C 1
ATOM 2913 O O . CYS A 1 376 ? 0.108 -8.646 -13.750 1.00 90.62 376 CYS A O 1
ATOM 2915 N N . THR A 1 377 ? -0.677 -7.181 -12.233 1.00 89.62 377 THR A N 1
ATOM 2916 C CA . THR A 1 377 ? -1.892 -7.921 -11.864 1.00 89.62 377 THR A CA 1
ATOM 2917 C C . THR A 1 377 ? -2.883 -8.066 -13.016 1.00 89.62 377 THR A C 1
ATOM 2919 O O . THR A 1 377 ? -3.818 -8.854 -12.912 1.00 89.62 377 THR A O 1
ATOM 2922 N N . ASP A 1 378 ? -2.696 -7.350 -14.129 1.00 91.81 378 ASP A N 1
ATOM 2923 C CA . ASP A 1 378 ? -3.549 -7.496 -15.308 1.00 91.81 378 ASP A CA 1
ATOM 2924 C C . ASP A 1 378 ? -3.338 -8.829 -16.024 1.00 91.81 378 ASP A C 1
ATOM 2926 O O . ASP A 1 378 ? -4.279 -9.342 -16.623 1.00 91.81 378 ASP A O 1
ATOM 2930 N N . CYS A 1 379 ? -2.131 -9.392 -15.955 1.00 93.06 379 CYS A N 1
ATOM 2931 C CA . CYS A 1 379 ? -1.814 -10.722 -16.486 1.00 93.06 379 CYS A CA 1
ATOM 2932 C C . CYS A 1 379 ? -1.655 -11.770 -15.377 1.00 93.06 379 CYS A C 1
ATOM 2934 O O . CYS A 1 379 ? -1.885 -12.953 -15.621 1.00 93.06 379 CYS A O 1
ATOM 2936 N N . HIS A 1 380 ? -1.249 -11.321 -14.186 1.00 92.38 380 HIS A N 1
ATOM 2937 C CA . HIS A 1 380 ? -0.907 -12.137 -13.023 1.00 92.38 380 HIS A CA 1
ATOM 2938 C C . HIS A 1 380 ? -1.877 -11.867 -11.858 1.00 92.38 380 HIS A C 1
ATOM 2940 O O . HIS A 1 380 ? -1.470 -11.411 -10.792 1.00 92.38 380 HIS A O 1
ATOM 2946 N N . GLY A 1 381 ? -3.175 -12.051 -12.059 1.00 88.19 381 GLY A N 1
ATOM 2947 C CA . GLY A 1 381 ? -4.161 -11.872 -10.996 1.00 88.19 381 GLY A CA 1
ATOM 2948 C C . GLY A 1 381 ? -4.060 -12.971 -9.937 1.00 88.19 381 GLY A C 1
ATOM 2949 O O . GLY A 1 381 ? -3.936 -14.154 -10.231 1.00 88.19 381 GLY A O 1
ATOM 2950 N N . ASP A 1 382 ? -4.118 -12.597 -8.665 1.00 83.19 382 ASP A N 1
ATOM 2951 C CA . ASP A 1 382 ? -4.179 -13.553 -7.566 1.00 83.19 382 ASP A CA 1
ATOM 2952 C C . ASP A 1 382 ? -4.921 -12.975 -6.351 1.00 83.19 382 ASP A C 1
ATOM 2954 O O . ASP A 1 382 ? -5.383 -11.831 -6.331 1.00 83.19 382 ASP A O 1
ATOM 2958 N N . ASN A 1 383 ? -5.077 -13.795 -5.315 1.00 77.56 383 ASN A N 1
ATOM 2959 C CA . ASN A 1 383 ? -5.705 -13.385 -4.062 1.00 77.56 383 ASN A CA 1
ATOM 2960 C C . ASN A 1 383 ? -4.883 -12.343 -3.287 1.00 77.56 383 ASN A C 1
ATOM 2962 O O . ASN A 1 383 ? -5.459 -11.623 -2.477 1.00 77.56 383 ASN A O 1
ATOM 2966 N N . VAL A 1 384 ? -3.570 -12.261 -3.522 1.00 75.19 384 VAL A N 1
ATOM 2967 C CA . VAL A 1 384 ? -2.667 -11.311 -2.853 1.00 75.19 384 VAL A CA 1
ATOM 2968 C C . VAL A 1 384 ? -2.790 -9.915 -3.466 1.00 75.19 384 VAL A C 1
ATOM 2970 O O . VAL A 1 384 ? -2.885 -8.926 -2.749 1.00 75.19 384 VAL A O 1
ATOM 2973 N N . SER A 1 385 ? -2.847 -9.836 -4.792 1.00 73.81 385 SER A N 1
ATOM 2974 C CA . SER A 1 385 ? -3.100 -8.613 -5.557 1.00 73.81 385 SER A CA 1
ATOM 2975 C C . SER A 1 385 ? -4.557 -8.155 -5.505 1.00 73.81 385 SER A C 1
ATOM 2977 O O . SER A 1 385 ? -4.872 -7.022 -5.871 1.00 73.81 385 SER A O 1
ATOM 2979 N N . GLY A 1 386 ? -5.463 -9.044 -5.096 1.00 74.62 386 GLY A N 1
ATOM 2980 C CA . GLY A 1 386 ? -6.894 -8.781 -5.059 1.00 74.62 386 GLY A CA 1
ATOM 2981 C C . GLY A 1 386 ? -7.543 -8.712 -6.443 1.00 74.62 386 GLY A C 1
ATOM 2982 O O . GLY A 1 386 ? -8.715 -8.337 -6.525 1.00 74.62 386 GLY A O 1
ATOM 2983 N N . ASN A 1 387 ? -6.837 -9.072 -7.526 1.00 81.19 387 ASN A N 1
ATOM 2984 C CA . ASN A 1 387 ? -7.422 -9.188 -8.861 1.00 81.19 387 ASN A CA 1
ATOM 2985 C C . ASN A 1 387 ? -7.808 -10.642 -9.165 1.00 81.19 387 ASN A C 1
ATOM 2987 O O . ASN A 1 387 ? -6.960 -11.478 -9.455 1.00 81.19 387 ASN A O 1
ATOM 2991 N N . LEU A 1 388 ? -9.112 -10.929 -9.157 1.00 79.50 388 LEU A N 1
ATOM 2992 C CA . LEU A 1 388 ? -9.655 -12.261 -9.464 1.00 79.50 388 LEU A CA 1
ATOM 2993 C C . LEU A 1 388 ? -10.096 -12.416 -10.935 1.00 79.50 388 LEU A C 1
ATOM 2995 O O . LEU A 1 388 ? -10.709 -13.422 -11.299 1.00 79.50 388 LEU A O 1
ATOM 2999 N N . GLN A 1 389 ? -9.809 -11.414 -11.774 1.00 83.19 389 GLN A N 1
ATOM 3000 C CA . GLN A 1 389 ? -10.096 -11.402 -13.209 1.00 83.19 389 GLN A CA 1
ATOM 3001 C C . GLN A 1 389 ? -8.797 -11.219 -14.004 1.00 83.19 389 GLN A C 1
ATOM 3003 O O . GLN A 1 389 ? -8.373 -10.101 -14.294 1.00 83.19 389 GLN A O 1
ATOM 3008 N N . GLU A 1 390 ? -8.182 -12.343 -14.362 1.00 84.44 390 GLU A N 1
ATOM 3009 C CA . GLU A 1 390 ? -6.981 -12.457 -15.195 1.00 84.44 390 GLU A CA 1
ATOM 3010 C C . GLU A 1 390 ? -7.185 -13.300 -16.492 1.00 84.44 390 GLU A C 1
ATOM 3012 O O . GLU A 1 390 ? -7.645 -14.443 -16.456 1.00 84.44 390 GLU A O 1
ATOM 3017 N N . PRO A 1 391 ? -6.805 -12.799 -17.677 1.00 89.06 391 PRO A N 1
ATOM 3018 C CA . PRO A 1 391 ? -6.329 -11.448 -17.922 1.00 89.06 391 PRO A CA 1
ATOM 3019 C C . PRO A 1 391 ? -7.423 -10.401 -17.659 1.00 89.06 391 PRO A C 1
ATOM 3021 O O . PRO A 1 391 ? -8.607 -10.644 -17.910 1.00 89.06 391 PRO A O 1
ATOM 3024 N N . ARG A 1 392 ? -7.030 -9.223 -17.166 1.00 87.69 392 ARG A N 1
ATOM 3025 C CA . ARG A 1 392 ? -7.957 -8.115 -16.919 1.00 87.69 392 ARG A CA 1
ATOM 3026 C C . ARG A 1 392 ? -8.527 -7.636 -18.251 1.00 87.69 392 ARG A C 1
ATOM 3028 O O . ARG A 1 392 ? -7.797 -7.186 -19.130 1.00 87.69 392 ARG A O 1
ATOM 3035 N N . VAL A 1 393 ? -9.850 -7.704 -18.380 1.00 81.62 393 VAL A N 1
ATOM 3036 C CA . VAL A 1 393 ? -10.566 -7.353 -19.621 1.00 81.62 393 VAL A CA 1
ATOM 3037 C C . VAL A 1 393 ? -10.551 -5.856 -19.930 1.00 81.62 393 VAL A C 1
ATOM 3039 O O . VAL A 1 393 ? -10.732 -5.472 -21.077 1.00 81.62 393 VAL A O 1
ATOM 3042 N N . THR A 1 394 ? -10.352 -5.020 -18.912 1.00 81.38 394 THR A N 1
ATOM 3043 C CA . THR A 1 394 ? -10.295 -3.557 -19.021 1.00 81.38 394 THR A CA 1
ATOM 3044 C C . THR A 1 394 ? -8.870 -3.026 -19.139 1.00 81.38 394 THR A C 1
ATOM 3046 O O . THR A 1 394 ? -8.666 -1.825 -19.006 1.00 81.38 394 THR A O 1
ATOM 3049 N N . ALA A 1 395 ? -7.876 -3.900 -19.323 1.00 89.44 395 ALA A N 1
ATOM 3050 C CA . ALA A 1 395 ? -6.501 -3.453 -19.451 1.00 89.44 395 ALA A CA 1
ATOM 3051 C C . ALA A 1 395 ? -6.264 -2.709 -20.766 1.00 89.44 395 ALA A C 1
ATOM 3053 O O . ALA A 1 395 ? -6.736 -3.121 -21.825 1.00 89.44 395 ALA A O 1
ATOM 3054 N N . SER A 1 396 ? -5.504 -1.622 -20.676 1.00 88.31 396 SER A N 1
ATOM 3055 C CA . SER A 1 396 ? -5.207 -0.706 -21.777 1.00 88.31 396 SER A CA 1
ATOM 3056 C C . SER A 1 396 ? -3.700 -0.577 -22.008 1.00 88.31 396 SER A C 1
ATOM 3058 O O . SER A 1 396 ? -2.896 -0.795 -21.099 1.00 88.31 396 SER A O 1
ATOM 3060 N N . GLY A 1 397 ? -3.309 -0.219 -23.232 1.00 89.50 397 GLY A N 1
ATOM 3061 C CA . GLY A 1 397 ? -1.917 0.066 -23.609 1.00 89.50 397 GLY A CA 1
ATOM 3062 C C . GLY A 1 397 ? -1.063 -1.153 -23.980 1.00 89.50 397 GLY A C 1
ATOM 3063 O O . GLY A 1 397 ? -0.086 -1.008 -24.706 1.00 89.50 397 GLY A O 1
ATOM 3064 N N . TYR A 1 398 ? -1.436 -2.364 -23.560 1.00 92.25 398 TYR A N 1
ATOM 3065 C CA . TYR A 1 398 ? -0.724 -3.597 -23.910 1.00 92.25 398 TYR A CA 1
ATOM 3066 C C . TYR A 1 398 ? -1.661 -4.797 -24.009 1.00 92.25 398 TYR A C 1
ATOM 3068 O O . TYR A 1 398 ? -2.752 -4.828 -23.440 1.00 92.25 398 TYR A O 1
ATOM 3076 N N . LYS A 1 399 ? -1.206 -5.827 -24.726 1.00 91.75 399 LYS A N 1
ATOM 3077 C CA . LYS A 1 399 ? -1.913 -7.103 -24.811 1.00 91.75 399 LYS A CA 1
ATOM 3078 C C . LYS A 1 399 ? -1.735 -7.880 -23.510 1.00 91.75 399 LYS A C 1
ATOM 3080 O O . LYS A 1 399 ? -0.616 -8.247 -23.157 1.00 91.75 399 LYS A O 1
ATOM 3085 N N . THR A 1 400 ? -2.839 -8.185 -22.842 1.00 92.12 400 THR A N 1
ATOM 3086 C CA . THR A 1 400 ? -2.834 -9.062 -21.674 1.00 92.12 400 THR A CA 1
ATOM 3087 C C . THR A 1 400 ? -2.836 -10.534 -22.071 1.00 92.12 400 THR A C 1
ATOM 3089 O O . THR A 1 400 ? -3.353 -10.936 -23.118 1.00 92.12 400 THR A O 1
ATOM 3092 N N . VAL A 1 401 ? -2.234 -11.354 -21.217 1.00 91.62 401 VAL A N 1
ATOM 3093 C CA . VAL A 1 401 ? -2.187 -12.810 -21.354 1.00 91.62 401 VAL A CA 1
ATOM 3094 C C . VAL A 1 401 ? -2.539 -13.443 -20.020 1.00 91.62 401 VAL A C 1
ATOM 3096 O O . VAL A 1 401 ? -2.354 -12.834 -18.970 1.00 91.62 401 VAL A O 1
ATOM 3099 N N . LYS A 1 402 ? -3.033 -14.681 -20.051 1.00 91.19 402 LYS A N 1
ATOM 3100 C CA . LYS A 1 402 ? -3.147 -15.469 -18.828 1.00 91.19 402 LYS A CA 1
ATOM 3101 C C . LYS A 1 402 ? -1.751 -15.926 -18.414 1.00 91.19 402 LYS A C 1
ATOM 3103 O O . LYS A 1 402 ? -1.116 -16.661 -19.170 1.00 91.19 402 LYS A O 1
ATOM 3108 N N . ALA A 1 403 ? -1.300 -15.510 -17.239 1.00 91.56 403 ALA A N 1
ATOM 3109 C CA . ALA A 1 403 ? -0.014 -15.906 -16.690 1.00 91.56 403 ALA A CA 1
ATOM 3110 C C . ALA A 1 403 ? -0.184 -16.659 -15.363 1.00 91.56 403 ALA A C 1
ATOM 3112 O O . ALA A 1 403 ? -1.295 -16.962 -14.932 1.00 91.56 403 ALA A O 1
ATOM 3113 N N . LYS A 1 404 ? 0.939 -17.037 -14.747 1.00 92.19 404 LYS A N 1
ATOM 3114 C CA . LYS A 1 404 ? 0.937 -17.598 -13.392 1.00 92.19 404 LYS A CA 1
ATOM 3115 C C . LYS A 1 404 ? 0.498 -16.531 -12.381 1.00 92.19 404 LYS A C 1
ATOM 3117 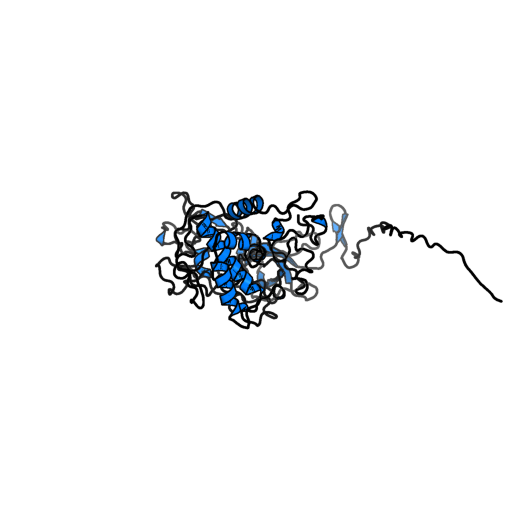O O . LYS A 1 404 ? 0.847 -15.369 -12.599 1.00 92.19 404 LYS A O 1
ATOM 3122 N N . PRO A 1 405 ? -0.139 -16.910 -11.257 1.00 91.00 405 PRO A N 1
ATOM 3123 C CA . PRO A 1 405 ? -0.373 -16.008 -10.129 1.00 91.00 405 PRO A CA 1
ATOM 3124 C C . PRO A 1 405 ? 0.883 -15.203 -9.787 1.00 91.00 405 PRO A C 1
ATOM 3126 O O . PRO A 1 405 ? 1.988 -15.751 -9.815 1.00 91.00 405 PRO A O 1
ATOM 3129 N N . LEU A 1 406 ? 0.735 -13.919 -9.462 1.00 88.06 406 LEU A N 1
ATOM 3130 C CA . LEU A 1 406 ? 1.862 -12.997 -9.281 1.00 88.06 406 LEU A CA 1
ATOM 3131 C C . LEU A 1 406 ? 2.878 -13.499 -8.263 1.00 88.06 406 LEU A C 1
ATOM 3133 O O . LEU A 1 406 ? 4.081 -13.515 -8.528 1.00 88.06 406 LEU A O 1
ATOM 3137 N N . SER A 1 407 ? 2.371 -13.986 -7.134 1.00 86.06 407 SER A N 1
ATOM 3138 C CA . SER A 1 407 ? 3.186 -14.576 -6.077 1.00 86.06 407 SER A CA 1
ATOM 3139 C C . SER A 1 407 ? 3.989 -15.785 -6.578 1.00 86.06 407 SER A C 1
ATOM 3141 O O . SER A 1 407 ? 5.154 -15.944 -6.226 1.00 86.06 407 SER A O 1
ATOM 3143 N N . GLU A 1 408 ? 3.405 -16.632 -7.432 1.00 90.69 408 GLU A N 1
ATOM 3144 C CA . GLU A 1 408 ? 4.105 -17.785 -8.014 1.00 90.69 408 GLU A CA 1
ATOM 3145 C C . GLU A 1 408 ? 5.133 -17.347 -9.065 1.00 90.69 408 GLU A C 1
ATOM 3147 O O . GLU A 1 408 ? 6.253 -17.857 -9.078 1.00 90.69 408 GLU A O 1
ATOM 3152 N N . ALA A 1 409 ? 4.772 -16.397 -9.931 1.00 90.88 409 ALA A N 1
ATOM 3153 C CA . ALA A 1 409 ? 5.638 -15.899 -10.994 1.00 90.88 409 ALA A CA 1
ATOM 3154 C C . ALA A 1 409 ? 6.915 -15.264 -10.424 1.00 90.88 409 ALA A C 1
ATOM 3156 O O . ALA A 1 409 ? 8.022 -15.615 -10.838 1.00 90.88 409 ALA A O 1
ATOM 3157 N N . VAL A 1 410 ? 6.766 -14.384 -9.427 1.00 89.19 410 VAL A N 1
ATOM 3158 C CA . VAL A 1 410 ? 7.893 -13.703 -8.784 1.00 89.19 410 VAL A CA 1
ATOM 3159 C C . VAL A 1 410 ? 8.720 -14.691 -7.966 1.00 89.19 410 VAL A C 1
ATOM 3161 O O . VAL A 1 410 ? 9.922 -14.805 -8.205 1.00 89.19 410 VAL A O 1
ATOM 3164 N N . HIS A 1 411 ? 8.115 -15.439 -7.036 1.00 89.38 411 HIS A N 1
ATOM 3165 C CA . HIS A 1 411 ? 8.889 -16.327 -6.163 1.00 89.38 411 HIS A CA 1
ATOM 3166 C C . HIS A 1 411 ? 9.546 -17.474 -6.933 1.00 89.38 411 HIS A C 1
ATOM 3168 O O . HIS A 1 411 ? 10.715 -17.769 -6.700 1.00 89.38 411 HIS A O 1
ATOM 3174 N N . GLY A 1 412 ? 8.825 -18.103 -7.864 1.00 88.56 412 GLY A N 1
ATOM 3175 C CA . GLY A 1 412 ? 9.318 -19.262 -8.603 1.00 88.56 412 GLY A CA 1
ATOM 3176 C C . GLY A 1 412 ? 10.550 -18.946 -9.448 1.00 88.56 412 GLY A C 1
ATOM 3177 O O . GLY A 1 412 ? 11.514 -19.707 -9.425 1.00 88.56 412 GLY A O 1
ATOM 3178 N N . PHE A 1 413 ? 10.552 -17.809 -10.151 1.00 88.00 413 PHE A N 1
ATOM 3179 C CA . PHE A 1 413 ? 11.699 -17.398 -10.961 1.00 88.00 413 PHE A CA 1
ATOM 3180 C C . PHE A 1 413 ? 12.888 -16.971 -10.092 1.00 88.00 413 PHE A C 1
ATOM 3182 O O . PHE A 1 413 ? 13.999 -17.471 -10.267 1.00 88.00 413 PHE A O 1
ATOM 3189 N N . HIS A 1 414 ? 12.664 -16.083 -9.118 1.00 89.19 414 HIS A N 1
ATOM 3190 C CA . HIS A 1 414 ? 13.759 -15.522 -8.325 1.00 89.19 414 HIS A CA 1
ATOM 3191 C C . HIS A 1 414 ? 14.416 -16.559 -7.416 1.00 89.19 414 HIS A C 1
ATOM 3193 O O . HIS A 1 414 ? 15.637 -16.565 -7.314 1.00 89.19 414 HIS A O 1
ATOM 3199 N N . LEU A 1 415 ? 13.655 -17.467 -6.798 1.00 85.69 415 LEU A N 1
ATOM 3200 C CA . LEU A 1 415 ? 14.243 -18.524 -5.966 1.00 85.69 415 LEU A CA 1
ATOM 3201 C C . LEU A 1 415 ? 15.011 -19.560 -6.795 1.00 85.69 415 LEU A C 1
ATOM 3203 O O . LEU A 1 415 ? 15.951 -20.161 -6.280 1.00 85.69 415 LEU A O 1
ATOM 3207 N N . ALA A 1 416 ? 14.649 -19.751 -8.068 1.00 85.69 416 ALA A N 1
ATOM 3208 C CA . ALA A 1 416 ? 15.390 -20.618 -8.981 1.00 85.69 416 ALA A CA 1
ATOM 3209 C C . ALA A 1 416 ? 16.696 -19.970 -9.469 1.00 85.69 416 ALA A C 1
ATOM 3211 O O . ALA A 1 416 ? 17.717 -20.648 -9.560 1.00 85.69 416 ALA A O 1
ATOM 3212 N N . MET A 1 417 ? 16.675 -18.666 -9.761 1.00 82.19 417 MET A N 1
ATOM 3213 C CA . MET A 1 417 ? 17.832 -17.941 -10.300 1.00 82.19 417 MET A CA 1
ATOM 3214 C C . MET A 1 417 ? 18.790 -17.437 -9.212 1.00 82.19 417 MET A C 1
ATOM 3216 O O . MET A 1 417 ? 20.006 -17.430 -9.393 1.00 82.19 417 MET A O 1
ATOM 3220 N N . VAL A 1 418 ? 18.253 -16.989 -8.076 1.00 81.50 418 VAL A N 1
ATOM 3221 C CA . VAL A 1 418 ? 18.988 -16.277 -7.021 1.00 81.50 418 VAL A CA 1
ATOM 3222 C C . VAL A 1 418 ? 18.562 -16.815 -5.638 1.00 81.50 418 VAL A C 1
ATOM 3224 O O . VAL A 1 418 ? 17.932 -16.106 -4.854 1.00 81.50 418 VAL A O 1
ATOM 3227 N N . PRO A 1 419 ? 18.908 -18.076 -5.294 1.00 82.25 419 PRO A N 1
ATOM 3228 C CA . PRO A 1 419 ? 18.438 -18.740 -4.066 1.00 82.25 419 PRO A CA 1
ATOM 3229 C C . PRO A 1 419 ? 18.999 -18.140 -2.762 1.00 82.25 419 PRO A C 1
ATOM 3231 O O . PRO A 1 419 ? 18.421 -18.328 -1.689 1.00 82.25 419 PRO A O 1
ATOM 3234 N N . MET A 1 420 ? 20.132 -17.433 -2.856 1.00 87.12 420 MET A N 1
ATOM 3235 C CA . MET A 1 420 ? 20.832 -16.733 -1.766 1.00 87.12 420 MET A CA 1
ATOM 3236 C C . MET A 1 420 ? 20.941 -17.533 -0.457 1.00 87.12 420 MET A C 1
ATOM 3238 O O . MET A 1 420 ? 20.453 -17.071 0.580 1.00 87.12 420 MET A O 1
ATOM 3242 N N . PRO A 1 421 ? 21.583 -18.715 -0.462 1.00 89.88 421 PRO A N 1
ATOM 3243 C CA . PRO A 1 421 ? 21.816 -19.453 0.767 1.00 89.88 421 PRO A CA 1
ATOM 3244 C C . PRO A 1 421 ? 22.834 -18.738 1.664 1.00 89.88 421 PRO A C 1
ATOM 3246 O O . PRO A 1 421 ? 23.757 -18.071 1.189 1.00 89.88 421 PRO A O 1
ATOM 3249 N N . ASP A 1 422 ? 22.680 -18.907 2.970 1.00 90.81 422 ASP A N 1
ATOM 3250 C CA . ASP A 1 422 ? 23.734 -18.657 3.943 1.00 90.81 422 ASP A CA 1
ATOM 3251 C C . ASP A 1 422 ? 24.714 -19.843 4.028 1.00 90.81 422 ASP A C 1
ATOM 3253 O O . ASP A 1 422 ? 24.574 -20.833 3.304 1.00 90.81 422 ASP A O 1
ATOM 3257 N N . ALA A 1 423 ? 25.705 -19.786 4.926 1.00 92.50 423 ALA A N 1
ATOM 3258 C CA . ALA A 1 423 ? 26.716 -20.845 5.037 1.00 92.50 423 ALA A CA 1
ATOM 3259 C C . ALA A 1 423 ? 26.146 -22.224 5.431 1.00 92.50 423 ALA A C 1
ATOM 3261 O O . ALA A 1 423 ? 26.807 -23.240 5.220 1.00 92.50 423 ALA A O 1
ATOM 3262 N N . ALA A 1 424 ? 24.938 -22.273 5.999 1.00 91.62 424 ALA A N 1
ATOM 3263 C CA . ALA A 1 424 ? 24.241 -23.506 6.361 1.00 91.62 424 ALA A CA 1
ATOM 3264 C C . ALA A 1 424 ? 23.160 -23.903 5.337 1.00 91.62 424 ALA A C 1
ATOM 3266 O O . ALA A 1 424 ? 22.389 -24.828 5.592 1.00 91.62 424 ALA A O 1
ATOM 3267 N N . GLY A 1 425 ? 23.082 -23.219 4.191 1.00 89.94 425 GLY A N 1
ATOM 3268 C CA . GLY A 1 425 ? 22.127 -23.518 3.125 1.00 89.94 425 GLY A CA 1
ATOM 3269 C C . GLY A 1 425 ? 20.726 -22.935 3.330 1.00 89.94 425 GLY A C 1
ATOM 3270 O O . GLY A 1 425 ? 19.817 -23.282 2.580 1.00 89.94 425 GLY A O 1
ATOM 3271 N N . ARG A 1 426 ? 20.515 -22.059 4.321 1.00 87.69 426 ARG A N 1
ATOM 3272 C CA . ARG A 1 426 ? 19.210 -21.413 4.547 1.00 87.69 426 ARG A CA 1
ATOM 3273 C C . ARG A 1 426 ? 19.059 -20.222 3.620 1.00 87.69 426 ARG A C 1
ATOM 3275 O O . ARG A 1 426 ? 19.983 -19.422 3.507 1.00 87.69 426 ARG A O 1
ATOM 3282 N N . SER A 1 427 ? 17.908 -20.093 2.972 1.00 85.31 427 SER A N 1
ATOM 3283 C CA . SER A 1 427 ? 17.666 -18.955 2.088 1.00 85.31 427 SER A CA 1
ATOM 3284 C C . SER A 1 427 ? 17.543 -17.659 2.889 1.00 85.31 427 SER A C 1
ATOM 3286 O O . SER A 1 427 ? 16.922 -17.641 3.944 1.00 85.31 427 SER A O 1
ATOM 3288 N N . GLN A 1 428 ? 18.114 -16.575 2.364 1.00 84.69 428 GLN A N 1
ATOM 3289 C CA . GLN A 1 428 ? 17.855 -15.205 2.822 1.00 84.69 428 GLN A CA 1
ATOM 3290 C C . GLN A 1 428 ? 16.990 -14.415 1.822 1.00 84.69 428 GLN A C 1
ATOM 3292 O O . GLN A 1 428 ? 16.868 -13.193 1.906 1.00 84.69 428 GLN A O 1
ATOM 3297 N N . ALA A 1 429 ? 16.394 -15.098 0.838 1.00 83.75 429 ALA A N 1
ATOM 3298 C CA . ALA A 1 429 ? 15.753 -14.453 -0.304 1.00 83.75 429 ALA A CA 1
ATOM 3299 C C . ALA A 1 429 ? 14.517 -13.621 0.067 1.00 83.75 429 ALA A C 1
ATOM 3301 O O . ALA A 1 429 ? 14.254 -12.607 -0.574 1.00 83.75 429 ALA A O 1
ATOM 3302 N N . CYS A 1 430 ? 13.799 -13.987 1.133 1.00 81.38 430 CYS A N 1
ATOM 3303 C CA . CYS A 1 430 ? 12.583 -13.301 1.572 1.00 81.38 430 CYS A CA 1
ATOM 3304 C C . CYS A 1 430 ? 12.833 -11.796 1.779 1.00 81.38 430 CYS A C 1
ATOM 3306 O O . CYS A 1 430 ? 12.228 -10.953 1.121 1.00 81.38 430 CYS A O 1
ATOM 3308 N N . GLN A 1 431 ? 13.799 -11.456 2.634 1.00 80.00 431 GLN A N 1
ATOM 3309 C CA . GLN A 1 431 ? 14.172 -10.073 2.963 1.00 80.00 431 GLN A CA 1
ATOM 3310 C C . GLN A 1 431 ? 14.997 -9.380 1.863 1.00 80.00 431 GLN A C 1
ATOM 3312 O O . GLN A 1 431 ? 15.331 -8.204 1.981 1.00 80.00 431 GLN A O 1
ATOM 3317 N N . SER A 1 432 ? 15.337 -10.095 0.788 1.00 81.12 432 SER A N 1
ATOM 3318 C CA . SER A 1 432 ? 16.027 -9.509 -0.367 1.00 81.12 432 SER A CA 1
ATOM 3319 C C . SER A 1 432 ? 15.065 -8.732 -1.265 1.00 81.12 432 SER A C 1
ATOM 3321 O O . SER A 1 432 ? 15.464 -7.766 -1.907 1.00 81.12 432 SER A O 1
ATOM 3323 N N . CYS A 1 433 ? 13.791 -9.134 -1.292 1.00 80.75 433 CYS A N 1
ATOM 3324 C CA . CYS A 1 433 ? 12.733 -8.427 -2.010 1.00 80.75 433 CYS A CA 1
ATOM 3325 C C . CYS A 1 433 ? 11.783 -7.718 -1.049 1.00 80.75 433 CYS A C 1
ATOM 3327 O O . CYS A 1 433 ? 11.410 -6.573 -1.309 1.00 80.75 433 CYS A O 1
ATOM 3329 N N . HIS A 1 434 ? 11.398 -8.379 0.048 1.00 81.44 434 HIS A N 1
ATOM 3330 C CA . HIS A 1 434 ? 10.507 -7.775 1.026 1.00 81.44 434 HIS A CA 1
ATOM 3331 C C . HIS A 1 434 ? 11.217 -6.666 1.801 1.00 81.44 434 HIS A C 1
ATOM 3333 O O . HIS A 1 434 ? 12.410 -6.785 2.089 1.00 81.44 434 HIS A O 1
ATOM 3339 N N . PRO A 1 435 ? 10.497 -5.585 2.129 1.00 74.50 435 PRO A N 1
ATOM 3340 C CA . PRO A 1 435 ? 11.129 -4.379 2.627 1.00 74.50 435 PRO A CA 1
ATOM 3341 C C . PRO A 1 435 ? 11.764 -4.577 4.007 1.00 74.50 435 PRO A C 1
ATOM 3343 O O . PRO A 1 435 ? 11.259 -5.334 4.839 1.00 74.50 435 PRO A O 1
ATOM 3346 N N . THR A 1 436 ? 12.870 -3.876 4.254 1.00 79.81 436 THR A N 1
ATOM 3347 C CA . THR A 1 436 ? 13.626 -3.966 5.512 1.00 79.81 436 THR A CA 1
ATOM 3348 C C . THR A 1 436 ? 14.041 -2.601 6.048 1.00 79.81 436 THR A C 1
ATOM 3350 O O . THR A 1 436 ? 14.976 -2.545 6.852 1.00 79.81 436 THR A O 1
ATOM 3353 N N . HIS A 1 437 ? 13.428 -1.494 5.606 1.00 86.25 437 HIS A N 1
ATOM 3354 C CA . HIS A 1 437 ? 13.745 -0.200 6.207 1.00 86.25 437 HIS A CA 1
ATOM 3355 C C . HIS A 1 437 ? 13.479 -0.260 7.719 1.00 86.25 437 HIS A C 1
ATOM 3357 O O . HIS A 1 437 ? 12.651 -1.026 8.221 1.00 86.25 437 HIS A O 1
ATOM 3363 N N . PHE A 1 438 ? 14.209 0.551 8.470 1.00 84.56 438 PHE A N 1
ATOM 3364 C CA . PHE A 1 438 ? 14.144 0.637 9.914 1.00 84.56 438 PHE A CA 1
ATOM 3365 C C . PHE A 1 438 ? 13.526 1.963 10.365 1.00 84.56 438 PHE A C 1
ATOM 3367 O O . PHE A 1 438 ? 13.558 2.975 9.664 1.00 84.56 438 PHE A O 1
ATOM 3374 N N . GLN A 1 439 ? 12.958 1.973 11.576 1.00 83.75 439 GLN A N 1
ATOM 3375 C CA . GLN A 1 439 ? 12.326 3.177 12.123 1.00 83.75 439 GLN A CA 1
ATOM 3376 C C . GLN A 1 439 ? 13.339 4.311 12.331 1.00 83.75 439 GLN A C 1
ATOM 3378 O O . GLN A 1 439 ? 13.003 5.484 12.153 1.00 83.75 439 GLN A O 1
ATOM 3383 N N . ASN A 1 440 ? 14.576 3.966 12.715 1.00 86.88 440 ASN A N 1
ATOM 3384 C CA . ASN A 1 440 ? 15.670 4.926 12.771 1.00 86.88 440 ASN A CA 1
ATOM 3385 C C . ASN A 1 440 ? 16.176 5.190 11.340 1.00 86.88 440 ASN A C 1
ATOM 3387 O O . ASN A 1 440 ? 16.868 4.333 10.791 1.00 86.88 440 ASN A O 1
ATOM 3391 N N . PRO A 1 441 ? 15.904 6.373 10.758 1.00 86.12 441 PRO A N 1
ATOM 3392 C CA . PRO A 1 441 ? 16.246 6.665 9.366 1.00 86.12 441 PRO A CA 1
ATOM 3393 C C . PRO A 1 441 ? 17.755 6.635 9.107 1.00 86.12 441 PRO A C 1
ATOM 3395 O O . PRO A 1 441 ? 18.193 6.370 7.994 1.00 86.12 441 PRO A O 1
ATOM 3398 N N . ASN A 1 442 ? 18.573 6.867 10.138 1.00 88.06 442 ASN A N 1
ATOM 3399 C CA . ASN A 1 442 ? 20.029 6.807 10.021 1.00 88.06 442 ASN A CA 1
ATOM 3400 C C . ASN A 1 442 ? 20.562 5.379 9.864 1.00 88.06 442 ASN A C 1
ATOM 3402 O O . ASN A 1 442 ? 21.747 5.219 9.616 1.00 88.06 442 ASN A O 1
ATOM 3406 N N . MET A 1 443 ? 19.707 4.369 10.036 1.00 87.50 443 MET A N 1
ATOM 3407 C CA . MET A 1 443 ? 20.036 2.960 9.833 1.00 87.50 443 MET A CA 1
ATOM 3408 C C . MET A 1 443 ? 19.434 2.418 8.535 1.00 87.50 443 MET A C 1
ATOM 3410 O O . MET A 1 443 ? 19.504 1.219 8.303 1.00 87.50 443 MET A O 1
ATOM 3414 N N . ASN A 1 444 ? 18.851 3.270 7.686 1.00 87.31 444 ASN A N 1
ATOM 3415 C CA . ASN A 1 444 ? 18.390 2.907 6.342 1.00 87.31 444 ASN A CA 1
ATOM 3416 C C . ASN A 1 444 ? 19.535 3.048 5.335 1.00 87.31 444 ASN A C 1
ATOM 3418 O O . ASN A 1 444 ? 19.474 3.803 4.369 1.00 87.31 444 ASN A O 1
ATOM 3422 N N . ASP A 1 445 ? 20.637 2.376 5.639 1.00 83.00 445 ASP A N 1
ATOM 3423 C CA . ASP A 1 445 ? 21.827 2.275 4.808 1.00 83.00 445 ASP A CA 1
ATOM 3424 C C . ASP A 1 445 ? 22.512 0.922 5.078 1.00 83.00 445 ASP A C 1
ATOM 3426 O O . ASP A 1 445 ? 21.888 -0.025 5.565 1.00 83.00 445 ASP A O 1
ATOM 3430 N N . ASP A 1 446 ? 23.800 0.798 4.762 1.00 80.94 446 ASP A N 1
ATOM 3431 C CA . ASP A 1 446 ? 24.546 -0.446 4.977 1.00 80.94 446 ASP A CA 1
ATOM 3432 C C . ASP A 1 446 ? 24.740 -0.799 6.469 1.00 80.94 446 ASP A C 1
ATOM 3434 O O . ASP A 1 446 ? 25.153 -1.915 6.790 1.00 80.94 446 ASP A O 1
ATOM 3438 N N . THR A 1 447 ? 24.410 0.107 7.398 1.00 83.50 447 THR A N 1
ATOM 3439 C CA . THR A 1 447 ? 24.406 -0.166 8.844 1.00 83.50 447 THR A CA 1
ATOM 3440 C C . THR A 1 447 ? 23.143 -0.887 9.319 1.00 83.50 447 THR A C 1
ATOM 3442 O O . THR A 1 447 ? 23.098 -1.338 10.466 1.00 83.50 447 THR A O 1
ATOM 3445 N N . ASN A 1 448 ? 22.135 -1.049 8.455 1.00 85.69 448 ASN A N 1
ATOM 3446 C CA . ASN A 1 448 ? 20.897 -1.741 8.789 1.00 85.69 448 ASN A CA 1
ATOM 3447 C C . ASN A 1 448 ? 21.174 -3.194 9.240 1.00 85.69 448 ASN A C 1
ATOM 3449 O O . ASN A 1 448 ? 21.666 -4.010 8.447 1.00 85.69 448 ASN A O 1
ATOM 3453 N N . PRO A 1 449 ? 20.844 -3.579 10.486 1.00 81.69 449 PRO A N 1
ATOM 3454 C CA . PRO A 1 449 ? 21.107 -4.927 10.978 1.00 81.69 449 PRO A CA 1
ATOM 3455 C C . PRO A 1 449 ? 20.140 -5.975 10.405 1.00 81.69 449 PRO A C 1
ATOM 3457 O O . PRO A 1 449 ? 20.437 -7.166 10.482 1.00 81.69 449 PRO A O 1
ATOM 3460 N N . PHE A 1 450 ? 19.008 -5.560 9.826 1.00 82.94 450 PHE A N 1
ATOM 3461 C CA . PHE A 1 450 ? 17.994 -6.439 9.229 1.00 82.94 450 PHE A CA 1
ATOM 3462 C C . PHE A 1 450 ? 18.226 -6.703 7.740 1.00 82.94 450 PHE A C 1
ATOM 3464 O O . PHE A 1 450 ? 17.594 -7.581 7.163 1.00 82.94 450 PHE A O 1
ATOM 3471 N N . ARG A 1 451 ? 19.125 -5.947 7.104 1.00 83.38 451 ARG A N 1
ATOM 3472 C CA . ARG A 1 451 ? 19.405 -6.092 5.677 1.00 83.38 451 ARG A CA 1
ATOM 3473 C C . ARG A 1 451 ? 20.225 -7.354 5.417 1.00 83.38 451 ARG A C 1
ATOM 3475 O O . ARG A 1 451 ? 21.314 -7.511 5.982 1.00 83.38 451 ARG A O 1
ATOM 3482 N N . VAL A 1 452 ? 19.713 -8.219 4.543 1.00 86.19 452 VAL A N 1
ATOM 3483 C CA . VAL A 1 452 ? 20.336 -9.503 4.163 1.00 86.19 452 VAL A CA 1
ATOM 3484 C C . VAL A 1 452 ? 21.048 -9.476 2.816 1.00 86.19 452 VAL A C 1
ATOM 3486 O O . VAL A 1 452 ? 21.839 -10.371 2.531 1.00 86.19 452 VAL A O 1
ATOM 3489 N N . THR A 1 453 ? 20.826 -8.440 2.012 1.00 85.00 453 THR A N 1
ATOM 3490 C CA . THR A 1 453 ? 21.611 -8.173 0.806 1.00 85.00 453 THR A CA 1
ATOM 3491 C C . THR A 1 453 ? 22.405 -6.889 0.957 1.00 85.00 453 THR A C 1
ATOM 3493 O O . THR A 1 453 ? 22.043 -6.007 1.735 1.00 85.00 453 THR A O 1
ATOM 3496 N N . ASP A 1 454 ? 23.481 -6.744 0.198 1.00 84.31 454 ASP A N 1
ATOM 3497 C CA . ASP A 1 454 ? 24.051 -5.423 -0.025 1.00 84.31 454 ASP A CA 1
ATOM 3498 C C . ASP A 1 454 ? 23.178 -4.596 -0.992 1.00 84.31 454 ASP A C 1
ATOM 3500 O O . ASP A 1 454 ? 22.096 -5.005 -1.433 1.00 84.31 454 ASP A O 1
ATOM 3504 N N . ARG A 1 455 ? 23.654 -3.396 -1.328 1.00 81.06 455 ARG A N 1
ATOM 3505 C CA . ARG A 1 455 ? 22.962 -2.465 -2.227 1.00 81.06 455 ARG A CA 1
ATOM 3506 C C . ARG A 1 455 ? 22.888 -2.932 -3.691 1.00 81.06 455 ARG A C 1
ATOM 3508 O O . ARG A 1 455 ? 22.280 -2.218 -4.488 1.00 81.06 455 ARG A O 1
ATOM 3515 N N . TYR A 1 456 ? 23.519 -4.047 -4.048 1.00 85.38 456 TYR A N 1
ATOM 3516 C CA . TYR A 1 456 ? 23.587 -4.616 -5.398 1.00 85.38 456 TYR A CA 1
ATOM 3517 C C . TYR A 1 456 ? 23.016 -6.044 -5.463 1.00 85.38 456 TYR A C 1
ATOM 3519 O O . TYR A 1 456 ? 23.137 -6.727 -6.480 1.00 85.38 456 TYR A O 1
ATOM 3527 N N . GLY A 1 457 ? 22.358 -6.494 -4.389 1.00 83.31 457 GLY A N 1
ATOM 3528 C CA . GLY A 1 457 ? 21.713 -7.802 -4.345 1.00 83.31 457 GLY A CA 1
ATOM 3529 C C . GLY A 1 457 ? 22.661 -8.960 -4.031 1.00 83.31 457 GLY A C 1
ATOM 3530 O O . GLY A 1 457 ? 22.293 -10.115 -4.248 1.00 83.31 457 GLY A O 1
ATOM 3531 N N . GLU A 1 458 ? 23.868 -8.696 -3.521 1.00 87.25 458 GLU A N 1
ATOM 3532 C CA . GLU A 1 458 ? 24.739 -9.763 -3.029 1.00 87.25 458 GLU A CA 1
ATOM 3533 C C . GLU A 1 458 ? 24.354 -10.195 -1.618 1.00 87.25 458 GLU A C 1
ATOM 3535 O O . GLU A 1 458 ? 24.081 -9.380 -0.738 1.00 87.25 458 GLU A O 1
ATOM 3540 N N . ALA A 1 459 ? 24.375 -11.506 -1.396 1.00 87.88 459 ALA A N 1
ATOM 3541 C CA . ALA A 1 459 ? 24.033 -12.141 -0.132 1.00 87.88 459 ALA A CA 1
ATOM 3542 C C . ALA A 1 459 ? 25.029 -11.776 0.985 1.00 87.88 459 ALA A C 1
ATOM 3544 O O . ALA A 1 459 ? 26.173 -12.241 0.994 1.00 87.88 459 ALA A O 1
ATOM 3545 N N . ARG A 1 460 ? 24.577 -11.014 1.989 1.00 87.75 460 ARG A N 1
ATOM 3546 C CA . ARG A 1 460 ? 25.405 -10.571 3.126 1.00 87.75 460 ARG A CA 1
ATOM 3547 C C . ARG A 1 460 ? 25.873 -11.739 3.992 1.00 87.75 460 ARG A C 1
ATOM 3549 O O . ARG A 1 460 ? 26.988 -11.714 4.511 1.00 87.75 460 ARG A O 1
ATOM 3556 N N . PHE A 1 461 ? 25.038 -12.767 4.140 1.00 89.06 461 PHE A N 1
ATOM 3557 C CA . PHE A 1 461 ? 25.323 -13.927 4.985 1.00 89.06 461 PHE A CA 1
ATOM 3558 C C . PHE A 1 461 ? 25.790 -15.153 4.193 1.00 89.06 461 PHE A C 1
ATOM 3560 O O . PHE A 1 461 ? 25.838 -16.242 4.752 1.00 89.06 461 PHE A O 1
ATOM 3567 N N . ALA A 1 462 ? 26.214 -15.001 2.930 1.00 90.12 462 ALA A N 1
ATOM 3568 C CA . ALA A 1 462 ? 26.683 -16.122 2.098 1.00 90.12 462 ALA A CA 1
ATOM 3569 C C . ALA A 1 462 ? 27.792 -16.968 2.757 1.00 90.12 462 ALA A C 1
ATOM 3571 O O . ALA A 1 462 ? 27.890 -18.169 2.532 1.00 90.12 462 ALA A O 1
ATOM 3572 N N . LYS A 1 463 ? 28.634 -16.337 3.587 1.00 92.12 463 LYS A N 1
ATOM 3573 C CA . LYS A 1 463 ? 29.710 -16.988 4.357 1.00 92.12 463 LYS A CA 1
ATOM 3574 C C . LYS A 1 463 ? 29.435 -17.031 5.866 1.00 92.12 463 LYS A C 1
ATOM 3576 O O . LYS A 1 463 ? 30.336 -17.338 6.640 1.00 92.12 463 LYS A O 1
ATOM 3581 N N . GLY A 1 464 ? 28.227 -16.667 6.290 1.00 89.88 464 GLY A N 1
ATOM 3582 C CA . GLY A 1 464 ? 27.856 -16.502 7.692 1.00 89.88 464 GLY A CA 1
ATOM 3583 C C . GLY A 1 464 ? 26.549 -17.200 8.051 1.00 89.88 464 GLY A C 1
ATOM 3584 O O . GLY A 1 464 ? 26.001 -17.982 7.280 1.00 89.88 464 GLY A O 1
ATOM 3585 N N . ASP A 1 465 ? 26.066 -16.907 9.255 1.00 89.19 465 ASP A N 1
ATOM 3586 C CA . ASP A 1 465 ? 24.787 -17.395 9.765 1.00 89.19 465 ASP A CA 1
ATOM 3587 C C . ASP A 1 465 ? 23.752 -16.272 9.658 1.00 89.19 465 ASP A C 1
ATOM 3589 O O . ASP A 1 465 ? 23.877 -15.256 10.349 1.00 89.19 465 ASP A O 1
ATOM 3593 N N . ILE A 1 466 ? 22.730 -16.451 8.814 1.00 86.94 466 ILE A N 1
ATOM 3594 C CA . ILE A 1 466 ? 21.643 -15.471 8.648 1.00 86.94 466 ILE A CA 1
ATOM 3595 C C . ILE A 1 466 ? 20.914 -15.180 9.970 1.00 86.94 466 ILE A C 1
ATOM 3597 O O . ILE A 1 466 ? 20.342 -14.103 10.150 1.00 86.94 466 ILE A O 1
ATOM 3601 N N . ARG A 1 467 ? 20.994 -16.089 10.954 1.00 85.06 467 ARG A N 1
ATOM 3602 C CA . ARG A 1 467 ? 20.411 -15.881 12.286 1.00 85.06 467 ARG A CA 1
ATOM 3603 C C . ARG A 1 467 ? 21.037 -14.754 13.082 1.00 85.06 467 ARG A C 1
ATOM 3605 O O . ARG A 1 467 ? 20.431 -14.295 14.044 1.00 85.06 467 ARG A O 1
ATOM 3612 N N . ASN A 1 468 ? 22.208 -14.295 12.656 1.00 83.44 468 ASN A N 1
ATOM 3613 C CA . ASN A 1 468 ? 22.875 -13.140 13.233 1.00 83.44 468 ASN A CA 1
ATOM 3614 C C . ASN A 1 468 ? 22.350 -11.810 12.663 1.00 83.44 468 ASN A C 1
ATOM 3616 O O . ASN A 1 468 ? 22.788 -10.753 13.114 1.00 83.44 468 ASN A O 1
ATOM 3620 N N . SER A 1 469 ? 21.437 -11.833 11.682 1.00 82.88 469 SER A N 1
ATOM 3621 C CA . SER A 1 469 ? 20.671 -10.640 11.306 1.00 82.88 469 SER A CA 1
ATOM 3622 C C . SER A 1 469 ? 19.803 -10.184 12.483 1.00 82.88 469 SER A C 1
ATOM 3624 O O . SER A 1 469 ? 19.280 -10.995 13.249 1.00 82.88 469 SER A O 1
ATOM 3626 N N . GLY A 1 470 ? 19.642 -8.870 12.644 1.00 71.06 470 GLY A N 1
ATOM 3627 C CA . GLY A 1 470 ? 19.054 -8.262 13.843 1.00 71.06 470 GLY A CA 1
ATOM 3628 C C . GLY A 1 470 ? 17.586 -8.602 14.121 1.00 71.06 470 GLY A C 1
ATOM 3629 O O . GLY A 1 470 ? 17.066 -8.158 15.141 1.00 71.06 470 GLY A O 1
ATOM 3630 N N . GLY A 1 471 ? 16.906 -9.352 13.243 1.00 64.12 471 GLY A N 1
ATOM 3631 C CA . GLY A 1 471 ? 15.455 -9.565 13.306 1.00 64.12 471 GLY A CA 1
ATOM 3632 C C . GLY A 1 471 ? 14.959 -10.992 13.276 1.00 64.12 471 GLY A C 1
ATOM 3633 O O . GLY A 1 471 ? 13.752 -11.177 13.350 1.00 64.12 471 GLY A O 1
ATOM 3634 N N . GLY A 1 472 ? 15.828 -11.998 13.180 1.00 53.75 472 GLY A N 1
ATOM 3635 C CA . GLY A 1 472 ? 15.380 -13.376 13.380 1.00 53.75 472 GLY A CA 1
ATOM 3636 C C . GLY A 1 472 ? 14.435 -13.961 12.311 1.00 53.75 472 GLY A C 1
ATOM 3637 O O . GLY A 1 472 ? 14.035 -15.111 12.454 1.00 53.75 472 GLY A O 1
ATOM 3638 N N . CYS A 1 473 ? 14.054 -13.213 11.270 1.00 52.34 473 CYS A N 1
ATOM 3639 C CA . CYS A 1 473 ? 13.249 -13.731 10.163 1.00 52.34 473 CYS A CA 1
ATOM 3640 C C . CYS A 1 473 ? 14.182 -14.309 9.096 1.00 52.34 473 CYS A C 1
ATOM 3642 O O . CYS A 1 473 ? 14.908 -13.555 8.449 1.00 52.34 473 CYS A O 1
ATOM 3644 N N . TYR A 1 474 ? 14.160 -15.633 8.949 1.00 51.84 474 TYR A N 1
ATOM 3645 C CA . TYR A 1 474 ? 14.909 -16.408 7.955 1.00 51.84 474 TYR A CA 1
ATOM 3646 C C . TYR A 1 474 ? 13.915 -17.114 7.042 1.00 51.84 474 TYR A C 1
ATOM 3648 O O . TYR A 1 474 ? 13.027 -17.800 7.605 1.00 51.84 474 TYR A O 1
#

Radius of gyration: 27.3 Å; chains: 1; bounding box: 98×42×81 Å

Secondary structure (DSSP, 8-state):
---------------------------S-SS-STTS-EEEETTEEEE--S-SEEEEEEEE----TT-S-TTSEESS---EEEEEEEEEPP-TTPPPEE--GGGTEEEEEEETT----STTS-SSSSS---SSSSS-S-STT-SHHHHTTTT-EESS-TT----TT--GGG-EEBTTTBPPPTTB-TT--BSEEEPEEEBTTBEEEEEE--SSTT---EEEEEE-TTEEEEEEE---SS-TTT--S-GGG--GGG---EEEEEEEEEETTSPBPB-TTS-B-EEEEEEE-----HHHHHSTT-HHHHHHHHTT--HHHHHHHHHHTSTT--HHHHHHHHHHHHHHHHHHHHH---TTTT--TT-SS-SSGGG--EEGGGTS--TTTT--SSS-TT--SS-------HHHHHHHHHHHH---B-TTS-B--HHHHS----SSGGGSSTT-TT--B-TTS-BTTTTS-GGGSTT---

Foldseek 3Di:
DDDDDDDDDDDDPDDPPPPPPPPPDPPDDPDDCVPFPWDDDVPGIDTFDQWQKAKDKDKDAAEWELAQQLFAETAAAQFMKIKMWMWGPDGPPGHIDTDDVVNQKWKWKAWAQWQFCDFQRHPQQPFFADQQQPLDRPPVQRTNLLNLQQQKWAQPAQVRDDDPPDDPVSTQTQSHNNDADGQAASNRQHNTTIFDAAAPVATSWIFGAFPPNVGGGHIDRQGDHSITMRTTGSTGQAGNVQRDDHNLQDDLLRGQQWIKMKMFMAGNVGHFDAIPVRHGNMDTDTHGYYYWLLLLQQFDLHVLVVVCVVVVNCVLVLQLVLSVVDVNGDPVNSSSRSSSVSVVSVCCVPVVWCQQVQADSPDPRRRSPQLIYYYVCCQAPDVVSPRNDHVNPSHGSTDHHNDHHSVCVVCVVCCVVPVQAAPVGDGPVVCLTDPQRDNNSVLSAPVQLQRQAHSRSHGPRNDHDNCSRPPRDD

pLDDT: mean 86.54, std 13.76, range [28.84, 98.62]

Sequence (474 aa):
MISKIVKSTVAASLLATVTFAASGYDKTPPFGMDNLEKVKVKGGEAYQPTADYSMFVNYELGMHCVGFDMSYCCVIPPYNSIQSQAIKVGKKGKLPKLLTPKDNVKVFAYTRDNSFSEGNKMKYWSVAKDADGDGHLDSPGDNVANYVWTHLFIYKDLEGTIPKGSKAKDRLRVGRQIPVKVDHGPSGAPMTGYMTYAGKGGGNIVMTDTLVPPVKDVKLILTASHLWDSLGLPMTAFNDSRRKGSLRSVTEKDFQPFQYSTVELHTHDGKQIKQPNGKTVSYFGTNPVDIPNCYACHSRTGKAAQMARDEGLHQGDAEYDYWKTYPDTSEYMARLSEGSINILSLHDAHHGTKFLEHYDSNAAINRLGKVGFVNCTDCHGDNVSGNLQEPRVTASGYKTVKAKPLSEAVHGFHLAMVPMPDAAGRSQACQSCHPTHFQNPNMNDDTNPFRVTDRYGEARFAKGDIRNSGGGCY